Protein 6R4M (pdb70)

GO terms:
  GO:0000328 fungal-type vacuole lumen (C, IDA)
  GO:0001786 phosphatidylserine binding (F, IDA)
  GO:0031210 phosphatidylcholine binding (F, IDA)
  GO:0032934 sterol binding (F, IDA)
  GO:0035091 phosphatidylinositol binding (F, IDA)
  GO:0015918 sterol transport (P, IDA)
  GO:0120016 sphingolipid transfer activity (F, IDA)
  GO:0032366 intracellular sterol transport (P, IGI)
  GO:0000324 fungal-type vacuole (C, HDA)
  GO:0005773 vacuole (C, IMP)
  GO:0140504 microlipophagy (P, IMP)
  GO:0120012 intermembrane sphingolipid transfer (P, IMP)

Solvent-accessible surface area: 24548 Å² total; per-residue (Å²): 142,78,121,65,24,51,84,15,108,40,102,20,43,43,71,14,8,36,24,55,82,54,0,4,17,14,41,50,65,7,47,23,115,31,78,86,11,66,70,50,86,83,17,27,52,38,30,9,10,1,11,15,43,61,5,100,97,31,1,68,30,65,32,53,28,89,54,49,228,127,190,109,69,86,87,76,76,52,16,4,94,35,30,139,105,77,97,24,131,53,29,82,23,76,11,63,17,0,6,18,12,35,118,52,99,57,138,21,64,39,148,37,78,65,24,112,20,30,58,26,24,81,6,48,13,110,164,92,43,24,6,19,0,43,34,10,80,35,102,18,94,146,226,71,72,118,72,23,52,74,10,107,32,103,21,38,45,70,8,12,36,27,67,77,51,2,2,15,11,31,50,57,4,44,24,95,34,73,92,14,69,62,48,89,89,15,27,54,34,26,9,10,3,7,16,47,54,4,104,118,35,0,60,32,53,30,47,28,92,50,44,232,123,151,105,74,76,80,79,76,54,12,2,94,34,24,140,106,81,103,31,78,37,34,83,13,79,9,68,16,0,6,12,13,26,96,43,98,54,147,23,63,37,148,31,79,66,23,97,17,20,53,31,21,72,7,48,11,99,160,96,49,21,6,14,0,37,33,9,84,30,103,22,94,152,214,52,159,200,147,99,166,109,112,110,57,53,54,95,16,103,39,101,21,40,51,95,15,8,44,25,34,77,46,0,0,14,14,41,53,61,6,46,21,112,33,55,96,14,62,47,56,88,90,15,22,53,40,24,8,9,2,8,17,46,52,5,104,109,35,1,54,32,55,30,59,18,112,41,32,202,128,153,96,67,68,83,85,81,54,14,4,97,39,27,138,106,70,116,25,39,56,36,73,12,90,5,72,17,0,7,21,14,22,111,48,92,51,142,21,63,38,147,35,73,62,24,73,22,37,55,25,21,81,6,49,15,108,161,91,63,29,6,17,0,38,30,8,85,36,106,20,81,116,254

Nearest PDB structures (foldseek):
  6r4n-assembly8_H  TM=9.672E-01  e=2.893E-27  Saccharomyces cerevisiae S288C
  1nep-assembly1_A  TM=6.735E-01  e=1.127E-07  Bos taurus
  6w5v-assembly1_D  TM=6.907E-01  e=3.940E-07  Homo sapiens
  3wea-assembly1_A  TM=6.680E-01  e=1.536E-06  Camponotus japonicus
  3m7o-assembly1_A  TM=5.711E-01  e=9.937E-07  Mus musculus

Radius of gyration: 24.57 Å; Cα contacts (8 Å, |Δi|>4): 1133; chains: 3; bounding box: 80×70×49 Å

Sequence (435 aa):
PPPNTKPINGESPLYQCDILDKQLVEIKEVNLDPNPPVRGENLTISANGEVFETIEEGAYIDVEVRLGYIRLLSQTFDLCETLEDNDIEGLSCPIEPGEYNIKKIVEIPGEVPPGKYVVVARAYTEKDDLITCLTGEVIFPPLPPPNTKPINGESPLYQCDILDKQLVEIKEVNLDPNPPVRGENLTISANGEVFETIEEGAYIDVEVRLGYIRLLSQTFDLCETLEDNDIEGLSCPIEPGEYNIKKIVEIPGEVPPGKYVVVARAYTEKDDLITCLTGEVIFPPIGIFNALPPPNTKPINGESPLYQCDILDKQLVEIKEVNLDPNPPVRGENLTISANGEVFETIEEGAYIDVEVRLGYIRLLSQTFDLCETLEDNDIEGLSCPIEPGEYNIKKIVEIPGEVPPGKYVVVARAYTEKDDLITCLTGEVIFPPR

Structure (mmCIF, N/CA/C/O backbone):
data_6R4M
#
_entry.id   6R4M
#
_cell.length_a   205.320
_cell.length_b   205.320
_cell.length_c   39.080
_cell.angle_alpha   90.000
_cell.angle_beta   90.000
_cell.angle_gamma   120.000
#
_symmetry.space_group_name_H-M   'P 61'
#
loop_
_entity.id
_entity.type
_entity.pdbx_description
1 polymer 'Phosphatidylglycerol/phosphatidylinositol transfer protein'
2 non-polymer 2-acetamido-2-deoxy-beta-D-glucopyranose
#
loop_
_atom_site.group_PDB
_atom_site.id
_atom_site.type_symbol
_atom_site.label_atom_id
_atom_site.label_alt_id
_atom_site.label_comp_id
_atom_site.label_asym_id
_atom_site.label_entity_id
_atom_site.label_seq_id
_atom_site.pdbx_PDB_ins_code
_atom_site.Cartn_x
_atom_site.Cartn_y
_atom_site.Cartn_z
_atom_site.occupancy
_atom_site.B_iso_or_equiv
_atom_site.auth_seq_id
_atom_site.auth_comp_id
_atom_site.auth_asym_id
_atom_site.auth_atom_id
_atom_site.pdbx_PDB_model_num
ATOM 1 N N . PRO A 1 31 ? -13.066 -77.955 -10.196 1.00 147.99 31 PRO A N 1
ATOM 2 C CA . PRO A 1 31 ? -12.539 -77.181 -9.067 1.00 148.00 31 PRO A CA 1
ATOM 3 C C . PRO A 1 31 ? -12.041 -78.095 -7.927 1.00 163.54 31 PRO A C 1
ATOM 4 O O . PRO A 1 31 ? -11.934 -79.306 -8.150 1.00 174.94 31 PRO A O 1
ATOM 8 N N . PRO A 1 32 ? -11.640 -77.531 -6.783 1.00 149.17 32 PRO A N 1
ATOM 9 C CA . PRO A 1 32 ? -11.168 -78.368 -5.660 1.00 147.81 32 PRO A CA 1
ATOM 10 C C . PRO A 1 32 ? -12.282 -79.210 -5.061 1.00 148.32 32 PRO A C 1
ATOM 11 O O . PRO A 1 32 ? -13.471 -78.938 -5.283 1.00 145.34 32 PRO A O 1
ATOM 15 N N . PRO A 1 33 ? -11.933 -80.276 -4.329 1.00 165.00 33 PRO A N 1
ATOM 16 C CA . PRO A 1 33 ? -12.965 -81.145 -3.745 1.00 160.29 33 PRO A CA 1
ATOM 17 C C . PRO A 1 33 ? -13.701 -80.464 -2.601 1.00 148.55 33 PRO A C 1
ATOM 18 O O . PRO A 1 33 ? -13.105 -79.743 -1.797 1.00 153.20 33 PRO A O 1
ATOM 22 N N . ASN A 1 34 ? -15.003 -80.738 -2.523 1.00 127.90 34 ASN A N 1
ATOM 23 C CA . ASN A 1 34 ? -15.902 -80.151 -1.529 1.00 109.76 34 ASN A CA 1
ATOM 24 C C . ASN A 1 34 ? -15.796 -78.630 -1.513 1.00 105.90 34 ASN A C 1
ATOM 25 O O . ASN A 1 34 ? -15.638 -78.006 -0.462 1.00 108.71 34 ASN A O 1
ATOM 30 N N . THR A 1 35 ? -15.897 -78.019 -2.690 1.00 99.86 35 THR A N 1
ATOM 31 C CA . THR A 1 35 ? -15.842 -76.566 -2.778 1.00 98.44 35 THR A CA 1
ATOM 32 C C . THR A 1 35 ? -16.903 -76.083 -3.752 1.00 99.74 35 THR A C 1
ATOM 33 O O . THR A 1 35 ? -17.015 -76.599 -4.868 1.00 109.56 35 THR A O 1
ATOM 37 N N . LYS A 1 36 ? -17.652 -75.073 -3.335 1.00 107.94 36 LYS A N 1
ATOM 38 C CA . LYS A 1 36 ? -18.631 -74.383 -4.162 1.00 95.62 36 LYS A CA 1
ATOM 39 C C . LYS A 1 36 ? -18.166 -72.955 -4.390 1.00 95.02 36 LYS A C 1
ATOM 40 O O . LYS A 1 36 ? -17.743 -72.298 -3.439 1.00 94.18 36 LYS A O 1
ATOM 46 N N . PRO A 1 37 ? -18.225 -72.434 -5.612 1.00 95.70 37 PRO A N 1
ATOM 47 C CA . PRO A 1 37 ? -18.058 -70.990 -5.772 1.00 95.14 37 PRO A CA 1
ATOM 48 C C . PRO A 1 37 ? -19.208 -70.258 -5.098 1.00 93.63 37 PRO A C 1
ATOM 49 O O . PRO A 1 37 ? -20.344 -70.734 -5.069 1.00 110.02 37 PRO A O 1
ATOM 53 N N . ILE A 1 38 ? -18.893 -69.129 -4.520 1.00 92.93 38 ILE A N 1
ATOM 54 C CA . ILE A 1 38 ? -19.887 -68.217 -3.978 1.00 91.86 38 ILE A CA 1
ATOM 55 C C . ILE A 1 38 ? -20.271 -67.235 -5.072 1.00 94.47 38 ILE A C 1
ATOM 56 O O . ILE A 1 38 ? -19.409 -66.791 -5.839 1.00 108.97 38 ILE A O 1
ATOM 61 N N . ASN A 1 39 ? -21.564 -66.927 -5.186 1.00 94.01 39 ASN A N 1
ATOM 62 C CA . ASN A 1 39 ? -21.986 -65.948 -6.180 1.00 92.79 39 ASN A CA 1
ATOM 63 C C . ASN A 1 39 ? -21.344 -64.599 -5.884 1.00 92.76 39 ASN A C 1
ATOM 64 O O . ASN A 1 39 ? -21.099 -64.248 -4.728 1.00 91.95 39 ASN A O 1
ATOM 69 N N . GLY A 1 40 ? -21.054 -63.846 -6.940 1.00 93.94 40 GLY A N 1
ATOM 70 C CA . GLY A 1 40 ? -20.599 -62.472 -6.814 1.00 96.74 40 GLY A CA 1
ATOM 71 C C . GLY A 1 40 ? -19.140 -62.289 -7.204 1.00 95.32 40 GLY A C 1
ATOM 72 O O . GLY A 1 40 ? -18.395 -63.240 -7.454 1.00 110.68 40 GLY A O 1
ATOM 73 N N . GLU A 1 41 ? -18.730 -61.020 -7.197 1.00 108.08 41 GLU A N 1
ATOM 74 C CA . GLU A 1 41 ? -17.371 -60.629 -7.577 1.00 128.49 41 GLU A CA 1
ATOM 75 C C . GLU A 1 41 ? -16.437 -60.939 -6.408 1.00 125.81 41 GLU A C 1
ATOM 76 O O . GLU A 1 41 ? -16.058 -60.070 -5.617 1.00 119.17 41 GLU A O 1
ATOM 82 N N . SER A 1 42 ? -16.061 -62.213 -6.302 1.00 123.25 42 SER A N 1
ATOM 83 C CA . SER A 1 42 ? -15.215 -62.674 -5.209 1.00 97.37 42 SER A CA 1
ATOM 84 C C . SER A 1 42 ? -14.531 -63.963 -5.636 1.00 101.28 42 SER A C 1
ATOM 85 O O . SER A 1 42 ? -15.098 -64.730 -6.420 1.00 127.81 42 SER A O 1
ATOM 88 N N . PRO A 1 43 ? -13.319 -64.221 -5.153 1.00 121.35 43 PRO A N 1
ATOM 89 C CA . PRO A 1 43 ? -12.666 -65.514 -5.396 1.00 108.79 43 PRO A CA 1
ATOM 90 C C . PRO A 1 43 ? -12.978 -66.553 -4.324 1.00 115.48 43 PRO A C 1
ATOM 91 O O . PRO A 1 43 ? -12.273 -67.563 -4.207 1.00 116.25 43 PRO A O 1
ATOM 95 N N . LEU A 1 44 ? -14.008 -66.304 -3.522 1.00 106.63 44 LEU A N 1
ATOM 96 C CA . LEU A 1 44 ? -14.318 -67.173 -2.397 1.00 106.84 44 LEU A CA 1
ATOM 97 C C . LEU A 1 44 ? -15.018 -68.459 -2.817 1.00 104.74 44 LEU A C 1
ATOM 98 O O . LEU A 1 44 ? -15.810 -68.493 -3.763 1.00 96.73 44 LEU A O 1
ATOM 103 N N . TYR A 1 45 ? -14.698 -69.529 -2.091 1.00 94.72 45 TYR A N 1
ATOM 104 C CA . TYR A 1 45 ? -15.365 -70.814 -2.186 1.00 94.58 45 TYR A CA 1
ATOM 105 C C . TYR A 1 45 ? -15.818 -71.241 -0.798 1.00 93.86 45 TYR A C 1
ATOM 106 O O . TYR A 1 45 ? -15.191 -70.914 0.217 1.00 94.28 45 TYR A O 1
ATOM 115 N N . GLN A 1 46 ? -16.912 -71.986 -0.769 1.00 98.26 46 GLN A N 1
ATOM 116 C CA . GLN A 1 46 ? -17.354 -72.687 0.425 1.00 96.77 46 GLN A CA 1
ATOM 117 C C . GLN A 1 46 ? -16.685 -74.053 0.441 1.00 94.36 46 GLN A C 1
ATOM 118 O O . GLN A 1 46 ? -16.668 -74.750 -0.580 1.00 95.15 46 GLN A O 1
ATOM 124 N N . CYS A 1 47 ? -16.138 -74.431 1.595 1.00 94.91 47 CYS A N 1
ATOM 125 C CA . CYS A 1 47 ? -15.489 -75.722 1.774 1.00 114.33 47 CYS A CA 1
ATOM 126 C C . CYS A 1 47 ? -16.220 -76.596 2.790 1.00 105.83 47 CYS A C 1
ATOM 127 O O . CYS A 1 47 ? -17.064 -76.129 3.557 1.00 101.32 47 CYS A O 1
ATOM 130 N N . ASP A 1 48 ? -15.872 -77.889 2.771 1.00 104.87 48 ASP A N 1
ATOM 131 C CA . ASP A 1 48 ? -16.443 -78.906 3.658 1.00 109.00 48 ASP A CA 1
ATOM 132 C C . ASP A 1 48 ? -17.973 -78.929 3.566 1.00 100.62 48 ASP A C 1
ATOM 133 O O . ASP A 1 48 ? -18.687 -78.952 4.570 1.00 97.03 48 ASP A O 1
ATOM 138 N N . ILE A 1 49 ? -18.473 -78.918 2.326 1.00 97.11 49 ILE A N 1
ATOM 139 C CA . ILE A 1 49 ? -19.908 -78.811 2.094 1.00 108.71 49 ILE A CA 1
ATOM 140 C C . ILE A 1 49 ? -20.649 -80.075 2.527 1.00 112.89 49 ILE A C 1
ATOM 141 O O . ILE A 1 49 ? -21.830 -80.010 2.901 1.00 132.12 49 ILE A O 1
ATOM 146 N N . LEU A 1 50 ? -20.006 -81.243 2.445 1.00 99.06 50 LEU A N 1
ATOM 147 C CA . LEU A 1 50 ? -20.673 -82.470 2.867 1.00 100.39 50 LEU A CA 1
ATOM 148 C C . LEU A 1 50 ? -20.953 -82.488 4.364 1.00 100.17 50 LEU A C 1
ATOM 149 O O . LEU A 1 50 ? -21.616 -83.410 4.855 1.00 101.26 50 LEU A O 1
ATOM 154 N N . ASP A 1 51 ? -20.431 -81.515 5.097 1.00 99.13 51 ASP A N 1
ATOM 155 C CA . ASP A 1 51 ? -20.703 -81.354 6.515 1.00 100.10 51 ASP A CA 1
ATOM 156 C C . ASP A 1 51 ? -21.719 -80.228 6.691 1.00 101.05 51 ASP A C 1
ATOM 157 O O . ASP A 1 51 ? -21.548 -79.146 6.122 1.00 95.89 51 ASP A O 1
ATOM 162 N N . LYS A 1 52 ? -22.775 -80.488 7.468 1.00 124.62 52 LYS A N 1
ATOM 163 C CA . LYS A 1 52 ? -23.836 -79.505 7.665 1.00 108.00 52 LYS A CA 1
ATOM 164 C C . LYS A 1 52 ? -23.294 -78.224 8.287 1.00 95.05 52 LYS A C 1
ATOM 165 O O . LYS A 1 52 ? -22.634 -78.255 9.332 1.00 95.94 52 LYS A O 1
ATOM 171 N N . GLN A 1 53 ? -23.648 -77.088 7.694 1.00 93.62 53 GLN A N 1
ATOM 172 C CA . GLN A 1 53 ? -23.159 -75.799 8.160 1.00 97.11 53 GLN A CA 1
ATOM 173 C C . GLN A 1 53 ? -24.329 -74.928 8.592 1.00 92.26 53 GLN A C 1
ATOM 174 O O . GLN A 1 53 ? -25.362 -74.881 7.919 1.00 91.65 53 GLN A O 1
ATOM 180 N N . LEU A 1 54 ? -24.151 -74.230 9.715 1.00 92.64 54 LEU A N 1
ATOM 181 C CA . LEU A 1 54 ? -25.225 -73.455 10.320 1.00 92.40 54 LEU A CA 1
ATOM 182 C C . LEU A 1 54 ? -25.550 -72.177 9.551 1.00 91.25 54 LEU A C 1
ATOM 183 O O . LEU A 1 54 ? -26.637 -71.620 9.742 1.00 103.09 54 LEU A O 1
ATOM 188 N N . VAL A 1 55 ? -24.633 -71.678 8.727 1.00 90.74 55 VAL A N 1
ATOM 189 C CA . VAL A 1 55 ? -24.807 -70.419 8.011 1.00 94.38 55 VAL A CA 1
ATOM 190 C C . VAL A 1 55 ? -24.618 -70.651 6.516 1.00 89.31 55 VAL A C 1
ATOM 191 O O . VAL A 1 55 ? -23.680 -71.341 6.097 1.00 94.83 55 VAL A O 1
ATOM 195 N N . GLU A 1 56 ? -25.521 -70.081 5.722 1.00 88.75 56 GLU A N 1
ATOM 196 C CA . GLU A 1 56 ? -25.437 -70.075 4.266 1.00 88.44 56 GLU A CA 1
ATOM 197 C C . GLU A 1 56 ? -24.888 -68.735 3.794 1.00 88.23 56 GLU A C 1
ATOM 198 O O . GLU A 1 56 ? -25.416 -67.685 4.169 1.00 107.59 56 GLU A O 1
ATOM 204 N N . ILE A 1 57 ? -23.809 -68.767 3.015 1.00 88.37 57 ILE A N 1
ATOM 205 C CA . ILE A 1 57 ? -23.229 -67.560 2.430 1.00 88.42 57 ILE A CA 1
ATOM 206 C C . ILE A 1 57 ? -23.769 -67.443 1.009 1.00 88.41 57 ILE A C 1
ATOM 207 O O . ILE A 1 57 ? -23.212 -68.012 0.065 1.00 88.78 57 ILE A O 1
ATOM 212 N N . LYS A 1 58 ? -24.835 -66.654 0.861 1.00 91.88 58 LYS A N 1
ATOM 213 C CA . LYS A 1 58 ? -25.521 -66.527 -0.416 1.00 91.07 58 LYS A CA 1
ATOM 214 C C . LYS A 1 58 ? -24.704 -65.704 -1.408 1.00 89.11 58 LYS A C 1
ATOM 215 O O . LYS A 1 58 ? -24.540 -66.103 -2.567 1.00 90.90 58 LYS A O 1
ATOM 221 N N . GLU A 1 59 ? -24.208 -64.536 -0.993 1.00 89.17 59 GLU A N 1
ATOM 222 C CA . GLU A 1 59 ? -23.520 -63.686 -1.966 1.00 90.87 59 GLU A CA 1
ATOM 223 C C . GLU A 1 59 ? -22.401 -62.893 -1.292 1.00 90.13 59 GLU A C 1
ATOM 224 O O . GLU A 1 59 ? -22.557 -62.429 -0.158 1.00 89.98 59 GLU A O 1
ATOM 230 N N . VAL A 1 60 ? -21.274 -62.741 -1.995 1.00 90.80 60 VAL A N 1
ATOM 231 C CA . VAL A 1 60 ? -20.142 -61.944 -1.521 1.00 98.06 60 VAL A CA 1
ATOM 232 C C . VAL A 1 60 ? -19.611 -61.097 -2.668 1.00 101.12 60 VAL A C 1
ATOM 233 O O . VAL A 1 60 ? -19.404 -61.602 -3.778 1.00 92.93 60 VAL A O 1
ATOM 237 N N . ASN A 1 61 ? -19.403 -59.803 -2.402 1.00 93.37 61 ASN A N 1
ATOM 238 C CA . ASN A 1 61 ? -18.886 -58.858 -3.383 1.00 94.71 61 ASN A CA 1
ATOM 239 C C . ASN A 1 61 ? -17.762 -58.015 -2.790 1.00 95.87 61 ASN A C 1
ATOM 240 O O . ASN A 1 61 ? -17.799 -57.650 -1.606 1.00 95.87 61 ASN A O 1
ATOM 245 N N . LEU A 1 62 ? -16.744 -57.740 -3.614 1.00 97.13 62 LEU A N 1
ATOM 246 C CA . LEU A 1 62 ? -15.608 -56.908 -3.242 1.00 98.69 62 LEU A CA 1
ATOM 247 C C . LEU A 1 62 ? -15.489 -55.741 -4.224 1.00 105.62 62 LEU A C 1
ATOM 248 O O . LEU A 1 62 ? -15.539 -55.947 -5.442 1.00 104.11 62 LEU A O 1
ATOM 253 N N . ASP A 1 63 ? -15.293 -54.522 -3.707 1.00 141.74 63 ASP A N 1
ATOM 254 C CA . ASP A 1 63 ? -15.313 -53.346 -4.580 1.00 156.90 63 ASP A CA 1
ATOM 255 C C . ASP A 1 63 ? -14.216 -53.374 -5.649 1.00 147.16 63 ASP A C 1
ATOM 256 O O . ASP A 1 63 ? -14.526 -53.072 -6.816 1.00 147.92 63 ASP A O 1
ATOM 261 N N . PRO A 1 64 ? -12.946 -53.700 -5.349 1.00 117.32 64 PRO A N 1
ATOM 262 C CA . PRO A 1 64 ? -12.065 -54.149 -6.438 1.00 111.71 64 PRO A CA 1
ATOM 263 C C . PRO A 1 64 ? -12.173 -55.656 -6.595 1.00 109.44 64 PRO A C 1
ATOM 264 O O . PRO A 1 64 ? -11.983 -56.357 -5.599 1.00 103.94 64 PRO A O 1
ATOM 268 N N . ASN A 1 65 ? -12.464 -56.174 -7.797 1.00 137.61 65 ASN A N 1
ATOM 269 C CA . ASN A 1 65 ? -12.635 -57.621 -7.937 1.00 141.81 65 ASN A CA 1
ATOM 270 C C . ASN A 1 65 ? -11.408 -58.390 -7.478 1.00 157.76 65 ASN A C 1
ATOM 271 O O . ASN A 1 65 ? -11.560 -59.298 -6.641 1.00 179.57 65 ASN A O 1
ATOM 276 N N . PRO A 1 66 ? -10.193 -58.099 -7.941 1.00 129.83 66 PRO A N 1
ATOM 277 C CA . PRO A 1 66 ? -9.038 -58.502 -7.170 1.00 116.50 66 PRO A CA 1
ATOM 278 C C . PRO A 1 66 ? -8.677 -57.386 -6.213 1.00 124.94 66 PRO A C 1
ATOM 279 O O . PRO A 1 66 ? -8.574 -56.221 -6.624 1.00 143.27 66 PRO A O 1
ATOM 283 N N . PRO A 1 67 ? -8.542 -57.679 -4.927 1.00 106.86 67 PRO A N 1
ATOM 284 C CA . PRO A 1 67 ? -8.131 -56.633 -3.991 1.00 116.71 67 PRO A CA 1
ATOM 285 C C . PRO A 1 67 ? -6.769 -56.090 -4.395 1.00 121.49 67 PRO A C 1
ATOM 286 O O . PRO A 1 67 ? -5.923 -56.809 -4.929 1.00 133.89 67 PRO A O 1
ATOM 290 N N . VAL A 1 68 ? -6.570 -54.794 -4.160 1.00 120.87 68 VAL A N 1
ATOM 291 C CA . VAL A 1 68 ? -5.348 -54.098 -4.552 1.00 138.23 68 VAL A CA 1
ATOM 292 C C . VAL A 1 68 ? -4.588 -53.679 -3.300 1.00 137.86 68 VAL A C 1
ATOM 293 O O . VAL A 1 68 ? -5.186 -53.203 -2.327 1.00 131.58 68 VAL A O 1
ATOM 297 N N . ARG A 1 69 ? -3.265 -53.844 -3.333 1.00 138.55 69 ARG A N 1
ATOM 298 C CA . ARG A 1 69 ? -2.435 -53.486 -2.192 1.00 137.59 69 ARG A CA 1
ATOM 299 C C . ARG A 1 69 ? -2.525 -51.992 -1.906 1.00 141.27 69 ARG A C 1
ATOM 300 O O . ARG A 1 69 ? -2.560 -51.164 -2.823 1.00 139.48 69 ARG A O 1
ATOM 308 N N . GLY A 1 70 ? -2.560 -51.649 -0.619 1.00 133.67 70 GLY A N 1
ATOM 309 C CA . GLY A 1 70 ? -2.575 -50.263 -0.204 1.00 129.08 70 GLY A CA 1
ATOM 310 C C . GLY A 1 70 ? -3.875 -49.510 -0.397 1.00 131.15 70 GLY A C 1
ATOM 311 O O . GLY A 1 70 ? -3.864 -48.278 -0.322 1.00 138.64 70 GLY A O 1
ATOM 312 N N . GLU A 1 71 ? -4.990 -50.190 -0.652 1.00 134.37 71 GLU A N 1
ATOM 313 C CA . GLU A 1 71 ? -6.256 -49.513 -0.887 1.00 126.47 71 GLU A CA 1
ATOM 314 C C . GLU A 1 71 ? -7.335 -50.069 0.027 1.00 120.46 71 GLU A C 1
ATOM 315 O O . GLU A 1 71 ? -7.194 -51.150 0.600 1.00 128.01 71 GLU A O 1
ATOM 321 N N . ASN A 1 72 ? -8.423 -49.312 0.165 1.00 126.07 72 ASN A N 1
ATOM 322 C CA . ASN A 1 72 ? -9.558 -49.857 0.893 1.00 118.25 72 ASN A CA 1
ATOM 323 C C . ASN A 1 72 ? -10.168 -51.006 0.104 1.00 126.23 72 ASN A C 1
ATOM 324 O O . ASN A 1 72 ? -10.157 -51.027 -1.127 1.00 134.95 72 ASN A O 1
ATOM 329 N N . LEU A 1 73 ? -10.640 -52.001 0.842 1.00 122.97 73 LEU A N 1
ATOM 330 C CA . LEU A 1 73 ? -11.418 -53.104 0.311 1.00 117.86 73 LEU A CA 1
ATOM 331 C C . LEU A 1 73 ? -12.769 -53.048 1.004 1.00 114.61 73 LEU A C 1
ATOM 332 O O . LEU A 1 73 ? -12.844 -52.947 2.240 1.00 107.38 73 LEU A O 1
ATOM 337 N N . THR A 1 74 ? -13.824 -53.088 0.204 1.00 124.40 74 THR A N 1
ATOM 338 C CA . THR A 1 74 ? -15.192 -53.078 0.687 1.00 112.30 74 THR A CA 1
ATOM 339 C C . THR A 1 74 ? -15.746 -54.484 0.549 1.00 101.03 74 THR A C 1
ATOM 340 O O . THR A 1 74 ? -15.596 -55.111 -0.506 1.00 100.28 74 THR A O 1
ATOM 344 N N . ILE A 1 75 ? -16.343 -54.996 1.622 1.00 102.00 75 ILE A N 1
ATOM 345 C CA . ILE A 1 75 ? -16.860 -56.354 1.667 1.00 104.09 75 ILE A CA 1
ATOM 346 C C . ILE A 1 75 ? -18.367 -56.263 1.841 1.00 100.25 75 ILE A C 1
ATOM 347 O O . ILE A 1 75 ? -18.842 -55.753 2.864 1.00 109.09 75 ILE A O 1
ATOM 352 N N . SER A 1 76 ? -19.114 -56.758 0.854 1.00 114.24 76 SER A N 1
ATOM 353 C CA . SER A 1 76 ? -20.567 -56.874 0.925 1.00 100.47 76 SER A CA 1
ATOM 354 C C . SER A 1 76 ? -20.917 -58.352 1.015 1.00 112.23 76 SER A C 1
ATOM 355 O O . SER A 1 76 ? -20.491 -59.145 0.167 1.00 96.19 76 SER A O 1
ATOM 358 N N . ALA A 1 77 ? -21.687 -58.724 2.034 1.00 112.42 77 ALA A N 1
ATOM 359 C CA . ALA A 1 77 ? -22.061 -60.115 2.234 1.00 101.37 77 ALA A CA 1
ATOM 360 C C . ALA A 1 77 ? -23.553 -60.239 2.505 1.00 102.78 77 ALA A C 1
ATOM 361 O O . ALA A 1 77 ? -24.141 -59.419 3.216 1.00 104.38 77 ALA A O 1
ATOM 363 N N . ASN A 1 78 ? -24.149 -61.282 1.925 1.00 95.63 78 ASN A N 1
ATOM 364 C CA . ASN A 1 78 ? -25.546 -61.649 2.126 1.00 89.66 78 ASN A CA 1
ATOM 365 C C . ASN A 1 78 ? -25.589 -63.105 2.565 1.00 101.44 78 ASN A C 1
ATOM 366 O O . ASN A 1 78 ? -25.093 -63.982 1.841 1.00 94.88 78 ASN A O 1
ATOM 371 N N . GLY A 1 79 ? -26.207 -63.366 3.721 1.00 95.09 79 GLY A N 1
ATOM 372 C CA . GLY A 1 79 ? -26.235 -64.729 4.228 1.00 88.54 79 GLY A CA 1
ATOM 373 C C . GLY A 1 79 ? -27.394 -64.999 5.162 1.00 88.70 79 GLY A C 1
ATOM 374 O O . GLY A 1 79 ? -28.144 -64.099 5.546 1.00 89.17 79 GLY A O 1
ATOM 375 N N . GLU A 1 80 ? -27.533 -66.278 5.525 1.00 88.53 80 GLU A N 1
ATOM 376 C CA . GLU A 1 80 ? -28.570 -66.735 6.445 1.00 88.87 80 GLU A CA 1
ATOM 377 C C . GLU A 1 80 ? -27.986 -67.469 7.635 1.00 89.28 80 GLU A C 1
ATOM 378 O O . GLU A 1 80 ? -27.000 -68.202 7.512 1.00 91.71 80 GLU A O 1
ATOM 384 N N . VAL A 1 81 ? -28.617 -67.269 8.787 1.00 90.01 81 VAL A N 1
ATOM 385 C CA . VAL A 1 81 ? -28.245 -67.943 10.026 1.00 90.81 81 VAL A CA 1
ATOM 386 C C . VAL A 1 81 ? -29.424 -68.814 10.442 1.00 92.36 81 VAL A C 1
ATOM 387 O O . VAL A 1 81 ? -30.559 -68.326 10.523 1.00 102.91 81 VAL A O 1
ATOM 391 N N . PHE A 1 82 ? -29.160 -70.105 10.686 1.00 91.45 82 PHE A N 1
ATOM 392 C CA . PHE A 1 82 ? -30.216 -71.051 11.024 1.00 92.05 82 PHE A CA 1
ATOM 393 C C . PHE A 1 82 ? -30.298 -71.417 12.499 1.00 93.45 82 PHE A C 1
ATOM 394 O O . PHE A 1 82 ? -31.347 -71.899 12.929 1.00 94.22 82 PHE A O 1
ATOM 402 N N . GLU A 1 83 ? -29.224 -71.275 13.260 1.00 109.19 83 GLU A N 1
ATOM 403 C CA . GLU A 1 83 ? -29.269 -71.560 14.683 1.00 109.02 83 GLU A CA 1
ATOM 404 C C . GLU A 1 83 ? -28.704 -70.383 15.461 1.00 111.72 83 GLU A C 1
ATOM 405 O O . GLU A 1 83 ? -27.801 -69.689 14.989 1.00 133.08 83 GLU A O 1
ATOM 411 N N . THR A 1 84 ? -29.249 -70.153 16.656 1.00 113.59 84 THR A N 1
ATOM 412 C CA . THR A 1 84 ? -28.768 -69.053 17.484 1.00 106.69 84 THR A CA 1
ATOM 413 C C . THR A 1 84 ? -27.300 -69.273 17.814 1.00 105.39 84 THR A C 1
ATOM 414 O O . THR A 1 84 ? -26.956 -70.242 18.496 1.00 105.95 84 THR A O 1
ATOM 418 N N . ILE A 1 85 ? -26.426 -68.408 17.311 1.00 111.00 85 ILE A N 1
ATOM 419 C CA . ILE A 1 85 ? -25.010 -68.455 17.658 1.00 117.20 85 ILE A CA 1
ATOM 420 C C . ILE A 1 85 ? -24.794 -67.704 18.963 1.00 108.59 85 ILE A C 1
ATOM 421 O O . ILE A 1 85 ? -25.087 -66.507 19.058 1.00 104.14 85 ILE A O 1
ATOM 426 N N . GLU A 1 86 ? -24.232 -68.388 19.953 1.00 113.51 86 GLU A N 1
ATOM 427 C CA . GLU A 1 86 ? -24.058 -67.812 21.274 1.00 122.42 86 GLU A CA 1
ATOM 428 C C . GLU A 1 86 ? -22.572 -67.673 21.560 1.00 139.07 86 GLU A C 1
ATOM 429 O O . GLU A 1 86 ? -21.720 -68.144 20.800 1.00 141.12 86 GLU A O 1
ATOM 435 N N . GLU A 1 87 ? -22.282 -67.012 22.679 1.00 139.45 87 GLU A N 1
ATOM 436 C CA . GLU A 1 87 ? -20.908 -66.754 23.078 1.00 143.52 87 GLU A CA 1
ATOM 437 C C . GLU A 1 87 ? -20.133 -68.059 23.208 1.00 138.92 87 GLU A C 1
ATOM 438 O O . GLU A 1 87 ? -20.646 -69.059 23.719 1.00 144.60 87 GLU A O 1
ATOM 444 N N . GLY A 1 88 ? -18.885 -68.042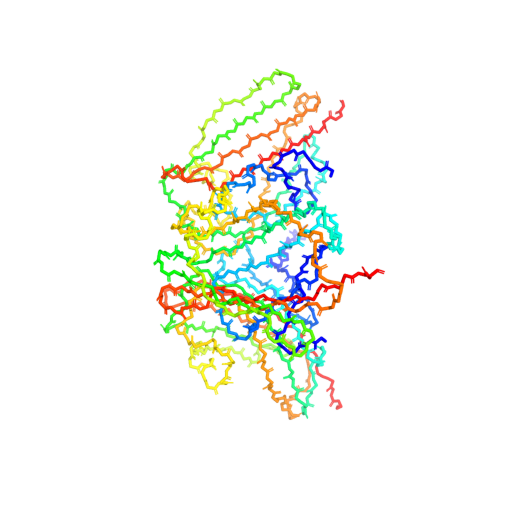 22.740 1.00 124.75 88 GLY A N 1
ATOM 445 C CA . GLY A 1 88 ? -18.049 -69.226 22.737 1.00 117.16 88 GLY A CA 1
ATOM 446 C C . GLY A 1 88 ? -17.690 -69.745 21.363 1.00 114.20 88 GLY A C 1
ATOM 447 O O . GLY A 1 88 ? -16.892 -70.682 21.266 1.00 114.85 88 GLY A O 1
ATOM 448 N N . ALA A 1 89 ? -18.251 -69.179 20.300 1.00 127.59 89 ALA A N 1
ATOM 449 C CA . ALA A 1 89 ? -17.864 -69.577 18.958 1.00 116.75 89 ALA A CA 1
ATOM 450 C C . ALA A 1 89 ? -16.459 -69.062 18.674 1.00 119.58 89 ALA A C 1
ATOM 451 O O . ALA A 1 89 ? -16.012 -68.065 19.248 1.00 115.64 89 ALA A O 1
ATOM 453 N N . TYR A 1 90 ? -15.756 -69.751 17.779 1.00 111.63 90 TYR A N 1
ATOM 454 C CA . TYR A 1 90 ? -14.348 -69.468 17.575 1.00 117.65 90 TYR A CA 1
ATOM 455 C C . TYR A 1 90 ? -14.068 -69.689 16.094 1.00 124.83 90 TYR A C 1
ATOM 456 O O . TYR A 1 90 ? -14.858 -70.325 15.393 1.00 117.31 90 TYR A O 1
ATOM 465 N N . ILE A 1 91 ? -12.983 -69.120 15.584 1.00 124.27 91 ILE A N 1
ATOM 466 C CA . ILE A 1 91 ? -12.643 -69.313 14.178 1.00 115.67 91 ILE A CA 1
ATOM 467 C C . ILE A 1 91 ? -11.198 -69.751 14.085 1.00 116.11 91 ILE A C 1
ATOM 468 O O . ILE A 1 91 ? -10.313 -69.085 14.627 1.00 115.56 91 ILE A O 1
ATOM 473 N N . ASP A 1 92 ? -10.956 -70.837 13.364 1.00 122.02 92 ASP A N 1
ATOM 474 C CA . ASP A 1 92 ? -9.606 -71.278 13.065 1.00 114.37 92 ASP A CA 1
ATOM 475 C C . ASP A 1 92 ? -9.282 -70.650 11.716 1.00 115.15 92 ASP A C 1
ATOM 476 O O . ASP A 1 92 ? -9.927 -70.965 10.707 1.00 106.44 92 ASP A O 1
ATOM 481 N N . VAL A 1 93 ? -8.321 -69.731 11.704 1.00 132.91 93 VAL A N 1
ATOM 482 C CA . VAL A 1 93 ? -7.934 -68.996 10.510 1.00 128.47 93 VAL A CA 1
ATOM 483 C C . VAL A 1 93 ? -6.503 -69.367 10.154 1.00 122.80 93 VAL A C 1
ATOM 484 O O . VAL A 1 93 ? -5.611 -69.345 11.015 1.00 146.21 93 VAL A O 1
ATOM 488 N N . GLU A 1 94 ? -6.291 -69.699 8.882 1.00 113.61 94 GLU A N 1
ATOM 489 C CA . GLU A 1 94 ? -4.979 -70.035 8.343 1.00 112.83 94 GLU A CA 1
ATOM 490 C C . GLU A 1 94 ? -4.722 -69.228 7.080 1.00 112.06 94 GLU A C 1
ATOM 491 O O . GLU A 1 94 ? -5.498 -69.298 6.124 1.00 113.14 94 GLU A O 1
ATOM 497 N N . VAL A 1 95 ? -3.628 -68.485 7.076 1.00 116.95 95 VAL A N 1
ATOM 498 C CA . VAL A 1 95 ? -3.141 -67.765 5.911 1.00 114.41 95 VAL A CA 1
ATOM 499 C C . VAL A 1 95 ? -1.877 -68.478 5.460 1.00 116.82 95 VAL A C 1
ATOM 500 O O . VAL A 1 95 ? -1.029 -68.830 6.284 1.00 119.49 95 VAL A O 1
ATOM 504 N N . ARG A 1 96 ? -1.750 -68.697 4.161 1.00 116.18 96 ARG A N 1
ATOM 505 C CA . ARG A 1 96 ? -0.650 -69.471 3.615 1.00 118.43 96 ARG A CA 1
ATOM 506 C C . ARG A 1 96 ? -0.131 -68.793 2.365 1.00 118.93 96 ARG A C 1
ATOM 507 O O . ARG A 1 96 ? -0.914 -68.344 1.530 1.00 116.74 96 ARG A O 1
ATOM 515 N N . LEU A 1 97 ? 1.184 -68.687 2.259 1.00 130.48 97 LEU A N 1
ATOM 516 C CA . LEU A 1 97 ? 1.832 -68.165 1.065 1.00 126.92 97 LEU A CA 1
ATOM 517 C C . LEU A 1 97 ? 2.660 -69.271 0.439 1.00 128.91 97 LEU A C 1
ATOM 518 O O . LEU A 1 97 ? 3.589 -69.788 1.071 1.00 131.33 97 LEU A O 1
ATOM 523 N N . GLY A 1 98 ? 2.320 -69.626 -0.799 1.00 138.09 98 GLY A N 1
ATOM 524 C CA . GLY A 1 98 ? 2.955 -70.775 -1.424 1.00 153.50 98 GLY A CA 1
ATOM 525 C C . GLY A 1 98 ? 2.806 -71.988 -0.532 1.00 152.10 98 GLY A C 1
ATOM 526 O O . GLY A 1 98 ? 1.695 -72.345 -0.112 1.00 140.52 98 GLY A O 1
ATOM 527 N N . TYR A 1 99 ? 3.930 -72.618 -0.211 1.00 162.58 99 TYR A N 1
ATOM 528 C CA . TYR A 1 99 ? 3.973 -73.798 0.624 1.00 167.81 99 TYR A CA 1
ATOM 529 C C . TYR A 1 99 ? 4.431 -73.485 2.041 1.00 164.18 99 TYR A C 1
ATOM 530 O O . TYR A 1 99 ? 4.842 -74.394 2.771 1.00 166.62 99 TYR A O 1
ATOM 539 N N . ILE A 1 100 ? 4.371 -72.216 2.435 1.00 140.81 100 ILE A N 1
ATOM 540 C CA . ILE A 1 100 ? 4.809 -71.768 3.749 1.00 133.19 100 ILE A CA 1
ATOM 541 C C . ILE A 1 100 ? 3.572 -71.349 4.525 1.00 130.16 100 ILE A C 1
ATOM 542 O O . ILE A 1 100 ? 2.793 -70.511 4.048 1.00 127.51 100 ILE A O 1
ATOM 547 N N . ARG A 1 101 ? 3.435 -71.854 5.751 1.00 135.19 101 ARG A N 1
ATOM 548 C CA . ARG A 1 101 ? 2.264 -71.556 6.575 1.00 138.13 101 ARG A CA 1
ATOM 549 C C . ARG A 1 101 ? 2.519 -70.251 7.314 1.00 129.62 101 ARG A C 1
ATOM 550 O O . ARG A 1 101 ? 3.240 -70.210 8.313 1.00 132.75 101 ARG A O 1
ATOM 558 N N . LEU A 1 102 ? 1.906 -69.179 6.811 1.00 130.58 102 LEU A N 1
ATOM 559 C CA . LEU A 1 102 ? 2.127 -67.836 7.343 1.00 128.60 102 LEU A CA 1
ATOM 560 C C . LEU A 1 102 ? 1.392 -67.577 8.652 1.00 128.23 102 LEU A C 1
ATOM 561 O O . LEU A 1 102 ? 1.915 -66.884 9.530 1.00 133.43 102 LEU A O 1
ATOM 566 N N . LEU A 1 103 ? 0.161 -68.061 8.789 1.00 131.51 103 LEU A N 1
ATOM 567 C CA . LEU A 1 103 ? -0.654 -67.704 9.945 1.00 130.66 103 LEU A CA 1
ATOM 568 C C . LEU A 1 103 ? -1.611 -68.830 10.282 1.00 122.85 103 LEU A C 1
ATOM 569 O O . LEU A 1 103 ? -2.301 -69.343 9.399 1.00 125.08 103 LEU A O 1
ATOM 574 N N . SER A 1 104 ? -1.633 -69.224 11.549 1.00 124.39 104 SER A N 1
ATOM 575 C CA . SER A 1 104 ? -2.575 -70.233 12.011 1.00 122.83 104 SER A CA 1
ATOM 576 C C . SER A 1 104 ? -2.958 -69.911 13.444 1.00 124.23 104 SER A C 1
ATOM 577 O O . SER A 1 104 ? -2.122 -70.021 14.344 1.00 127.80 104 SER A O 1
ATOM 580 N N . GLN A 1 105 ? -4.204 -69.523 13.666 1.00 121.76 105 GLN A N 1
ATOM 581 C CA . GLN A 1 105 ? -4.660 -69.362 15.044 1.00 132.89 105 GLN A CA 1
ATOM 582 C C . GLN A 1 105 ? -6.175 -69.400 15.104 1.00 124.50 105 GLN A C 1
ATOM 583 O O . GLN A 1 105 ? -6.855 -69.752 14.138 1.00 116.93 105 GLN A O 1
ATOM 589 N N . THR A 1 106 ? -6.686 -69.127 16.295 1.00 128.64 106 THR A N 1
ATOM 590 C CA . THR A 1 106 ? -8.097 -69.181 16.611 1.00 123.97 106 THR A CA 1
ATOM 591 C C . THR A 1 106 ? -8.473 -67.832 17.200 1.00 127.42 106 THR A C 1
ATOM 592 O O . THR A 1 106 ? -7.817 -67.364 18.136 1.00 123.19 106 THR A O 1
ATOM 596 N N . PHE A 1 107 ? -9.519 -67.209 16.670 1.00 122.99 107 PHE A N 1
ATOM 597 C CA . PHE A 1 107 ? -9.986 -65.966 17.258 1.00 123.44 107 PHE A CA 1
ATOM 598 C C . PHE A 1 107 ? -11.337 -66.234 17.897 1.00 129.58 107 PHE A C 1
ATOM 599 O O . PHE A 1 107 ? -12.081 -67.115 17.460 1.00 129.95 107 PHE A O 1
ATOM 607 N N . ASP A 1 108 ? -11.650 -65.473 18.940 1.00 132.21 108 ASP A N 1
ATOM 608 C CA . ASP A 1 108 ? -12.994 -65.507 19.502 1.00 128.53 108 ASP A CA 1
ATOM 609 C C . ASP A 1 108 ? -13.933 -64.748 18.569 1.00 126.52 108 ASP A C 1
ATOM 610 O O . ASP A 1 108 ? -13.737 -63.553 18.317 1.00 115.23 108 ASP A O 1
ATOM 615 N N . LEU A 1 109 ? -14.947 -65.449 18.058 1.00 112.72 109 LEU A N 1
ATOM 616 C CA . LEU A 1 109 ? -15.831 -64.883 17.044 1.00 108.94 109 LEU A CA 1
ATOM 617 C C . LEU A 1 109 ? -16.555 -63.629 17.532 1.00 121.26 109 LEU A C 1
ATOM 618 O O . LEU A 1 109 ? -16.441 -62.558 16.925 1.00 125.66 109 LEU A O 1
ATOM 623 N N . CYS A 1 110 ? -17.327 -63.745 18.612 1.00 135.64 110 CYS A N 1
ATOM 624 C CA . CYS A 1 110 ? -18.034 -62.578 19.136 1.00 142.54 110 CYS A CA 1
ATOM 625 C C . CYS A 1 110 ? -17.062 -61.452 19.448 1.00 146.81 110 CYS A C 1
ATOM 626 O O . CYS A 1 110 ? -17.319 -60.281 19.134 1.00 154.10 110 CYS A O 1
ATOM 629 N N . GLU A 1 111 ? -15.953 -61.789 20.107 1.00 151.06 111 GLU A N 1
ATOM 630 C CA . GLU A 1 111 ? -14.958 -60.778 20.425 1.00 143.46 111 GLU A CA 1
ATOM 631 C C . GLU A 1 111 ? -14.480 -60.071 19.173 1.00 134.55 111 GLU A C 1
ATOM 632 O O . GLU A 1 111 ? -14.336 -58.848 19.166 1.00 149.57 111 GLU A O 1
ATOM 638 N N . THR A 1 112 ? -14.213 -60.829 18.108 1.00 124.73 112 THR A N 1
ATOM 639 C CA . THR A 1 112 ? -13.664 -60.230 16.897 1.00 132.71 112 THR A CA 1
ATOM 640 C C . THR A 1 112 ? -14.689 -59.344 16.208 1.00 131.67 112 THR A C 1
ATOM 641 O O . THR A 1 112 ? -14.361 -58.250 15.738 1.00 143.90 112 THR A O 1
ATOM 645 N N . LEU A 1 113 ? -15.935 -59.804 16.136 1.00 131.41 113 LEU A N 1
ATOM 646 C CA . LEU A 1 113 ? -16.975 -58.978 15.542 1.00 137.95 113 LEU A CA 1
ATOM 647 C C . LEU A 1 113 ? -17.170 -57.695 16.328 1.00 140.82 113 LEU A C 1
ATOM 648 O O . LEU A 1 113 ? -17.464 -56.646 15.745 1.00 149.11 113 LEU A O 1
ATOM 653 N N . GLU A 1 114 ? -17.003 -57.755 17.650 1.00 133.37 114 GLU A N 1
ATOM 654 C CA . GLU A 1 114 ? -17.184 -56.559 18.460 1.00 144.87 114 GLU A CA 1
ATOM 655 C C . GLU A 1 114 ? -15.954 -55.650 18.425 1.00 153.90 114 GLU A C 1
ATOM 656 O O . GLU A 1 114 ? -16.095 -54.427 18.531 1.00 153.61 114 GLU A O 1
ATOM 662 N N . ASP A 1 115 ? -14.751 -56.221 18.290 1.00 154.73 115 ASP A N 1
ATOM 663 C CA . ASP A 1 115 ? -13.535 -55.414 18.218 1.00 157.60 115 ASP A CA 1
ATOM 664 C C . ASP A 1 115 ? -13.483 -54.646 16.906 1.00 154.88 115 ASP A C 1
ATOM 665 O O . ASP A 1 115 ? -13.030 -53.496 16.859 1.00 167.94 115 ASP A O 1
ATOM 670 N N . ASN A 1 116 ? -13.912 -55.293 15.830 1.00 132.23 116 ASN A N 1
ATOM 671 C CA . ASN A 1 116 ? -13.985 -54.722 14.497 1.00 142.39 116 ASN A CA 1
ATOM 672 C C . ASN A 1 116 ? -15.302 -53.987 14.239 1.00 141.86 116 ASN A C 1
ATOM 673 O O . ASN A 1 116 ? -15.568 -53.604 13.098 1.00 120.87 116 ASN A O 1
ATOM 678 N N . ASP A 1 117 ? -16.145 -53.850 15.266 1.00 157.65 117 ASP A N 1
ATOM 679 C CA . ASP A 1 117 ? -17.329 -52.981 15.250 1.00 171.01 117 ASP A CA 1
ATOM 680 C C . ASP A 1 117 ? -18.225 -53.243 14.040 1.00 160.20 117 ASP A C 1
ATOM 681 O O . ASP A 1 117 ? -18.617 -52.324 13.313 1.00 159.20 117 ASP A O 1
ATOM 686 N N . ILE A 1 118 ? -18.531 -54.517 13.803 1.00 158.81 118 ILE A N 1
ATOM 687 C CA . ILE A 1 118 ? -19.505 -54.843 12.768 1.00 152.84 118 ILE A CA 1
ATOM 688 C C . ILE A 1 118 ? -20.871 -54.356 13.243 1.00 162.55 118 ILE A C 1
ATOM 689 O O . ILE A 1 118 ? -21.356 -54.780 14.300 1.00 159.34 118 ILE A O 1
ATOM 694 N N . GLU A 1 119 ? -21.512 -53.491 12.458 1.00 168.33 119 GLU A N 1
ATOM 695 C CA . GLU A 1 119 ? -22.815 -52.982 12.853 1.00 173.71 119 GLU A CA 1
ATOM 696 C C . GLU A 1 119 ? -23.833 -54.112 12.807 1.00 173.53 119 GLU A C 1
ATOM 697 O O . GLU A 1 119 ? -23.851 -54.904 11.858 1.00 178.97 119 GLU A O 1
ATOM 703 N N . GLY A 1 120 ? -24.675 -54.191 13.835 1.00 170.13 120 GLY A N 1
ATOM 704 C CA . GLY A 1 120 ? -25.727 -55.181 13.873 1.00 178.54 120 GLY A CA 1
ATOM 705 C C . GLY A 1 120 ? -25.316 -56.614 14.147 1.00 173.34 120 GLY A C 1
ATOM 706 O O . GLY A 1 120 ? -26.199 -57.474 14.248 1.00 162.17 120 GLY A O 1
ATOM 707 N N . LEU A 1 121 ? -24.028 -56.915 14.320 1.00 172.66 121 LEU A N 1
ATOM 708 C CA . LEU A 1 121 ? -23.632 -58.286 14.660 1.00 158.57 121 LEU A CA 1
ATOM 709 C C . LEU A 1 121 ? -23.337 -58.409 16.154 1.00 160.68 121 LEU A C 1
ATOM 710 O O . LEU A 1 121 ? -22.261 -58.821 16.581 1.00 158.69 121 LEU A O 1
ATOM 715 N N . SER A 1 122 ? -24.327 -58.000 16.946 1.00 175.90 122 SER A N 1
ATOM 716 C CA . SER A 1 122 ? -24.291 -58.263 18.374 1.00 176.51 122 SER A CA 1
ATOM 717 C C . SER A 1 122 ? -24.269 -59.764 18.594 1.00 171.12 122 SER A C 1
ATOM 718 O O . SER A 1 122 ? -25.071 -60.490 18.005 1.00 165.95 122 SER A O 1
ATOM 721 N N . CYS A 1 123 ? -23.337 -60.234 19.449 1.00 170.51 123 CYS A N 1
ATOM 722 C CA . CYS A 1 123 ? -22.942 -61.643 19.553 1.00 172.28 123 CYS A CA 1
ATOM 723 C C . CYS A 1 123 ? -24.029 -62.708 19.622 1.00 166.05 123 CYS A C 1
ATOM 724 O O . CYS A 1 123 ? -23.899 -63.727 18.930 1.00 182.05 123 CYS A O 1
ATOM 727 N N . PRO A 1 124 ? -25.110 -62.550 20.384 1.00 150.38 124 PRO A N 1
ATOM 728 C CA . PRO A 1 124 ? -26.151 -63.575 20.273 1.00 124.50 124 PRO A CA 1
ATOM 729 C C . PRO A 1 124 ? -26.794 -63.400 18.919 1.00 107.91 124 PRO A C 1
ATOM 730 O O . PRO A 1 124 ? -27.686 -62.568 18.752 1.00 117.62 124 PRO A O 1
ATOM 734 N N . ILE A 1 125 ? -26.342 -64.180 17.942 1.00 102.70 125 ILE A N 1
ATOM 735 C CA . ILE A 1 125 ? -26.759 -64.002 16.559 1.00 112.89 125 ILE A CA 1
ATOM 736 C C . ILE A 1 125 ? -28.002 -64.854 16.355 1.00 112.57 125 ILE A C 1
ATOM 737 O O . ILE A 1 125 ? -27.939 -66.087 16.359 1.00 101.04 125 ILE A O 1
ATOM 742 N N . GLU A 1 126 ? -29.136 -64.189 16.190 1.00 99.23 126 GLU A N 1
ATOM 743 C CA . GLU A 1 126 ? -30.380 -64.902 16.043 1.00 98.67 126 GLU A CA 1
ATOM 744 C C . GLU A 1 126 ? -30.5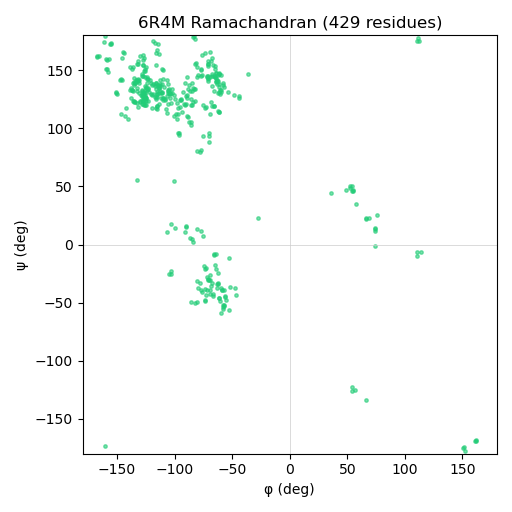36 -65.378 14.602 1.00 96.44 126 GLU A C 1
ATOM 745 O O . GLU A 1 126 ? -29.939 -64.814 13.680 1.00 95.43 126 GLU A O 1
ATOM 751 N N . PRO A 1 127 ? -31.323 -66.427 14.383 1.00 95.92 127 PRO A N 1
ATOM 752 C CA . PRO A 1 127 ? -31.559 -66.892 13.012 1.00 94.25 127 PRO A CA 1
ATOM 753 C C . PRO A 1 127 ? -32.264 -65.831 12.178 1.00 94.90 127 PRO A C 1
ATOM 754 O O . PRO A 1 127 ? -33.136 -65.108 12.670 1.00 94.97 127 PRO A O 1
ATOM 758 N N . GLY A 1 128 ? -31.864 -65.719 10.917 1.00 92.62 128 GLY A N 1
ATOM 759 C CA . GLY A 1 128 ? -32.507 -64.769 10.033 1.00 92.47 128 GLY A CA 1
ATOM 760 C C . GLY A 1 128 ? -31.667 -64.448 8.809 1.00 98.80 128 GLY A C 1
ATOM 761 O O . GLY A 1 128 ? -30.668 -65.116 8.513 1.00 101.33 128 GLY A O 1
ATOM 762 N N . GLU A 1 129 ? -32.124 -63.408 8.098 1.00 91.62 129 GLU A N 1
ATOM 763 C CA . GLU A 1 129 ? -31.496 -62.880 6.891 1.00 91.73 129 GLU A CA 1
ATOM 764 C C . GLU A 1 129 ? -30.582 -61.711 7.261 1.00 94.79 129 GLU A C 1
ATOM 765 O O . GLU A 1 129 ? -31.036 -60.733 7.868 1.00 100.99 129 GLU A O 1
ATOM 771 N N . TYR A 1 130 ? -29.299 -61.793 6.877 1.00 99.97 130 TYR A N 1
ATOM 772 C CA . TYR A 1 130 ? -28.316 -60.783 7.252 1.00 97.62 130 TYR A CA 1
ATOM 773 C C . TYR A 1 130 ? -27.645 -60.190 6.020 1.00 97.40 130 TYR A C 1
ATOM 774 O O . TYR A 1 130 ? -27.291 -60.911 5.073 1.00 101.12 130 TYR A O 1
ATOM 783 N N . ASN A 1 131 ? -27.444 -58.875 6.060 1.00 92.68 131 ASN A N 1
ATOM 784 C CA . ASN A 1 131 ? -26.658 -58.152 5.067 1.00 104.48 131 ASN A CA 1
ATOM 785 C C . ASN A 1 131 ? -25.616 -57.328 5.798 1.00 106.29 131 ASN A C 1
ATOM 786 O O . ASN A 1 131 ? -25.957 -56.502 6.652 1.00 109.74 131 ASN A O 1
ATOM 791 N N . ILE A 1 132 ? -24.354 -57.551 5.448 1.00 95.81 132 ILE A N 1
ATOM 792 C CA . ILE A 1 132 ? -23.216 -56.987 6.160 1.00 116.18 132 ILE A CA 1
ATOM 793 C C . ILE A 1 132 ? -22.337 -56.223 5.179 1.00 99.53 132 ILE A C 1
ATOM 794 O O . ILE A 1 132 ? -22.062 -56.696 4.070 1.00 99.55 132 ILE A O 1
ATOM 799 N N . LYS A 1 133 ? -21.904 -55.038 5.590 1.00 97.94 133 LYS A N 1
ATOM 800 C CA . LYS A 1 133 ? -20.949 -54.239 4.837 1.00 99.05 133 LYS A CA 1
ATOM 801 C C . LYS A 1 133 ? -19.815 -53.902 5.783 1.00 105.91 133 LYS A C 1
ATOM 802 O O . LYS A 1 133 ? -20.045 -53.288 6.828 1.00 125.60 133 LYS A O 1
ATOM 808 N N . LYS A 1 134 ? -18.601 -54.316 5.438 1.00 110.86 134 LYS A N 1
ATOM 809 C CA . LYS A 1 134 ? -17.459 -54.024 6.289 1.00 125.36 134 LYS A CA 1
ATOM 810 C C . LYS A 1 134 ? -16.304 -53.532 5.426 1.00 127.96 134 LYS A C 1
ATOM 811 O O . LYS A 1 134 ? -16.040 -54.073 4.348 1.00 123.25 134 LYS A O 1
ATOM 817 N N . ILE A 1 135 ? -15.600 -52.519 5.918 1.00 115.10 135 ILE A N 1
ATOM 818 C CA . ILE A 1 135 ? -14.491 -51.907 5.201 1.00 125.55 135 ILE A CA 1
ATOM 819 C C . ILE A 1 135 ? -13.191 -52.231 5.921 1.00 126.86 135 ILE A C 1
ATOM 820 O O . ILE A 1 135 ? -13.098 -52.078 7.144 1.00 121.71 135 ILE A O 1
ATOM 825 N N . VAL A 1 136 ? -12.189 -52.694 5.164 1.00 110.02 136 VAL A N 1
ATOM 826 C CA . VAL A 1 136 ? -10.873 -52.984 5.717 1.00 128.99 136 VAL A CA 1
ATOM 827 C C . VAL A 1 136 ? -9.845 -52.361 4.786 1.00 128.39 136 VAL A C 1
ATOM 828 O O . VAL A 1 136 ? -10.116 -52.095 3.617 1.00 119.66 136 VAL A O 1
ATOM 832 N N . GLU A 1 137 ? -8.672 -52.061 5.328 1.00 119.18 137 GLU A N 1
ATOM 833 C CA . GLU A 1 137 ? -7.598 -51.514 4.518 1.00 136.11 137 GLU A CA 1
ATOM 834 C C . GLU A 1 137 ? -6.570 -52.603 4.281 1.00 141.04 137 GLU A C 1
ATOM 835 O O . GLU A 1 137 ? -6.182 -53.301 5.219 1.00 131.29 137 GLU A O 1
ATOM 841 N N . ILE A 1 138 ? -6.132 -52.740 3.035 1.00 142.74 138 ILE A N 1
ATOM 842 C CA . ILE A 1 138 ? -5.112 -53.723 2.673 1.00 144.44 138 ILE A CA 1
ATOM 843 C C . ILE A 1 138 ? -3.738 -53.117 2.903 1.00 149.31 138 ILE A C 1
ATOM 844 O O . ILE A 1 138 ? -3.457 -52.024 2.381 1.00 149.36 138 ILE A O 1
ATOM 849 N N . PRO A 1 139 ? -2.871 -53.750 3.684 1.00 140.00 139 PRO A N 1
ATOM 850 C CA . PRO A 1 139 ? -1.526 -53.197 3.857 1.00 132.75 139 PRO A CA 1
ATOM 851 C C . PRO A 1 139 ? -0.843 -53.154 2.500 1.00 131.54 139 PRO A C 1
ATOM 852 O O . PRO A 1 139 ? -0.915 -54.112 1.723 1.00 126.28 139 PRO A O 1
ATOM 856 N N . GLY A 1 140 ? -0.229 -52.014 2.190 1.00 131.33 140 GLY A N 1
ATOM 857 C CA . GLY A 1 140 ? 0.560 -51.928 0.978 1.00 138.52 140 GLY A CA 1
ATOM 858 C C . GLY A 1 140 ? 1.841 -52.718 1.103 1.00 148.74 140 GLY A C 1
ATOM 859 O O . GLY A 1 140 ? 2.381 -53.214 0.108 1.00 134.70 140 GLY A O 1
ATOM 860 N N . GLU A 1 141 ? 2.331 -52.850 2.336 1.00 175.88 141 GLU A N 1
ATOM 861 C CA . GLU A 1 141 ? 3.585 -53.535 2.628 1.00 188.15 141 GLU A CA 1
ATOM 862 C C . GLU A 1 141 ? 3.577 -55.011 2.238 1.00 177.30 141 GLU A C 1
ATOM 863 O O . GLU A 1 141 ? 4.643 -55.587 1.996 1.00 188.02 141 GLU A O 1
ATOM 869 N N . VAL A 1 142 ? 2.406 -55.642 2.171 1.00 146.06 142 VAL A N 1
ATOM 870 C CA . VAL A 1 142 ? 2.264 -57.056 1.815 1.00 134.74 142 VAL A CA 1
ATOM 871 C C . VAL A 1 142 ? 3.049 -57.442 0.558 1.00 131.48 142 VAL A C 1
ATOM 872 O O . VAL A 1 142 ? 2.965 -56.761 -0.479 1.00 131.48 142 VAL A O 1
ATOM 876 N N . PRO A 1 143 ? 3.858 -58.498 0.634 1.00 132.66 143 PRO A N 1
ATOM 877 C CA . PRO A 1 143 ? 4.635 -58.923 -0.528 1.00 133.87 143 PRO A CA 1
ATOM 878 C C . PRO A 1 143 ? 3.727 -59.399 -1.647 1.00 130.64 143 PRO A C 1
ATOM 879 O O . PRO A 1 143 ? 2.596 -59.853 -1.400 1.00 133.94 143 PRO A O 1
ATOM 883 N N . PRO A 1 144 ? 4.183 -59.311 -2.893 1.00 131.71 144 PRO A N 1
ATOM 884 C CA . PRO A 1 144 ? 3.372 -59.826 -4.001 1.00 143.09 144 PRO A CA 1
ATOM 885 C C . PRO A 1 144 ? 3.439 -61.344 -4.038 1.00 132.15 144 PRO A C 1
ATOM 886 O O . PRO A 1 144 ? 4.475 -61.945 -3.745 1.00 130.75 144 PRO A O 1
ATOM 890 N N . GLY A 1 145 ? 2.337 -61.962 -4.432 1.00 146.64 145 GLY A N 1
ATOM 891 C CA . GLY A 1 145 ? 2.291 -63.408 -4.539 1.00 150.77 145 GLY A CA 1
ATOM 892 C C . GLY A 1 145 ? 0.883 -63.931 -4.342 1.00 135.47 145 GLY A C 1
ATOM 893 O O . GLY A 1 145 ? -0.066 -63.178 -4.143 1.00 131.67 145 GLY A O 1
ATOM 894 N N . LYS A 1 146 ? 0.779 -65.263 -4.372 1.00 125.68 146 LYS A N 1
ATOM 895 C CA . LYS A 1 146 ? -0.496 -65.978 -4.332 1.00 117.50 146 LYS A CA 1
ATOM 896 C C . LYS A 1 146 ? -0.755 -66.507 -2.924 1.00 116.61 146 LYS A C 1
ATOM 897 O O . LYS A 1 146 ? -0.092 -67.446 -2.474 1.00 118.03 146 LYS A O 1
ATOM 903 N N . TYR A 1 147 ? -1.748 -65.936 -2.243 1.00 114.44 147 TYR A N 1
ATOM 904 C CA . TYR A 1 147 ? -2.055 -66.314 -0.870 1.00 116.79 147 TYR A CA 1
ATOM 905 C C . TYR A 1 147 ? -3.334 -67.147 -0.829 1.00 117.08 147 TYR A C 1
ATOM 906 O O . TYR A 1 147 ? -4.288 -66.874 -1.565 1.00 118.22 147 TYR A O 1
ATOM 915 N N . VAL A 1 148 ? -3.349 -68.165 0.028 1.00 111.12 148 VAL A N 1
ATOM 916 C CA . VAL A 1 148 ? -4.533 -68.981 0.274 1.00 109.12 148 VAL A CA 1
ATOM 917 C C . VAL A 1 148 ? -4.977 -68.776 1.716 1.00 111.44 148 VAL A C 1
ATOM 918 O O . VAL A 1 148 ? -4.166 -68.892 2.641 1.00 110.23 148 VAL A O 1
ATOM 922 N N . VAL A 1 149 ? -6.262 -68.478 1.907 1.00 105.95 149 VAL A N 1
ATOM 923 C CA . VAL A 1 149 ? -6.840 -68.287 3.232 1.00 105.38 149 VAL A CA 1
ATOM 924 C C . VAL A 1 149 ? -7.889 -69.368 3.455 1.00 110.18 149 VAL A C 1
ATOM 925 O O . VAL A 1 149 ? -8.668 -69.687 2.551 1.00 102.24 149 VAL A O 1
ATOM 929 N N . VAL A 1 150 ? -7.895 -69.950 4.653 1.00 104.40 150 VAL A N 1
ATOM 930 C CA . VAL A 1 150 ? -8.866 -70.974 5.024 1.00 104.25 150 VAL A CA 1
ATOM 931 C C . VAL A 1 150 ? -9.366 -70.655 6.425 1.00 116.93 150 VAL A C 1
ATOM 932 O O . VAL A 1 150 ? -8.570 -70.584 7.367 1.00 124.60 150 VAL A O 1
ATOM 936 N N . ALA A 1 151 ? -10.679 -70.487 6.574 1.00 115.66 151 ALA A N 1
ATOM 937 C CA . ALA A 1 151 ? -11.276 -70.194 7.871 1.00 111.30 151 ALA A CA 1
ATOM 938 C C . ALA A 1 151 ? -12.404 -71.172 8.152 1.00 100.14 151 ALA A C 1
ATOM 939 O O . ALA A 1 151 ? -13.212 -71.461 7.268 1.00 98.46 151 ALA A O 1
ATOM 941 N N . ARG A 1 152 ? -12.418 -71.730 9.357 1.00 101.35 152 ARG A N 1
ATOM 942 C CA . ARG A 1 152 ? -13.496 -72.606 9.804 1.00 100.61 152 ARG A CA 1
ATOM 943 C C . ARG A 1 152 ? -14.006 -72.081 11.138 1.00 109.91 152 ARG A C 1
ATOM 944 O O . ARG A 1 152 ? -13.243 -72.002 12.105 1.00 115.25 152 ARG A O 1
ATOM 952 N N . ALA A 1 153 ? -15.290 -71.736 11.200 1.00 99.62 153 ALA A N 1
ATOM 953 C CA . ALA A 1 153 ? -15.889 -71.167 12.402 1.00 113.10 153 ALA A CA 1
ATOM 954 C C . ALA A 1 153 ? -16.760 -72.215 13.077 1.00 106.70 153 ALA A C 1
ATOM 955 O O . ALA A 1 153 ? -17.539 -72.894 12.405 1.00 98.95 153 ALA A O 1
ATOM 957 N N . TYR A 1 154 ? -16.605 -72.385 14.394 1.00 102.43 154 TYR A N 1
ATOM 958 C CA . TYR A 1 154 ? -17.412 -73.384 15.076 1.00 102.87 154 TYR A CA 1
ATOM 959 C C . TYR A 1 154 ? -18.094 -72.715 16.254 1.00 103.82 154 TYR A C 1
ATOM 960 O O . TYR A 1 154 ? -17.609 -71.717 16.789 1.00 105.04 154 TYR A O 1
ATOM 969 N N . THR A 1 155 ? -19.222 -73.277 16.660 1.00 107.81 155 THR A N 1
ATOM 970 C CA . THR A 1 155 ? -19.938 -72.722 17.798 1.00 115.46 155 THR A CA 1
ATOM 971 C C . THR A 1 155 ? -19.347 -73.238 19.103 1.00 117.26 155 THR A C 1
ATOM 972 O O . THR A 1 155 ? -18.365 -73.981 19.121 1.00 122.58 155 THR A O 1
ATOM 976 N N . GLU A 1 156 ? -19.910 -72.784 20.219 1.00 109.78 156 GLU A N 1
ATOM 977 C CA . GLU A 1 156 ? -19.428 -73.237 21.512 1.00 113.25 156 GLU A CA 1
ATOM 978 C C . GLU A 1 156 ? -19.564 -74.739 21.618 1.00 113.32 156 GLU A C 1
ATOM 979 O O . GLU A 1 156 ? -18.749 -75.414 22.279 1.00 115.92 156 GLU A O 1
ATOM 985 N N . LYS A 1 157 ? -20.661 -75.265 21.053 1.00 139.91 157 LYS A N 1
ATOM 986 C CA . LYS A 1 157 ? -20.830 -76.710 21.066 1.00 137.03 157 LYS A CA 1
ATOM 987 C C . LYS A 1 157 ? -19.931 -77.430 19.996 1.00 132.66 157 LYS A C 1
ATOM 988 O O . LYS A 1 157 ? -20.139 -78.623 19.691 1.00 133.72 157 LYS A O 1
ATOM 994 N N . ASP A 1 158 ? -18.973 -76.723 19.377 1.00 110.23 158 ASP A N 1
ATOM 995 C CA . ASP A 1 158 ? -18.066 -77.254 18.345 1.00 109.56 158 ASP A CA 1
ATOM 996 C C . ASP A 1 158 ? -18.811 -77.633 17.068 1.00 110.54 158 ASP A C 1
ATOM 997 O O . ASP A 1 158 ? -18.332 -78.449 16.273 1.00 120.87 158 ASP A O 1
ATOM 1002 N N . ASP A 1 159 ? -19.988 -77.045 16.871 1.00 105.08 159 ASP A N 1
ATOM 1003 C CA . ASP A 1 159 ? -20.765 -77.257 15.658 1.00 102.77 159 ASP A CA 1
ATOM 1004 C C . ASP A 1 159 ? -20.252 -76.345 14.552 1.00 101.00 159 ASP A C 1
ATOM 1005 O O . ASP A 1 159 ? -20.032 -75.148 14.764 1.00 100.76 159 ASP A O 1
ATOM 1010 N N . LEU A 1 160 ? -20.079 -76.912 13.365 1.00 100.03 160 LEU A N 1
ATOM 1011 C CA . LEU A 1 160 ? -19.568 -76.157 12.231 1.00 98.61 160 LEU A CA 1
ATOM 1012 C C . LEU A 1 160 ? -20.568 -75.106 11.769 1.00 103.65 160 LEU A C 1
ATOM 1013 O O . LEU A 1 160 ? -21.690 -75.438 11.376 1.00 118.97 160 LEU A O 1
ATOM 1018 N N . ILE A 1 161 ? -20.155 -73.843 11.818 1.00 106.65 161 ILE A N 1
ATOM 1019 C CA . ILE A 1 161 ? -20.936 -72.723 11.298 1.00 95.20 161 ILE A CA 1
ATOM 1020 C C . ILE A 1 161 ? -20.695 -72.521 9.803 1.00 106.86 161 ILE A C 1
ATOM 1021 O O . ILE A 1 161 ? -21.648 -72.402 9.026 1.00 92.38 161 ILE A O 1
ATOM 1026 N N . THR A 1 162 ? -19.428 -72.476 9.378 1.00 97.00 162 THR A N 1
ATOM 1027 C CA . THR A 1 162 ? -19.112 -72.251 7.971 1.00 99.61 162 THR A CA 1
ATOM 1028 C C . THR A 1 162 ? -17.643 -72.557 7.702 1.00 95.33 162 THR A C 1
ATOM 1029 O O . THR A 1 162 ? -16.814 -72.582 8.617 1.00 98.70 162 THR A O 1
ATOM 1033 N N . CYS A 1 163 ? -17.333 -72.768 6.419 1.00 93.98 163 CYS A N 1
ATOM 1034 C CA . CYS A 1 163 ? -15.971 -72.992 5.940 1.00 106.61 163 CYS A CA 1
ATOM 1035 C C . CYS A 1 163 ? -15.773 -72.214 4.646 1.00 94.76 163 CYS A C 1
ATOM 1036 O O . CYS A 1 163 ? -16.502 -72.434 3.675 1.00 93.59 163 CYS A O 1
ATOM 1039 N N . LEU A 1 164 ? -14.734 -71.377 4.604 1.00 95.19 164 LEU A N 1
ATOM 1040 C CA . LEU A 1 164 ? -14.476 -70.497 3.468 1.00 94.86 164 LEU A CA 1
ATOM 1041 C C . LEU A 1 164 ? -13.003 -70.551 3.083 1.00 96.46 164 LEU A C 1
ATOM 1042 O O . LEU A 1 164 ? -12.135 -70.541 3.960 1.00 101.92 164 LEU A O 1
ATOM 1047 N N . THR A 1 165 ? -12.722 -70.580 1.776 1.00 97.90 165 THR A N 1
ATOM 1048 C CA . THR A 1 165 ? -11.351 -70.593 1.272 1.00 103.92 165 THR A CA 1
ATOM 1049 C C . THR A 1 165 ? -11.244 -69.627 0.102 1.00 112.11 165 THR A C 1
ATOM 1050 O O . THR A 1 165 ? -12.225 -69.362 -0.593 1.00 102.56 165 THR A O 1
ATOM 1054 N N . GLY A 1 166 ? -10.044 -69.093 -0.109 1.00 122.16 166 GLY A N 1
ATOM 1055 C CA . GLY A 1 166 ? -9.848 -68.158 -1.198 1.00 102.79 166 GLY A CA 1
ATOM 1056 C C . GLY A 1 166 ? -8.407 -68.073 -1.642 1.00 113.82 166 GLY A C 1
ATOM 1057 O O . GLY A 1 166 ? -7.475 -68.438 -0.917 1.00 118.52 166 GLY A O 1
ATOM 1058 N N . GLU A 1 167 ? -8.246 -67.579 -2.862 1.00 109.78 167 GLU A N 1
ATOM 1059 C CA . GLU A 1 167 ? -6.961 -67.333 -3.495 1.00 104.85 167 GLU A CA 1
ATOM 1060 C C . GLU A 1 167 ? -6.925 -65.875 -3.919 1.00 122.58 167 GLU A C 1
ATOM 1061 O O . GLU A 1 167 ? -7.834 -65.406 -4.614 1.00 109.24 167 GLU A O 1
ATOM 1067 N N . VAL A 1 168 ? -5.888 -65.160 -3.493 1.00 142.89 168 VAL A N 1
ATOM 1068 C CA . VAL A 1 168 ? -5.663 -63.780 -3.907 1.00 139.45 168 VAL A CA 1
ATOM 1069 C C . VAL A 1 168 ? -4.263 -63.683 -4.488 1.00 133.93 168 VAL A C 1
ATOM 1070 O O . VAL A 1 168 ? -3.289 -64.098 -3.850 1.00 143.20 168 VAL A O 1
ATOM 1074 N N . ILE A 1 169 ? -4.168 -63.148 -5.699 1.00 120.25 169 ILE A N 1
ATOM 1075 C CA . ILE A 1 169 ? -2.897 -62.966 -6.385 1.00 113.98 169 ILE A CA 1
ATOM 1076 C C . ILE A 1 169 ? -2.601 -61.474 -6.432 1.00 116.61 169 ILE A C 1
ATOM 1077 O O . ILE A 1 169 ? -3.409 -60.687 -6.940 1.00 115.18 169 ILE A O 1
ATOM 1082 N N . PHE A 1 170 ? -1.439 -61.088 -5.911 1.00 135.16 170 PHE A N 1
ATOM 1083 C CA . PHE A 1 170 ? -1.019 -59.693 -5.890 1.00 132.73 170 PHE A CA 1
ATOM 1084 C C . PHE A 1 170 ? 0.086 -59.488 -6.909 1.00 136.11 170 PHE A C 1
ATOM 1085 O O . PHE A 1 170 ? 1.164 -60.088 -6.771 1.00 131.82 170 PHE A O 1
ATOM 1093 N N . PRO A 1 171 ? -0.128 -58.680 -7.940 1.00 137.81 171 PRO A N 1
ATOM 1094 C CA . PRO A 1 171 ? 0.914 -58.477 -8.944 1.00 148.71 171 PRO A CA 1
ATOM 1095 C C . PRO A 1 171 ? 2.060 -57.658 -8.381 1.00 162.69 171 PRO A C 1
ATOM 1096 O O . PRO A 1 171 ? 1.841 -56.732 -7.588 1.00 174.31 171 PRO A O 1
ATOM 1100 N N . PRO A 1 172 ? 3.310 -57.980 -8.748 1.00 153.25 172 PRO A N 1
ATOM 1101 C CA . PRO A 1 172 ? 4.460 -57.174 -8.320 1.00 147.17 172 PRO A CA 1
ATOM 1102 C C . PRO A 1 172 ? 4.680 -55.956 -9.217 1.00 155.76 172 PRO A C 1
ATOM 1103 O O . PRO A 1 172 ? 4.870 -56.139 -10.423 1.00 161.61 172 PRO A O 1
ATOM 1107 N N . LEU B 1 30 ? -25.570 -49.122 -8.141 1.00 169.76 30 LEU B N 1
ATOM 1108 C CA . LEU B 1 30 ? -26.714 -48.384 -8.676 1.00 171.50 30 LEU B CA 1
ATOM 1109 C C . LEU B 1 30 ? -27.953 -48.219 -7.757 1.00 160.48 30 LEU B C 1
ATOM 1110 O O . LEU B 1 30 ? -28.651 -47.214 -7.889 1.00 162.98 30 LEU B O 1
ATOM 1115 N N . PRO B 1 31 ? -28.261 -49.155 -6.849 1.00 159.08 31 PRO B N 1
ATOM 1116 C CA . PRO B 1 31 ? -29.501 -49.003 -6.057 1.00 149.84 31 PRO B CA 1
ATOM 1117 C C . PRO B 1 31 ? -29.348 -47.961 -4.960 1.00 148.30 31 PRO B C 1
ATOM 1118 O O . PRO B 1 31 ? -28.225 -47.615 -4.563 1.00 147.17 31 PRO B O 1
ATOM 1122 N N . PRO B 1 32 ? -30.465 -47.480 -4.407 1.00 140.56 32 PRO B N 1
ATOM 1123 C CA . PRO B 1 32 ? -30.426 -46.459 -3.337 1.00 119.01 32 PRO B CA 1
ATOM 1124 C C . PRO B 1 32 ? -29.874 -47.029 -2.042 1.00 121.97 32 PRO B C 1
ATOM 1125 O O . PRO B 1 32 ? -29.779 -48.257 -1.897 1.00 115.89 32 PRO B O 1
ATOM 1129 N N . PRO B 1 33 ? -29.496 -46.181 -1.076 1.00 143.61 33 PRO B N 1
ATOM 1130 C CA . PRO B 1 33 ? -28.779 -46.695 0.097 1.00 147.05 33 PRO B CA 1
ATOM 1131 C C . PRO B 1 33 ? -29.618 -47.649 0.932 1.00 135.50 33 PRO B C 1
ATOM 1132 O O . PRO B 1 33 ? -30.809 -47.430 1.165 1.00 138.09 33 PRO B O 1
ATOM 1136 N N . ASN B 1 34 ? -28.953 -48.712 1.397 1.00 124.88 34 ASN B N 1
ATOM 1137 C CA . ASN B 1 34 ? -29.557 -49.775 2.198 1.00 116.36 34 ASN B CA 1
ATOM 1138 C C . ASN B 1 34 ? -30.723 -50.448 1.482 1.00 105.77 34 ASN B C 1
ATOM 1139 O O . ASN B 1 34 ? -31.681 -50.895 2.122 1.00 99.12 34 ASN B O 1
ATOM 1144 N N . THR B 1 35 ? -30.649 -50.586 0.160 1.00 90.80 35 THR B N 1
ATOM 1145 C CA . THR B 1 35 ? -31.740 -51.190 -0.589 1.00 94.62 35 THR B CA 1
ATOM 1146 C C . THR B 1 35 ? -31.194 -52.235 -1.551 1.00 101.83 35 THR B C 1
ATOM 1147 O O . THR B 1 35 ? -30.221 -51.985 -2.271 1.00 111.98 35 THR B O 1
ATOM 1151 N N . LYS B 1 36 ? -31.853 -53.393 -1.575 1.00 95.54 36 LYS B N 1
ATOM 1152 C CA . LYS B 1 36 ? -31.593 -54.479 -2.507 1.00 97.37 36 LYS B CA 1
ATOM 1153 C C . LYS B 1 36 ? -32.802 -54.639 -3.410 1.00 95.65 36 LYS B C 1
ATOM 1154 O O . LYS B 1 36 ? -33.925 -54.616 -2.915 1.00 96.18 36 LYS B O 1
ATOM 1160 N N . PRO B 1 37 ? -32.637 -54.815 -4.717 1.00 83.28 37 PRO B N 1
ATOM 1161 C CA . PRO B 1 37 ? -33.789 -55.231 -5.522 1.00 82.08 37 PRO B CA 1
ATOM 1162 C C . PRO B 1 37 ? -34.247 -56.617 -5.093 1.00 97.36 37 PRO B C 1
ATOM 1163 O O . PRO B 1 37 ? -33.425 -57.479 -4.778 1.00 103.21 37 PRO B O 1
ATOM 1167 N N . ILE B 1 38 ? -35.552 -56.831 -5.096 1.00 77.98 38 ILE B N 1
ATOM 1168 C CA . ILE B 1 38 ? -36.089 -58.171 -4.909 1.00 75.84 38 ILE B CA 1
ATOM 1169 C C . ILE B 1 38 ? -36.075 -58.820 -6.278 1.00 76.42 38 ILE B C 1
ATOM 1170 O O . ILE B 1 38 ? -36.502 -58.210 -7.264 1.00 82.61 38 ILE B O 1
ATOM 1175 N N . ASN B 1 39 ? -35.569 -60.044 -6.353 1.00 75.71 39 ASN B N 1
ATOM 1176 C CA . ASN B 1 39 ? -35.542 -60.710 -7.642 1.00 76.67 39 ASN B CA 1
ATOM 1177 C C . ASN B 1 39 ? -36.962 -60.942 -8.125 1.00 84.34 39 ASN B C 1
ATOM 1178 O O . ASN B 1 39 ? -37.886 -61.160 -7.338 1.00 92.45 39 ASN B O 1
ATOM 1183 N N . GLY B 1 40 ? -37.128 -60.893 -9.431 1.00 79.40 40 GLY B N 1
ATOM 1184 C CA . GLY B 1 40 ? -38.402 -61.181 -10.052 1.00 79.62 40 GLY B CA 1
ATOM 1185 C C . GLY B 1 40 ? -38.999 -59.935 -10.676 1.00 81.05 40 GLY B C 1
ATOM 1186 O O . GLY B 1 40 ? -38.492 -58.819 -10.543 1.00 98.87 40 GLY B O 1
ATOM 1187 N N . GLU B 1 41 ? -40.124 -60.160 -11.349 1.00 86.60 41 GLU B N 1
ATOM 1188 C CA . GLU B 1 41 ? -40.783 -59.113 -12.116 1.00 88.85 41 GLU B CA 1
ATOM 1189 C C . GLU B 1 41 ? -41.587 -58.255 -11.142 1.00 90.88 41 GLU B C 1
ATOM 1190 O O . GLU B 1 41 ? -42.800 -58.410 -10.972 1.00 86.66 41 GLU B O 1
ATOM 1196 N N . SER B 1 42 ? -40.884 -57.344 -10.469 1.00 86.89 42 SER B N 1
ATOM 1197 C CA . SER B 1 42 ? -41.494 -56.515 -9.437 1.00 83.05 42 SER B CA 1
ATOM 1198 C C . SER B 1 42 ? -40.644 -55.269 -9.218 1.00 86.50 42 SER B C 1
ATOM 1199 O O . SER B 1 42 ? -39.431 -55.299 -9.455 1.00 102.51 42 SER B O 1
ATOM 1202 N N . PRO B 1 43 ? -41.246 -54.165 -8.802 1.00 94.17 43 PRO B N 1
ATOM 1203 C CA . PRO B 1 43 ? -40.455 -52.989 -8.425 1.00 85.41 43 PRO B CA 1
ATOM 1204 C C . PRO B 1 43 ? -40.065 -52.976 -6.955 1.00 94.90 43 PRO B C 1
ATOM 1205 O O . PRO B 1 43 ? -39.674 -51.929 -6.432 1.00 88.72 43 PRO B O 1
ATOM 1209 N N . LEU B 1 44 ? -40.194 -54.104 -6.268 1.00 81.05 44 LEU B N 1
ATOM 1210 C CA . LEU B 1 44 ? -39.967 -54.116 -4.829 1.00 83.68 44 LEU B CA 1
ATOM 1211 C C . LEU B 1 44 ? -38.481 -54.156 -4.486 1.00 86.09 44 LEU B C 1
ATOM 1212 O O . LEU B 1 44 ? -37.667 -54.738 -5.207 1.00 79.70 44 LEU B O 1
ATOM 1217 N N . TYR B 1 45 ? -38.127 -53.486 -3.381 1.00 80.34 45 TYR B N 1
ATOM 1218 C CA . TYR B 1 45 ? -36.787 -53.555 -2.815 1.00 80.48 45 TYR B CA 1
ATOM 1219 C C . TYR B 1 45 ? -36.872 -53.914 -1.338 1.00 81.29 45 TYR B C 1
ATOM 1220 O O . TYR B 1 45 ? -37.894 -53.676 -0.687 1.00 79.29 45 TYR B O 1
ATOM 1229 N N . GLN B 1 46 ? -35.803 -54.509 -0.814 1.00 78.91 46 GLN B N 1
ATOM 1230 C CA . GLN B 1 46 ? -35.623 -54.525 0.624 1.00 79.93 46 GLN B CA 1
ATOM 1231 C C . GLN B 1 46 ? -34.963 -53.246 1.040 1.00 87.33 46 GLN B C 1
ATOM 1232 O O . GLN B 1 46 ? -34.013 -52.794 0.394 1.00 91.27 46 GLN B O 1
ATOM 1238 N N . CYS B 1 47 ? -35.448 -52.715 2.144 1.00 90.91 47 CYS B N 1
ATOM 1239 C CA . CYS B 1 47 ? -34.882 -51.603 2.872 1.00 104.24 47 CYS B CA 1
ATOM 1240 C C . CYS B 1 47 ? -34.399 -52.119 4.217 1.00 94.32 47 CYS B C 1
ATOM 1241 O O . CYS B 1 47 ? -34.751 -53.221 4.653 1.00 87.75 47 CYS B O 1
ATOM 1244 N N . ASP B 1 48 ? -33.565 -51.307 4.857 1.00 89.99 48 ASP B N 1
ATOM 1245 C CA . ASP B 1 48 ? -32.954 -51.642 6.138 1.00 98.36 48 ASP B CA 1
ATOM 1246 C C . ASP B 1 48 ? -32.214 -52.973 6.056 1.00 88.48 48 ASP B C 1
ATOM 1247 O O . ASP B 1 48 ? -32.356 -53.834 6.926 1.00 95.39 48 ASP B O 1
ATOM 1252 N N . ILE B 1 49 ? -31.426 -53.149 4.993 1.00 86.56 49 ILE B N 1
ATOM 1253 C CA . ILE B 1 49 ? -30.765 -54.431 4.791 1.00 85.19 49 ILE B CA 1
ATOM 1254 C C . ILE B 1 49 ? -29.724 -54.676 5.871 1.00 100.93 49 ILE B C 1
ATOM 1255 O O . ILE B 1 49 ? -29.499 -55.824 6.273 1.00 120.02 49 ILE B O 1
ATOM 1260 N N . LEU B 1 50 ? -29.079 -53.617 6.363 1.00 93.86 50 LEU B N 1
ATOM 1261 C CA . LEU B 1 50 ? -28.088 -53.780 7.417 1.00 92.34 50 LEU B CA 1
ATOM 1262 C C . LEU B 1 50 ? -28.701 -54.277 8.722 1.00 98.41 50 LEU B C 1
ATOM 1263 O O . LEU B 1 50 ? -27.956 -54.590 9.659 1.00 101.39 50 LEU B O 1
ATOM 1268 N N . ASP B 1 51 ? -30.026 -54.324 8.813 1.00 89.94 51 ASP B N 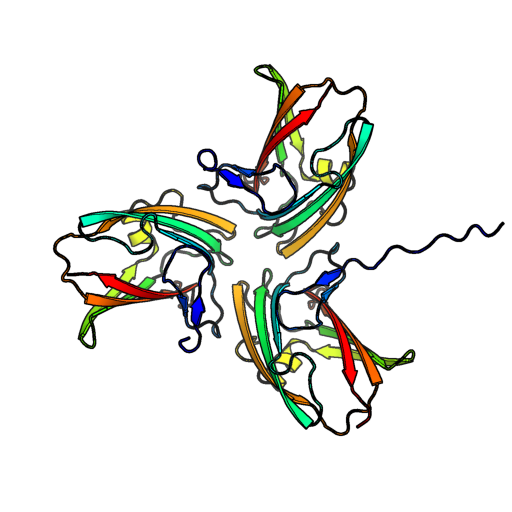1
ATOM 1269 C CA . ASP B 1 51 ? -30.721 -54.831 9.987 1.00 97.50 51 ASP B CA 1
ATOM 1270 C C . ASP B 1 51 ? -31.234 -56.248 9.749 1.00 100.43 51 ASP B C 1
ATOM 1271 O O . ASP B 1 51 ? -31.801 -56.548 8.696 1.00 97.54 51 ASP B O 1
ATOM 1276 N N . LYS B 1 52 ? -30.996 -57.123 10.727 1.00 111.43 52 LYS B N 1
ATOM 1277 C CA . LYS B 1 52 ? -31.416 -58.511 10.618 1.00 100.79 52 LYS B CA 1
ATOM 1278 C C . LYS B 1 52 ? -32.927 -58.592 10.466 1.00 95.34 52 LYS B C 1
ATOM 1279 O O . LYS B 1 52 ? -33.673 -58.005 11.257 1.00 106.35 52 LYS B O 1
ATOM 1285 N N . GLN B 1 53 ? -33.382 -59.339 9.463 1.00 97.54 53 GLN B N 1
ATOM 1286 C CA . GLN B 1 53 ? -34.807 -59.487 9.195 1.00 98.35 53 GLN B CA 1
ATOM 1287 C C . GLN B 1 53 ? -35.178 -60.958 9.310 1.00 82.53 53 GLN B C 1
ATOM 1288 O O . GLN B 1 53 ? -34.448 -61.824 8.822 1.00 80.29 53 GLN B O 1
ATOM 1294 N N . LEU B 1 54 ? -36.316 -61.236 9.952 1.00 84.04 54 LEU B N 1
ATOM 1295 C CA . LEU B 1 54 ? -36.697 -62.617 10.219 1.00 77.40 54 LEU B CA 1
ATOM 1296 C C . LEU B 1 54 ? -37.156 -63.354 8.970 1.00 84.19 54 LEU B C 1
ATOM 1297 O O . LEU B 1 54 ? -37.187 -64.589 8.974 1.00 84.00 54 LEU B O 1
ATOM 1302 N N . VAL B 1 55 ? -37.549 -62.644 7.921 1.00 86.56 55 VAL B N 1
ATOM 1303 C CA . VAL B 1 55 ? -38.046 -63.271 6.707 1.00 81.75 55 VAL B CA 1
ATOM 1304 C C . VAL B 1 55 ? -37.211 -62.789 5.534 1.00 88.28 55 VAL B C 1
ATOM 1305 O O . VAL B 1 55 ? -36.958 -61.588 5.388 1.00 110.66 55 VAL B O 1
ATOM 1309 N N . GLU B 1 56 ? -36.792 -63.737 4.707 1.00 71.46 56 GLU B N 1
ATOM 1310 C CA . GLU B 1 56 ? -36.088 -63.484 3.461 1.00 75.16 56 GLU B CA 1
ATOM 1311 C C . GLU B 1 56 ? -37.082 -63.530 2.318 1.00 80.70 56 GLU B C 1
ATOM 1312 O O . GLU B 1 56 ? -37.746 -64.547 2.117 1.00 87.91 56 GLU B O 1
ATOM 1318 N N . ILE B 1 57 ? -37.185 -62.439 1.577 1.00 105.03 57 ILE B N 1
ATOM 1319 C CA . ILE B 1 57 ? -38.089 -62.347 0.438 1.00 78.82 57 ILE B CA 1
ATOM 1320 C C . ILE B 1 57 ? -37.251 -62.659 -0.800 1.00 69.67 57 ILE B C 1
ATOM 1321 O O . ILE B 1 57 ? -36.588 -61.787 -1.354 1.00 113.53 57 ILE B O 1
ATOM 1326 N N . LYS B 1 58 ? -37.283 -63.913 -1.239 1.00 74.88 58 LYS B N 1
ATOM 1327 C CA . LYS B 1 58 ? -36.448 -64.339 -2.353 1.00 68.87 58 LYS B CA 1
ATOM 1328 C C . LYS B 1 58 ? -36.956 -63.811 -3.687 1.00 69.62 58 LYS B C 1
ATOM 1329 O O . LYS B 1 58 ? -36.167 -63.362 -4.526 1.00 91.93 58 LYS B O 1
ATOM 1335 N N . GLU B 1 59 ? -38.251 -63.938 -3.953 1.00 78.79 59 GLU B N 1
ATOM 1336 C CA . GLU B 1 59 ? -38.737 -63.559 -5.274 1.00 70.15 59 GLU B CA 1
ATOM 1337 C C . GLU B 1 59 ? -40.150 -62.996 -5.174 1.00 70.89 59 GLU B C 1
ATOM 1338 O O . GLU B 1 59 ? -40.948 -63.445 -4.349 1.00 72.00 59 GLU B O 1
ATOM 1344 N N . VAL B 1 60 ? -40.436 -61.976 -5.985 1.00 82.88 60 VAL B N 1
ATOM 1345 C CA . VAL B 1 60 ? -41.775 -61.401 -6.092 1.00 72.13 60 VAL B CA 1
ATOM 1346 C C . VAL B 1 60 ? -42.062 -61.148 -7.567 1.00 73.93 60 VAL B C 1
ATOM 1347 O O . VAL B 1 60 ? -41.211 -60.619 -8.290 1.00 88.59 60 VAL B O 1
ATOM 1351 N N . ASN B 1 61 ? -43.243 -61.563 -8.018 1.00 79.91 61 ASN B N 1
ATOM 1352 C CA . ASN B 1 61 ? -43.684 -61.441 -9.400 1.00 76.49 61 ASN B CA 1
ATOM 1353 C C . ASN B 1 61 ? -45.090 -60.850 -9.424 1.00 77.77 61 ASN B C 1
ATOM 1354 O O . ASN B 1 61 ? -45.917 -61.166 -8.556 1.00 80.88 61 ASN B O 1
ATOM 1359 N N . LEU B 1 62 ? -45.355 -59.988 -10.413 1.00 92.74 62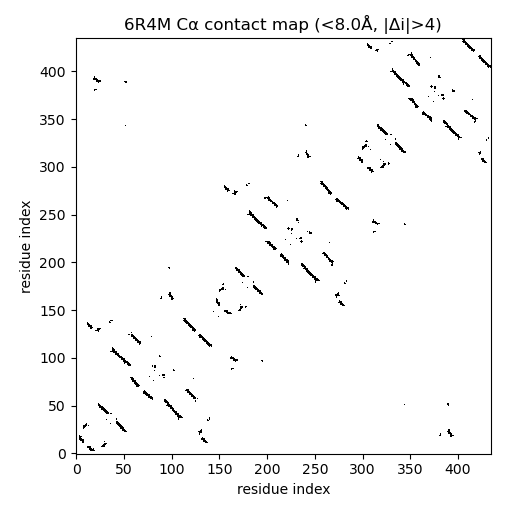 LEU B N 1
ATOM 1360 C CA . LEU B 1 62 ? -46.646 -59.328 -10.572 1.00 82.10 62 LEU B CA 1
ATOM 1361 C C . LEU B 1 62 ? -47.260 -59.678 -11.926 1.00 87.07 62 LEU B C 1
ATOM 1362 O O . LEU B 1 62 ? -46.552 -59.713 -12.940 1.00 85.60 62 LEU B O 1
ATOM 1367 N N . ASP B 1 63 ? -48.581 -59.933 -11.947 1.00 119.77 63 ASP B N 1
ATOM 1368 C CA . ASP B 1 63 ? -49.226 -60.441 -13.161 1.00 127.60 63 ASP B CA 1
ATOM 1369 C C . ASP B 1 63 ? -49.046 -59.528 -14.368 1.00 134.75 63 ASP B C 1
ATOM 1370 O O . ASP B 1 63 ? -48.606 -60.021 -15.421 1.00 144.44 63 ASP B O 1
ATOM 1375 N N . PRO B 1 64 ? -49.380 -58.226 -14.320 1.00 107.13 64 PRO B N 1
ATOM 1376 C CA . PRO B 1 64 ? -48.743 -57.305 -15.261 1.00 102.89 64 PRO B CA 1
ATOM 1377 C C . PRO B 1 64 ? -47.529 -56.734 -14.557 1.00 111.16 64 PRO B C 1
ATOM 1378 O O . PRO B 1 64 ? -47.666 -56.317 -13.402 1.00 96.49 64 PRO B O 1
ATOM 1382 N N . ASN B 1 65 ? -46.352 -56.727 -15.186 1.00 129.71 65 ASN B N 1
ATOM 1383 C CA . ASN B 1 65 ? -45.161 -56.277 -14.465 1.00 140.36 65 ASN B CA 1
ATOM 1384 C C . ASN B 1 65 ? -45.342 -54.877 -13.894 1.00 133.77 65 ASN B C 1
ATOM 1385 O O . ASN B 1 65 ? -45.038 -54.683 -12.702 1.00 130.60 65 ASN B O 1
ATOM 1390 N N . PRO B 1 66 ? -45.819 -53.880 -14.638 1.00 110.43 66 PRO B N 1
ATOM 1391 C CA . PRO B 1 66 ? -46.410 -52.714 -13.978 1.00 104.76 66 PRO B CA 1
ATOM 1392 C C . PRO B 1 66 ? -47.894 -52.936 -13.758 1.00 109.43 66 PRO B C 1
ATOM 1393 O O . PRO B 1 66 ? -48.602 -53.357 -14.682 1.00 110.08 66 PRO B O 1
ATOM 1397 N N . PRO B 1 67 ? -48.386 -52.734 -12.538 1.00 103.79 67 PRO B N 1
ATOM 1398 C CA . PRO B 1 67 ? -49.822 -52.891 -12.288 1.00 97.64 67 PRO B CA 1
ATOM 1399 C C . PRO B 1 67 ? -50.621 -51.899 -13.114 1.00 107.65 67 PRO B C 1
ATOM 1400 O O . PRO B 1 67 ? -50.164 -50.793 -13.401 1.00 133.69 67 PRO B O 1
ATOM 1404 N N . VAL B 1 68 ? -51.816 -52.313 -13.532 1.00 127.13 68 VAL B N 1
ATOM 1405 C CA . VAL B 1 68 ? -52.703 -51.458 -14.313 1.00 134.09 68 VAL B CA 1
ATOM 1406 C C . VAL B 1 68 ? -53.972 -51.192 -13.510 1.00 131.06 68 VAL B C 1
ATOM 1407 O O . VAL B 1 68 ? -54.502 -52.095 -12.852 1.00 123.80 68 VAL B O 1
ATOM 1411 N N . ARG B 1 69 ? -54.448 -49.946 -13.553 1.00 146.74 69 ARG B N 1
ATOM 1412 C CA . ARG B 1 69 ? -55.638 -49.576 -12.800 1.00 151.64 69 ARG B CA 1
ATOM 1413 C C . ARG B 1 69 ? -56.864 -50.309 -13.339 1.00 155.84 69 ARG B C 1
ATOM 1414 O O . ARG B 1 69 ? -56.985 -50.554 -14.543 1.00 154.00 69 ARG B O 1
ATOM 1422 N N . GLY B 1 70 ? -57.776 -50.668 -12.435 1.00 144.99 70 GLY B N 1
ATOM 1423 C CA . GLY B 1 70 ? -59.001 -51.311 -12.852 1.00 143.92 70 GLY B CA 1
ATOM 1424 C C . GLY B 1 70 ? -58.848 -52.748 -13.278 1.00 135.93 70 GLY B C 1
ATOM 1425 O O . GLY B 1 70 ? -59.787 -53.318 -13.842 1.00 137.34 70 GLY B O 1
ATOM 1426 N N . GLU B 1 71 ? -57.699 -53.358 -13.018 1.00 135.75 71 GLU B N 1
ATOM 1427 C CA . GLU B 1 71 ? -57.462 -54.734 -13.404 1.00 130.98 71 GLU B CA 1
ATOM 1428 C C . GLU B 1 71 ? -57.013 -55.538 -12.193 1.00 133.33 71 GLU B C 1
ATOM 1429 O O . GLU B 1 71 ? -56.556 -5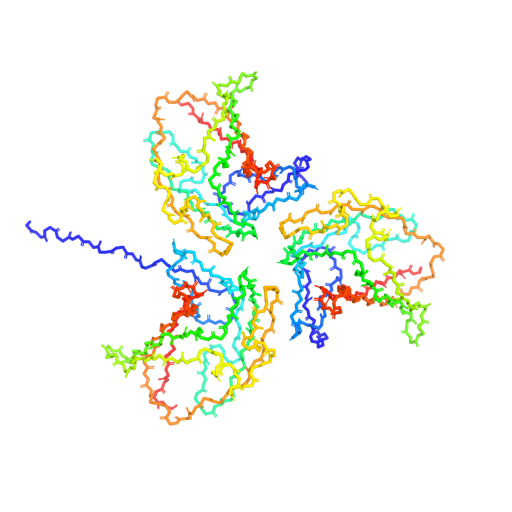4.997 -11.181 1.00 115.50 71 GLU B O 1
ATOM 1435 N N . ASN B 1 72 ? -57.161 -56.850 -12.324 1.00 134.10 72 ASN B N 1
ATOM 1436 C CA . ASN B 1 72 ? -56.720 -57.767 -11.289 1.00 106.80 72 ASN B CA 1
ATOM 1437 C C . ASN B 1 72 ? -55.197 -57.815 -11.292 1.00 112.05 72 ASN B C 1
ATOM 1438 O O . ASN B 1 72 ? -54.559 -57.704 -12.343 1.00 105.28 72 ASN B O 1
ATOM 1443 N N . LEU B 1 73 ? -54.608 -57.944 -10.107 1.00 120.90 73 LEU B N 1
ATOM 1444 C CA . LEU B 1 73 ? -53.168 -58.091 -9.939 1.00 118.45 73 LEU B CA 1
ATOM 1445 C C . LEU B 1 73 ? -52.877 -59.405 -9.237 1.00 109.10 73 LEU B C 1
ATOM 1446 O O . LEU B 1 73 ? -53.468 -59.700 -8.190 1.00 100.59 73 LEU B O 1
ATOM 1451 N N . THR B 1 74 ? -51.968 -60.186 -9.810 1.00 96.38 74 THR B N 1
ATOM 1452 C CA . THR B 1 74 ? -51.512 -61.429 -9.207 1.00 84.37 74 THR B CA 1
ATOM 1453 C C . THR B 1 74 ? -50.133 -61.196 -8.622 1.00 81.72 74 THR B C 1
ATOM 1454 O O . THR B 1 74 ? -49.223 -60.740 -9.322 1.00 81.76 74 THR B O 1
ATOM 1458 N N . ILE B 1 75 ? -49.984 -61.521 -7.346 1.00 86.60 75 ILE B N 1
ATOM 1459 C CA . ILE B 1 75 ? -48.745 -61.344 -6.616 1.00 84.24 75 ILE B CA 1
ATOM 1460 C C . ILE B 1 75 ? -48.277 -62.735 -6.252 1.00 85.87 75 ILE B C 1
ATOM 1461 O O . ILE B 1 75 ? -48.967 -63.457 -5.519 1.00 87.31 75 ILE B O 1
ATOM 1466 N N . SER B 1 76 ? -47.122 -63.114 -6.779 1.00 86.59 76 SER B N 1
ATOM 1467 C CA . SER B 1 76 ? -46.468 -64.367 -6.446 1.00 72.74 76 SER B CA 1
ATOM 1468 C C . SER B 1 76 ? -45.234 -64.027 -5.633 1.00 71.26 76 SER B C 1
ATOM 1469 O O . SER B 1 76 ? -44.422 -63.205 -6.053 1.00 86.44 76 SER B O 1
ATOM 1472 N N . ALA B 1 77 ? -45.106 -64.621 -4.465 1.00 69.94 77 ALA B N 1
ATOM 1473 C CA . ALA B 1 77 ? -43.937 -64.382 -3.638 1.00 78.63 77 ALA B CA 1
ATOM 1474 C C . ALA B 1 77 ? -43.370 -65.718 -3.185 1.00 77.95 77 ALA B C 1
ATOM 1475 O O . ALA B 1 77 ? -44.103 -66.667 -2.901 1.00 67.50 77 ALA B O 1
ATOM 1477 N N . ASN B 1 78 ? -42.046 -65.775 -3.155 1.00 67.25 78 ASN B N 1
ATOM 1478 C CA . ASN B 1 78 ? -41.273 -66.911 -2.686 1.00 66.50 78 ASN B CA 1
ATOM 1479 C C . ASN B 1 78 ? -40.376 -66.393 -1.578 1.00 75.87 78 ASN B C 1
ATOM 1480 O O . ASN B 1 78 ? -39.599 -65.456 -1.796 1.00 76.31 78 ASN B O 1
ATOM 1485 N N . GLY B 1 79 ? -40.482 -66.993 -0.393 1.00 65.70 79 GLY B N 1
ATOM 1486 C CA . GLY B 1 79 ? -39.724 -66.491 0.734 1.00 65.82 79 GLY B CA 1
ATOM 1487 C C . GLY B 1 79 ? -39.473 -67.561 1.771 1.00 65.59 79 GLY B C 1
ATOM 1488 O O . GLY B 1 79 ? -39.942 -68.692 1.652 1.00 70.24 79 GLY B O 1
ATOM 1489 N N . GLU B 1 80 ? -38.663 -67.210 2.766 1.00 66.07 80 GLU B N 1
ATOM 1490 C CA . GLU B 1 80 ? -38.349 -68.123 3.853 1.00 82.09 80 GLU B CA 1
ATOM 1491 C C . GLU B 1 80 ? -38.610 -67.445 5.188 1.00 68.57 80 GLU B C 1
ATOM 1492 O O . GLU B 1 80 ? -38.406 -66.240 5.340 1.00 88.03 80 GLU B O 1
ATOM 1498 N N . VAL B 1 81 ? -39.061 -68.237 6.155 1.00 79.72 81 VAL B N 1
ATOM 1499 C CA . VAL B 1 81 ? -39.342 -67.758 7.501 1.00 80.31 81 VAL B CA 1
ATOM 1500 C C . VAL B 1 81 ? -38.375 -68.444 8.450 1.00 78.43 81 VAL B C 1
ATOM 1501 O O . VAL B 1 81 ? -38.263 -69.678 8.432 1.00 79.17 81 VAL B O 1
ATOM 1505 N N . PHE B 1 82 ? -37.663 -67.648 9.264 1.00 76.23 82 PHE B N 1
ATOM 1506 C CA . PHE B 1 82 ? -36.688 -68.219 10.191 1.00 72.51 82 PHE B CA 1
ATOM 1507 C C . PHE B 1 82 ? -37.149 -68.244 11.645 1.00 74.43 82 PHE B C 1
ATOM 1508 O O . PHE B 1 82 ? -36.632 -69.053 12.424 1.00 94.38 82 PHE B O 1
ATOM 1516 N N . GLU B 1 83 ? -38.060 -67.369 12.057 1.00 76.49 83 GLU B N 1
ATOM 1517 C CA . GLU B 1 83 ? -38.606 -67.436 13.406 1.00 80.88 83 GLU B CA 1
ATOM 1518 C C . GLU B 1 83 ? -40.125 -67.457 13.334 1.00 96.49 83 GLU B C 1
ATOM 1519 O O . GLU B 1 83 ? -40.727 -66.799 12.479 1.00 90.80 83 GLU B O 1
ATOM 1525 N N . THR B 1 84 ? -40.736 -68.194 14.259 1.00 88.98 84 THR B N 1
ATOM 1526 C CA . THR B 1 84 ? -42.185 -68.304 14.304 1.00 83.09 84 THR B CA 1
ATOM 1527 C C . THR B 1 84 ? -42.837 -66.954 14.560 1.00 90.23 84 THR B C 1
ATOM 1528 O O . THR B 1 84 ? -42.675 -66.360 15.632 1.00 91.93 84 THR B O 1
ATOM 1532 N N . ILE B 1 85 ? -43.580 -66.470 13.576 1.00 94.15 85 ILE B N 1
ATOM 1533 C CA . ILE B 1 85 ? -44.355 -65.251 13.730 1.00 96.70 85 ILE B CA 1
ATOM 1534 C C . ILE B 1 85 ? -45.655 -65.620 14.427 1.00 101.49 85 ILE B C 1
ATOM 1535 O O . ILE B 1 85 ? -46.405 -66.480 13.954 1.00 115.85 85 ILE B O 1
ATOM 1540 N N . GLU B 1 86 ? -45.922 -64.984 15.555 1.00 102.04 86 GLU B N 1
ATOM 1541 C CA . GLU B 1 86 ? -47.053 -65.332 16.402 1.00 107.53 86 GLU B CA 1
ATOM 1542 C C . GLU B 1 86 ? -48.026 -64.164 16.489 1.00 114.44 86 GLU B C 1
ATOM 1543 O O . GLU B 1 86 ? -47.770 -63.074 15.969 1.00 126.04 86 GLU B O 1
ATOM 1549 N N . GLU B 1 87 ? -49.161 -64.423 17.137 1.00 109.44 87 GLU B N 1
ATOM 1550 C CA . GLU B 1 87 ? -50.223 -63.431 17.229 1.00 102.37 87 GLU B CA 1
ATOM 1551 C C . GLU B 1 87 ? -49.711 -62.140 17.859 1.00 116.18 87 GLU B C 1
ATOM 1552 O O . GLU B 1 87 ? -48.982 -62.160 18.856 1.00 112.90 87 GLU B O 1
ATOM 1558 N N . GLY B 1 88 ? -50.097 -61.011 17.264 1.00 116.04 88 GLY B N 1
ATOM 1559 C CA . GLY B 1 88 ? -49.648 -59.715 17.728 1.00 112.66 88 GLY B CA 1
ATOM 1560 C C . GLY B 1 88 ? -48.700 -58.998 16.796 1.00 101.17 88 GLY B C 1
ATOM 1561 O O . GLY B 1 88 ? -48.355 -57.843 17.063 1.00 113.39 88 GLY B O 1
ATOM 1562 N N . ALA B 1 89 ? -48.258 -59.637 15.720 1.00 96.75 89 ALA B N 1
ATOM 1563 C CA . ALA B 1 89 ? -47.384 -58.964 14.773 1.00 102.67 89 ALA B CA 1
ATOM 1564 C C . ALA B 1 89 ? -48.168 -57.912 14.000 1.00 112.25 89 ALA B C 1
ATOM 1565 O O . ALA B 1 89 ? -49.397 -57.982 13.880 1.00 96.75 89 ALA B O 1
ATOM 1567 N N . TYR B 1 90 ? -47.450 -56.910 13.492 1.00 112.13 90 TYR B N 1
ATOM 1568 C CA . TYR B 1 90 ? -48.115 -55.797 12.828 1.00 97.50 90 TYR B CA 1
ATOM 1569 C C . TYR B 1 90 ? -47.278 -55.290 11.660 1.00 93.17 90 TYR B C 1
ATOM 1570 O O . TYR B 1 90 ? -46.100 -55.625 11.513 1.00 103.01 90 TYR B O 1
ATOM 1579 N N . ILE B 1 91 ? -47.921 -54.488 10.808 1.00 106.23 91 ILE B N 1
ATOM 1580 C CA . ILE B 1 91 ? -47.282 -53.871 9.649 1.00 105.29 91 ILE B CA 1
ATOM 1581 C C . ILE B 1 91 ? -47.519 -52.368 9.684 1.00 108.20 91 ILE B C 1
ATOM 1582 O O . ILE B 1 91 ? -48.658 -51.919 9.845 1.00 118.84 91 ILE B O 1
ATOM 1587 N N . ASP B 1 92 ? -46.448 -51.599 9.528 1.00 98.90 92 ASP B N 1
ATOM 1588 C CA . ASP B 1 92 ? -46.508 -50.154 9.342 1.00 105.67 92 ASP B CA 1
ATOM 1589 C C . ASP B 1 92 ? -46.468 -49.896 7.843 1.00 112.73 92 ASP B C 1
ATOM 1590 O O . ASP B 1 92 ? -45.503 -50.287 7.174 1.00 127.96 92 ASP B O 1
ATOM 1595 N N . VAL B 1 93 ? -47.522 -49.290 7.311 1.00 104.24 93 VAL B N 1
ATOM 1596 C CA . VAL B 1 93 ? -47.631 -49.020 5.883 1.00 103.53 93 VAL B CA 1
ATOM 1597 C C . VAL B 1 93 ? -47.660 -47.517 5.657 1.00 101.37 93 VAL B C 1
ATOM 1598 O O . VAL B 1 93 ? -48.364 -46.788 6.363 1.00 106.24 93 VAL B O 1
ATOM 1602 N N . GLU B 1 94 ? -46.874 -47.056 4.690 1.00 118.27 94 GLU B N 1
ATOM 1603 C CA . GLU B 1 94 ? -46.846 -45.660 4.283 1.00 125.24 94 GLU B CA 1
ATOM 1604 C C . GLU B 1 94 ? -47.022 -45.620 2.775 1.00 119.83 94 GLU B C 1
ATOM 1605 O O . GLU B 1 94 ? -46.218 -46.205 2.040 1.00 130.59 94 GLU B O 1
ATOM 1611 N N . VAL B 1 95 ? -48.064 -44.935 2.317 1.00 107.37 95 VAL B N 1
ATOM 1612 C CA . VAL B 1 95 ? -48.294 -44.702 0.902 1.00 106.11 95 VAL B CA 1
ATOM 1613 C C . VAL B 1 95 ? -48.077 -43.215 0.647 1.00 114.11 95 VAL B C 1
ATOM 1614 O O . VAL B 1 95 ? -48.529 -42.373 1.430 1.00 113.49 95 VAL B O 1
ATOM 1618 N N . ARG B 1 96 ? -47.398 -42.902 -0.464 1.00 123.20 96 ARG B N 1
ATOM 1619 C CA . ARG B 1 96 ? -46.994 -41.561 -0.890 1.00 128.81 96 ARG B CA 1
ATOM 1620 C C . ARG B 1 96 ? -47.304 -41.271 -2.334 1.00 125.75 96 ARG B C 1
ATOM 1621 O O . ARG B 1 96 ? -46.938 -42.039 -3.226 1.00 130.99 96 ARG B O 1
ATOM 1629 N N . LEU B 1 97 ? -47.904 -40.120 -2.558 1.00 123.52 97 LEU B N 1
ATOM 1630 C CA . LEU B 1 97 ? -48.033 -39.584 -3.895 1.00 128.80 97 LEU B CA 1
ATOM 1631 C C . LEU B 1 97 ? -47.300 -38.249 -3.874 1.00 132.10 97 LEU B C 1
ATOM 1632 O O . LEU B 1 97 ? -47.677 -37.339 -3.122 1.00 127.51 97 LEU B O 1
ATOM 1637 N N . GLY B 1 98 ? -46.234 -38.142 -4.676 1.00 126.74 98 GLY B N 1
ATOM 1638 C CA . GLY B 1 98 ? -45.357 -36.979 -4.640 1.00 126.14 98 GLY B CA 1
ATOM 1639 C C . GLY B 1 98 ? -44.857 -36.740 -3.229 1.00 141.09 98 GLY B C 1
ATOM 1640 O O . GLY B 1 98 ? -44.284 -37.658 -2.611 1.00 156.83 98 GLY B O 1
ATOM 1641 N N . TYR B 1 99 ? -45.118 -35.528 -2.702 1.00 159.98 99 TYR B N 1
ATOM 1642 C CA . TYR B 1 99 ? -44.692 -35.153 -1.356 1.00 163.44 99 TYR B CA 1
ATOM 1643 C C . TYR B 1 99 ? -45.818 -35.262 -0.343 1.00 165.09 99 TYR B C 1
ATOM 1644 O O . TYR B 1 99 ? -45.673 -34.747 0.760 1.00 168.70 99 TYR B O 1
ATOM 1653 N N . ILE B 1 100 ? -46.930 -35.925 -0.674 1.00 151.81 100 ILE B N 1
ATOM 1654 C CA . ILE B 1 100 ? -48.082 -36.031 0.225 1.00 146.58 100 ILE B CA 1
ATOM 1655 C C . ILE B 1 100 ? -48.247 -37.473 0.677 1.00 140.26 100 ILE B C 1
ATOM 1656 O O . ILE B 1 100 ? -48.221 -38.396 -0.151 1.00 146.82 100 ILE B O 1
ATOM 1661 N N . ARG B 1 101 ? -48.427 -37.661 1.990 1.00 139.79 101 ARG B N 1
ATOM 1662 C CA . ARG B 1 101 ? -48.589 -38.982 2.587 1.00 137.85 101 ARG B CA 1
ATOM 1663 C C . ARG B 1 101 ? -50.068 -39.343 2.546 1.00 132.80 101 ARG B C 1
ATOM 1664 O O . ARG B 1 101 ? -50.872 -38.813 3.319 1.00 140.96 101 ARG B O 1
ATOM 1672 N N . LEU B 1 102 ? -50.417 -40.245 1.635 1.00 135.59 102 LEU B N 1
ATOM 1673 C CA . LEU B 1 102 ? -51.811 -40.570 1.380 1.00 125.39 102 LEU B CA 1
ATOM 1674 C C . LEU B 1 102 ? -52.388 -41.421 2.520 1.00 124.75 102 LEU B C 1
ATOM 1675 O O . LEU B 1 102 ? -53.549 -41.246 2.908 1.00 128.41 102 LEU B O 1
ATOM 1680 N N . LEU B 1 103 ? -51.590 -42.346 3.071 1.00 132.21 103 LEU B N 1
ATOM 1681 C CA . LEU B 1 103 ? -52.038 -43.262 4.123 1.00 139.46 103 LEU B CA 1
ATOM 1682 C C . LEU B 1 103 ? -50.857 -43.649 5.006 1.00 124.10 103 LEU B C 1
ATOM 1683 O O . LEU B 1 103 ? -49.801 -44.035 4.496 1.00 121.20 103 LEU B O 1
ATOM 1688 N N . SER B 1 104 ? -51.040 -43.536 6.322 1.00 125.33 104 SER B N 1
ATOM 1689 C CA . SER B 1 104 ? -50.050 -43.962 7.309 1.00 117.34 104 SER B CA 1
ATOM 1690 C C . SER B 1 104 ? -50.800 -44.548 8.500 1.00 127.89 104 SER B C 1
ATOM 1691 O O . SER B 1 104 ? -51.432 -43.805 9.264 1.00 123.83 104 SER B O 1
ATOM 1694 N N . GLN B 1 105 ? -50.697 -45.862 8.683 1.00 128.80 105 GLN B N 1
ATOM 1695 C CA . GLN B 1 105 ? -51.326 -46.526 9.818 1.00 137.67 105 GLN B CA 1
ATOM 1696 C C . GLN B 1 105 ? -50.654 -47.870 10.031 1.00 123.21 105 GLN B C 1
ATOM 1697 O O . GLN B 1 105 ? -49.718 -48.241 9.319 1.00 142.40 105 GLN B O 1
ATOM 1703 N N . THR B 1 106 ? -51.129 -48.586 11.042 1.00 113.27 106 THR B N 1
ATOM 1704 C CA . THR B 1 106 ? -50.571 -49.868 11.431 1.00 116.30 106 THR B CA 1
ATOM 1705 C C . THR B 1 106 ? -51.701 -50.878 11.448 1.00 112.82 106 THR B C 1
ATOM 1706 O O . THR B 1 106 ? -52.743 -50.639 12.067 1.00 127.16 106 THR B O 1
ATOM 1710 N N . PHE B 1 107 ? -51.482 -52.007 10.797 1.00 110.32 107 PHE B N 1
ATOM 1711 C CA . PHE B 1 107 ? -52.458 -53.075 10.743 1.00 105.84 107 PHE B CA 1
ATOM 1712 C C . PHE B 1 107 ? -51.959 -54.252 11.560 1.00 113.96 107 PHE B C 1
ATOM 1713 O O . PHE B 1 107 ? -50.753 -54.477 11.684 1.00 108.31 107 PHE B O 1
ATOM 1721 N N . ASP B 1 108 ? -52.900 -55.004 12.112 1.00 119.42 108 ASP B N 1
ATOM 1722 C CA . ASP B 1 108 ? -52.544 -56.264 12.742 1.00 120.01 108 ASP B CA 1
ATOM 1723 C C . ASP B 1 108 ? -52.209 -57.249 11.633 1.00 119.61 108 ASP B C 1
ATOM 1724 O O . ASP B 1 108 ? -53.059 -57.553 10.790 1.00 115.51 108 ASP B O 1
ATOM 1729 N N . LEU B 1 109 ? -50.964 -57.727 11.626 1.00 95.40 109 LEU B N 1
ATOM 1730 C CA . LEU B 1 109 ? -50.511 -58.611 10.561 1.00 103.05 109 LEU B CA 1
ATOM 1731 C C . LEU B 1 109 ? -51.374 -59.861 10.477 1.00 111.35 109 LEU B C 1
ATOM 1732 O O . LEU B 1 109 ? -51.865 -60.218 9.398 1.00 101.12 109 LEU B O 1
ATOM 1737 N N . CYS B 1 110 ? -51.553 -60.546 11.606 1.00 121.41 110 CYS B N 1
ATOM 1738 C CA . CYS B 1 110 ? -52.337 -61.773 11.629 1.00 126.57 110 CYS B CA 1
ATOM 1739 C C . CYS B 1 110 ? -53.704 -61.554 11.017 1.00 133.39 110 CYS B C 1
ATOM 1740 O O . CYS B 1 110 ? -54.108 -62.229 10.059 1.00 133.17 110 CYS B O 1
ATOM 1743 N N . GLU B 1 111 ? -54.422 -60.586 11.575 1.00 143.31 111 GLU B N 1
ATOM 1744 C CA . GLU B 1 111 ? -55.775 -60.305 11.139 1.00 132.65 111 GLU B CA 1
ATOM 1745 C C . GLU B 1 111 ? -55.813 -59.842 9.688 1.00 121.27 111 GLU B C 1
ATOM 1746 O O . GLU B 1 111 ? -56.750 -60.175 8.962 1.00 127.10 111 GLU B O 1
ATOM 1752 N N . THR B 1 112 ? -54.828 -59.049 9.250 1.00 106.36 112 THR B N 1
ATOM 1753 C CA . THR B 1 112 ? -54.860 -58.577 7.865 1.00 96.65 112 THR B CA 1
ATOM 1754 C C . THR B 1 112 ? -54.676 -59.735 6.893 1.00 111.61 112 THR B C 1
ATOM 1755 O O . THR B 1 112 ? -55.411 -59.848 5.904 1.00 108.13 112 THR B O 1
ATOM 1759 N N . LEU B 1 113 ? -53.720 -60.622 7.178 1.00 107.26 113 LEU B N 1
ATOM 1760 C CA . LEU B 1 113 ? -53.535 -61.802 6.343 1.00 99.00 113 LEU B CA 1
ATOM 1761 C C . LEU B 1 113 ? -54.771 -62.679 6.361 1.00 112.31 113 LEU B C 1
ATOM 1762 O O . LEU B 1 113 ? -55.108 -63.307 5.355 1.00 125.55 113 LEU B O 1
ATOM 1767 N N . GLU B 1 114 ? -55.473 -62.705 7.491 1.00 116.00 114 GLU B N 1
ATOM 1768 C CA . GLU B 1 114 ? -56.641 -63.557 7.628 1.00 121.63 114 GLU B CA 1
ATOM 1769 C C . GLU B 1 114 ? -57.868 -62.964 6.937 1.00 145.28 114 GLU B C 1
ATOM 1770 O O . GLU B 1 114 ? -58.715 -63.715 6.440 1.00 151.86 114 GLU B O 1
ATOM 1776 N N . ASP B 1 115 ? -57.987 -61.634 6.918 1.00 146.31 115 ASP B N 1
ATOM 1777 C CA . ASP B 1 115 ? -59.108 -60.946 6.290 1.00 137.48 115 ASP B CA 1
ATOM 1778 C C . ASP B 1 115 ? -58.997 -60.919 4.770 1.00 126.42 115 ASP B C 1
ATOM 1779 O O . ASP B 1 115 ? -60.003 -61.087 4.069 1.00 145.40 115 ASP B O 1
ATOM 1784 N N . ASN B 1 116 ? -57.794 -60.698 4.239 1.00 112.62 116 ASN B N 1
ATOM 1785 C CA . ASN B 1 116 ? -57.597 -60.701 2.795 1.00 119.78 116 ASN B CA 1
ATOM 1786 C C . ASN B 1 116 ? -57.367 -62.104 2.252 1.00 132.21 116 ASN B C 1
ATOM 1787 O O . ASN B 1 116 ? -57.126 -62.257 1.050 1.00 137.89 116 ASN B O 1
ATOM 1792 N N . ASP B 1 117 ? -57.472 -63.118 3.110 1.00 132.99 117 ASP B N 1
ATOM 1793 C CA . ASP B 1 117 ? -57.407 -64.527 2.723 1.00 134.53 117 ASP B CA 1
ATOM 1794 C C . ASP B 1 117 ? -56.140 -64.845 1.932 1.00 146.41 117 ASP B C 1
ATOM 1795 O O . ASP B 1 117 ? -56.188 -65.398 0.832 1.00 157.54 117 ASP B O 1
ATOM 1800 N N . ILE B 1 118 ? -54.995 -64.435 2.472 1.00 138.39 118 ILE B N 1
ATOM 1801 C CA . ILE B 1 118 ? -53.721 -64.873 1.911 1.00 122.61 118 ILE B CA 1
ATOM 1802 C C . ILE B 1 118 ? -53.589 -66.365 2.217 1.00 131.30 118 ILE B C 1
ATOM 1803 O O . ILE B 1 118 ? -53.425 -66.746 3.379 1.00 133.97 118 ILE B O 1
ATOM 1808 N N . GLU B 1 119 ? -53.641 -67.217 1.193 1.00 144.14 119 GLU B N 1
ATOM 1809 C CA . GLU B 1 119 ? -53.576 -68.652 1.450 1.00 157.50 119 GLU B CA 1
ATOM 1810 C C . GLU B 1 119 ? -52.181 -69.067 1.907 1.00 163.97 119 GLU B C 1
ATOM 1811 O O . GLU B 1 119 ? -51.169 -68.582 1.390 1.00 168.34 119 GLU B O 1
ATOM 1817 N N . GLY B 1 120 ? -52.144 -69.984 2.878 1.00 161.70 120 GLY B N 1
ATOM 1818 C CA . GLY B 1 120 ? -50.905 -70.535 3.397 1.00 159.13 120 GLY B CA 1
ATOM 1819 C C . GLY B 1 120 ? -50.101 -69.650 4.325 1.00 131.55 120 GLY B C 1
ATOM 1820 O O . GLY B 1 120 ? -48.878 -69.814 4.404 1.00 128.50 120 GLY B O 1
ATOM 1821 N N . LEU B 1 121 ? -50.738 -68.700 5.005 1.00 113.82 121 LEU B N 1
ATOM 1822 C CA . LEU B 1 121 ? -50.076 -67.838 5.988 1.00 122.17 121 LEU B CA 1
ATOM 1823 C C . LEU B 1 121 ? -50.889 -67.743 7.279 1.00 128.84 121 LEU B C 1
ATOM 1824 O O . LEU B 1 121 ? -51.256 -66.651 7.720 1.00 129.70 121 LEU B O 1
ATOM 1829 N N . SER B 1 122 ? -51.209 -68.889 7.889 1.00 135.69 122 SER B N 1
ATOM 1830 C CA . SER B 1 122 ? -51.845 -68.866 9.201 1.00 130.29 122 SER B CA 1
ATOM 1831 C C . SER B 1 122 ? -50.970 -68.022 10.106 1.00 127.12 122 SER B C 1
ATOM 1832 O O . SER B 1 122 ? -49.751 -68.201 10.112 1.00 142.24 122 SER B O 1
ATOM 1835 N N . CYS B 1 123 ? -51.564 -67.068 10.824 1.00 119.31 123 CYS B N 1
ATOM 1836 C CA . CYS B 1 123 ? -50.711 -66.102 11.513 1.00 120.11 123 CYS B CA 1
ATOM 1837 C C . CYS B 1 123 ? -49.640 -66.775 12.363 1.00 139.83 123 CYS B C 1
ATOM 1838 O O . CYS B 1 123 ? -48.505 -66.264 12.380 1.00 157.66 123 CYS B O 1
ATOM 1841 N N . PRO B 1 124 ? -49.880 -67.924 13.041 1.00 125.28 124 PRO B N 1
ATOM 1842 C CA . PRO B 1 124 ? -48.726 -68.610 13.630 1.00 89.42 124 PRO B CA 1
ATOM 1843 C C . PRO B 1 124 ? -47.927 -69.179 12.474 1.00 81.03 124 PRO B C 1
ATOM 1844 O O . PRO B 1 124 ? -48.143 -70.316 12.051 1.00 92.89 124 PRO B O 1
ATOM 1848 N N . ILE B 1 125 ? -47.015 -68.368 11.944 1.00 79.16 125 ILE B N 1
ATOM 1849 C CA . ILE B 1 125 ? -46.288 -68.682 10.724 1.00 83.04 125 ILE B CA 1
ATOM 1850 C C . ILE B 1 125 ? -45.057 -69.468 11.137 1.00 96.08 125 ILE B C 1
ATOM 1851 O O . ILE B 1 125 ? -44.121 -68.908 11.716 1.00 80.21 125 ILE B O 1
ATOM 1856 N N . GLU B 1 126 ? -45.041 -70.761 10.814 1.00 94.10 126 GLU B N 1
ATOM 1857 C CA . GLU B 1 126 ? -43.903 -71.543 11.257 1.00 85.59 126 GLU B CA 1
ATOM 1858 C C . GLU B 1 126 ? -42.733 -71.316 10.301 1.00 72.26 126 GLU B C 1
ATOM 1859 O O . GLU B 1 126 ? -42.940 -71.020 9.118 1.00 70.77 126 GLU B O 1
ATOM 1865 N N . PRO B 1 127 ? -41.498 -71.469 10.784 1.00 83.34 127 PRO B N 1
ATOM 1866 C CA . PRO B 1 127 ? -40.335 -71.312 9.901 1.00 71.05 127 PRO B CA 1
ATOM 1867 C C . PRO B 1 127 ? -40.319 -72.366 8.805 1.00 73.76 127 PRO B C 1
ATOM 1868 O O . PRO B 1 127 ? -40.656 -73.530 9.035 1.00 84.28 127 PRO B O 1
ATOM 1872 N N . GLY B 1 128 ? -39.938 -71.943 7.606 1.00 68.46 128 GLY B N 1
ATOM 1873 C CA . GLY B 1 128 ? -39.904 -72.851 6.477 1.00 67.64 128 GLY B CA 1
ATOM 1874 C C . GLY B 1 128 ? -39.885 -72.117 5.148 1.00 66.57 128 GLY B C 1
ATOM 1875 O O . GLY B 1 128 ? -39.687 -70.907 5.084 1.00 85.65 128 GLY B O 1
ATOM 1876 N N . GLU B 1 129 ? -40.096 -72.898 4.092 1.00 66.23 129 GLU B N 1
ATOM 1877 C CA . GLU B 1 129 ? -40.111 -72.427 2.714 1.00 66.05 129 GLU B CA 1
ATOM 1878 C C . GLU B 1 129 ? -41.545 -72.113 2.293 1.00 65.47 129 GLU B C 1
ATOM 1879 O O . GLU B 1 129 ? -42.414 -72.989 2.360 1.00 77.52 129 GLU B O 1
ATOM 1885 N N . TYR B 1 130 ? -41.791 -70.883 1.822 1.00 65.28 130 TYR B N 1
ATOM 1886 C CA . TYR B 1 130 ? -43.139 -70.457 1.482 1.00 65.60 130 TYR B CA 1
ATOM 1887 C C . TYR B 1 130 ? -43.241 -69.980 0.043 1.00 65.63 130 TYR B C 1
ATOM 1888 O O . TYR B 1 130 ? -42.336 -69.321 -0.483 1.00 82.68 130 TYR B O 1
ATOM 1897 N N . ASN B 1 131 ? -44.372 -70.316 -0.566 1.00 66.23 131 ASN B N 1
ATOM 1898 C CA . ASN B 1 131 ? -44.808 -69.793 -1.853 1.00 68.07 131 ASN B CA 1
ATOM 1899 C C . ASN B 1 131 ? -46.233 -69.277 -1.702 1.00 72.25 131 ASN B C 1
ATOM 1900 O O . ASN B 1 131 ? -47.133 -70.024 -1.302 1.00 74.38 131 ASN B O 1
ATOM 1905 N N . ILE B 1 132 ? -46.440 -68.012 -2.051 1.00 68.39 132 ILE B N 1
ATOM 1906 C CA . ILE B 1 132 ? -47.687 -67.303 -1.818 1.00 77.24 132 ILE B CA 1
ATOM 1907 C C . ILE B 1 132 ? -48.193 -66.801 -3.155 1.00 71.02 132 ILE B C 1
ATOM 1908 O O . ILE B 1 132 ? -47.415 -66.265 -3.952 1.00 70.79 132 ILE B O 1
ATOM 1913 N N . LYS B 1 133 ? -49.486 -66.990 -3.408 1.00 77.90 133 LYS B N 1
ATOM 1914 C CA . LYS B 1 133 ? -50.137 -66.415 -4.578 1.00 74.50 133 LYS B CA 1
ATOM 1915 C C . LYS B 1 133 ? -51.401 -65.720 -4.099 1.00 76.57 133 LYS B C 1
ATOM 1916 O O . LYS B 1 133 ? -52.241 -66.336 -3.435 1.00 84.61 133 LYS B O 1
ATOM 1922 N N . LYS B 1 134 ? -51.505 -64.427 -4.379 1.00 84.14 134 LYS B N 1
ATOM 1923 C CA . LYS B 1 134 ? -52.656 -63.641 -3.970 1.00 80.14 134 LYS B CA 1
ATOM 1924 C C . LYS B 1 134 ? -53.115 -62.767 -5.122 1.00 84.07 134 LYS B C 1
ATOM 1925 O O . LYS B 1 134 ? -52.294 -62.159 -5.812 1.00 97.44 134 LYS B O 1
ATOM 1931 N N . ILE B 1 135 ? -54.427 -62.689 -5.319 1.00 85.30 135 ILE B N 1
ATOM 1932 C CA . ILE B 1 135 ? -55.016 -61.844 -6.350 1.00 88.09 135 ILE B CA 1
ATOM 1933 C C . ILE B 1 135 ? -55.768 -60.717 -5.660 1.00 105.98 135 ILE B C 1
ATOM 1934 O O . ILE B 1 135 ? -56.564 -60.957 -4.744 1.00 108.56 135 ILE B O 1
ATOM 1939 N N . VAL B 1 136 ? -55.513 -59.492 -6.101 1.00 103.62 136 VAL B N 1
ATOM 1940 C CA . VAL B 1 136 ? -56.131 -58.310 -5.520 1.00 109.04 136 VAL B CA 1
ATOM 1941 C C . VAL B 1 136 ? -56.661 -57.456 -6.656 1.00 119.67 136 VAL B C 1
ATOM 1942 O O . VAL B 1 136 ? -56.163 -57.508 -7.783 1.00 114.84 136 VAL B O 1
ATOM 1946 N N . GLU B 1 137 ? -57.661 -56.644 -6.352 1.00 124.05 137 GLU B N 1
ATOM 1947 C CA . GLU B 1 137 ? -58.263 -55.794 -7.363 1.00 134.04 137 GLU B CA 1
ATOM 1948 C C . GLU B 1 137 ? -57.715 -54.389 -7.216 1.00 127.42 137 GLU B C 1
ATOM 1949 O O . GLU B 1 137 ? -57.691 -53.835 -6.113 1.00 119.33 137 GLU B O 1
ATOM 1955 N N . ILE B 1 138 ? -57.241 -53.835 -8.323 1.00 115.98 138 ILE B N 1
ATOM 1956 C CA . ILE B 1 138 ? -56.753 -52.462 -8.363 1.00 127.54 138 ILE B CA 1
ATOM 1957 C C . ILE B 1 138 ? -57.925 -51.572 -8.759 1.00 138.96 138 ILE B C 1
ATOM 1958 O O . ILE B 1 138 ? -58.493 -51.770 -9.844 1.00 130.00 138 ILE B O 1
ATOM 1963 N N . PRO B 1 139 ? -58.307 -50.600 -7.941 1.00 132.31 139 PRO B N 1
ATOM 1964 C CA . PRO B 1 139 ? -59.409 -49.717 -8.332 1.00 140.92 139 PRO B CA 1
ATOM 1965 C C . PRO B 1 139 ? -59.050 -48.968 -9.608 1.00 144.03 139 PRO B C 1
ATOM 1966 O O . PRO B 1 139 ? -57.923 -48.493 -9.775 1.00 144.17 139 PRO B O 1
ATOM 1970 N N . GLY B 1 140 ? -60.009 -48.904 -10.534 1.00 140.52 140 GLY B N 1
ATOM 1971 C CA . GLY B 1 140 ? -59.804 -48.106 -11.730 1.00 135.31 140 GLY B CA 1
ATOM 1972 C C . GLY B 1 140 ? -59.828 -46.621 -11.440 1.00 152.44 140 GLY B C 1
ATOM 1973 O O . GLY B 1 140 ? -59.190 -45.830 -12.144 1.00 143.99 140 GLY B O 1
ATOM 1974 N N . GLU B 1 141 ? -60.580 -46.226 -10.414 1.00 171.13 141 GLU B N 1
ATOM 1975 C CA . GLU B 1 141 ? -60.729 -44.831 -10.022 1.00 172.46 141 GLU B CA 1
ATOM 1976 C C . GLU B 1 141 ? -59.436 -44.186 -9.546 1.00 159.78 141 GLU B C 1
ATOM 1977 O O . GLU B 1 141 ? -59.341 -42.956 -9.539 1.00 168.92 141 GLU B O 1
ATOM 1983 N N . VAL B 1 142 ? -58.460 -44.978 -9.122 1.00 147.83 142 VAL B N 1
ATOM 1984 C CA . VAL B 1 142 ? -57.176 -44.501 -8.606 1.00 139.16 142 VAL B CA 1
ATOM 1985 C C . VAL B 1 142 ? -56.587 -43.380 -9.460 1.00 130.32 142 VAL B C 1
ATOM 1986 O O . VAL B 1 142 ? -56.516 -43.498 -10.693 1.00 131.08 142 VAL B O 1
ATOM 1990 N N . PRO B 1 143 ? -56.219 -42.255 -8.850 1.00 132.09 143 PRO B N 1
ATOM 1991 C CA . PRO B 1 143 ? -55.634 -41.160 -9.620 1.00 142.60 143 PRO B CA 1
ATOM 1992 C C . PRO B 1 143 ? -54.308 -41.563 -10.218 1.00 147.29 143 PRO B C 1
ATOM 1993 O O . PRO B 1 143 ? -53.585 -42.419 -9.668 1.00 138.69 143 PRO B O 1
ATOM 1997 N N . PRO B 1 144 ? -53.935 -40.979 -11.357 1.00 149.49 144 PRO B N 1
ATOM 1998 C CA . PRO B 1 144 ? -52.637 -41.273 -11.973 1.00 141.14 144 PRO B CA 1
ATOM 1999 C C . PRO B 1 144 ? -51.496 -40.562 -11.263 1.00 131.56 144 PRO B C 1
ATOM 2000 O O . PRO B 1 144 ? -51.680 -39.508 -10.651 1.00 131.92 144 PRO B O 1
ATOM 2004 N N . GLY B 1 145 ? -50.316 -41.166 -11.318 1.00 135.42 145 GLY B N 1
ATOM 2005 C CA . GLY B 1 145 ? -49.148 -40.558 -10.709 1.00 138.09 145 GLY B CA 1
ATOM 2006 C C . GLY B 1 145 ? -48.151 -41.600 -10.229 1.00 154.44 145 GLY B C 1
ATOM 2007 O O . GLY B 1 145 ? -48.311 -42.795 -10.455 1.00 155.82 145 GLY B O 1
ATOM 2008 N N . LYS B 1 146 ? -47.103 -41.106 -9.562 1.00 135.60 146 LYS B N 1
ATOM 2009 C CA . LYS B 1 146 ? -46.011 -41.935 -9.057 1.00 114.16 146 LYS B CA 1
ATOM 2010 C C . LYS B 1 146 ? -46.252 -42.200 -7.576 1.00 114.77 146 LYS B C 1
ATOM 2011 O O . LYS B 1 146 ? -46.156 -41.276 -6.762 1.00 114.22 146 LYS B O 1
ATOM 2017 N N . TYR B 1 147 ? -46.543 -43.450 -7.212 1.00 111.52 147 TYR B N 1
ATOM 2018 C CA . TYR B 1 147 ? -46.785 -43.792 -5.816 1.00 107.48 147 TYR B CA 1
ATOM 2019 C C . TYR B 1 147 ? -45.590 -44.553 -5.254 1.00 115.43 147 TYR B C 1
ATOM 2020 O O . TYR B 1 147 ? -45.036 -45.440 -5.912 1.00 126.36 147 TYR B O 1
ATOM 2029 N N . VAL B 1 148 ? -45.213 -44.207 -4.030 1.00 108.53 148 VAL B N 1
ATOM 2030 C CA . VAL B 1 148 ? -44.152 -44.876 -3.290 1.00 100.41 148 VAL B CA 1
ATOM 2031 C C . VAL B 1 148 ? -44.762 -45.541 -2.067 1.00 100.91 148 VAL B C 1
ATOM 2032 O O . VAL B 1 148 ? -45.522 -44.910 -1.324 1.00 101.38 148 VAL B O 1
ATOM 2036 N N . VAL B 1 149 ? -44.449 -46.821 -1.876 1.00 98.66 149 VAL B N 1
ATOM 2037 C CA . VAL B 1 149 ? -44.944 -47.592 -0.745 1.00 94.02 149 VAL B CA 1
ATOM 2038 C C . VAL B 1 149 ? -43.764 -48.034 0.104 1.00 93.58 149 VAL B C 1
ATOM 2039 O O . VAL B 1 149 ? -42.758 -48.523 -0.423 1.00 98.53 149 VAL B O 1
ATOM 2043 N N . VAL B 1 150 ? -43.916 -47.901 1.421 1.00 92.91 150 VAL B N 1
ATOM 2044 C CA . VAL B 1 150 ? -42.926 -48.342 2.398 1.00 91.83 150 VAL B CA 1
ATOM 2045 C C . VAL B 1 150 ? -43.676 -49.129 3.455 1.00 90.96 150 VAL B C 1
ATOM 2046 O O . VAL B 1 150 ? -44.534 -48.575 4.146 1.00 104.40 150 VAL B O 1
ATOM 2050 N N . ALA B 1 151 ? -43.334 -50.404 3.606 1.00 103.71 151 ALA B N 1
ATOM 2051 C CA . ALA B 1 151 ? -43.981 -51.270 4.578 1.00 91.68 151 ALA B CA 1
ATOM 2052 C C . ALA B 1 151 ? -42.918 -51.941 5.431 1.00 95.27 151 ALA B C 1
ATOM 2053 O O . ALA B 1 151 ? -41.924 -52.463 4.913 1.00 94.26 151 ALA B O 1
ATOM 2055 N N . ARG B 1 152 ? -43.122 -51.898 6.740 1.00 87.59 152 ARG B N 1
ATOM 2056 C CA . ARG B 1 152 ? -42.243 -52.544 7.704 1.00 86.89 152 ARG B CA 1
ATOM 2057 C C . ARG B 1 152 ? -43.070 -53.463 8.577 1.00 92.34 152 ARG B C 1
ATOM 2058 O O . ARG B 1 152 ? -43.986 -53.011 9.270 1.00 95.64 152 ARG B O 1
ATOM 2066 N N . ALA B 1 153 ? -42.736 -54.744 8.555 1.00 84.79 153 ALA B N 1
ATOM 2067 C CA . ALA B 1 153 ? -43.452 -55.741 9.328 1.00 89.08 153 ALA B CA 1
ATOM 2068 C C . ALA B 1 153 ? -42.593 -56.137 10.514 1.00 88.34 153 ALA B C 1
ATOM 2069 O O . ALA B 1 153 ? -41.411 -56.474 10.342 1.00 84.66 153 ALA B O 1
ATOM 2071 N N . TYR B 1 154 ? -43.208 -56.126 11.699 1.00 94.66 154 TYR B N 1
ATOM 2072 C CA . TYR B 1 154 ? -42.553 -56.460 12.951 1.00 98.28 154 TYR B CA 1
ATOM 2073 C C . TYR B 1 154 ? -43.334 -57.559 13.644 1.00 104.68 154 TYR B C 1
ATOM 2074 O O . TYR B 1 154 ? -44.568 -57.630 13.540 1.00 91.47 154 TYR B O 1
ATOM 2083 N N . THR B 1 155 ? -42.615 -58.363 14.423 1.00 108.45 155 THR B N 1
ATOM 2084 C CA . THR B 1 155 ? -43.279 -59.372 15.222 1.00 108.80 155 THR B CA 1
ATOM 2085 C C . THR B 1 155 ? -43.793 -58.708 16.496 1.00 117.88 155 THR B C 1
ATOM 2086 O O . THR B 1 155 ? -43.572 -57.517 16.736 1.00 119.46 155 THR B O 1
ATOM 2090 N N . GLU B 1 156 ? -44.491 -59.488 17.321 1.00 121.91 156 GLU B N 1
ATOM 2091 C CA . GLU B 1 156 ? -45.016 -58.958 18.570 1.00 116.53 156 GLU B CA 1
ATOM 2092 C C . GLU B 1 156 ? -43.902 -58.391 19.431 1.00 133.08 156 GLU B C 1
ATOM 2093 O O . GLU B 1 156 ? -44.061 -57.328 20.053 1.00 134.29 156 GLU B O 1
ATOM 2099 N N . LYS B 1 157 ? -42.749 -59.082 19.448 1.00 136.04 157 LYS B N 1
ATOM 2100 C CA . LYS B 1 157 ? -41.567 -58.713 20.223 1.00 122.29 157 LYS B CA 1
ATOM 2101 C C . LYS B 1 157 ? -40.789 -57.563 19.639 1.00 111.15 157 LYS B C 1
ATOM 2102 O O . LYS B 1 157 ? -39.732 -57.239 20.185 1.00 112.73 157 LYS B O 1
ATOM 2108 N N . ASP B 1 158 ? -41.319 -56.916 18.605 1.00 111.69 158 ASP B N 1
ATOM 2109 C CA . ASP B 1 158 ? -40.705 -55.796 17.900 1.00 120.79 158 ASP B CA 1
ATOM 2110 C C . ASP B 1 158 ? -39.446 -56.190 17.147 1.00 126.33 158 ASP B C 1
ATOM 2111 O O . ASP B 1 158 ? -38.594 -55.342 16.867 1.00 127.87 158 ASP B O 1
ATOM 2116 N N . ASP B 1 159 ? -39.316 -57.466 16.812 1.00 118.88 159 ASP B N 1
ATOM 2117 C CA . ASP B 1 159 ? -38.240 -57.899 15.941 1.00 109.45 159 ASP B CA 1
ATOM 2118 C C . ASP B 1 159 ? -38.679 -57.659 14.506 1.00 113.42 159 ASP B C 1
ATOM 2119 O O . ASP B 1 159 ? -39.814 -57.977 14.135 1.00 118.27 159 ASP B O 1
ATOM 2124 N N . LEU B 1 160 ? -37.789 -57.080 13.707 1.00 87.82 160 LEU B N 1
ATOM 2125 C CA . LEU B 1 160 ? -38.126 -56.733 12.333 1.00 85.67 160 LEU B CA 1
ATOM 2126 C C . LEU B 1 160 ? -38.374 -57.990 11.508 1.00 97.80 160 LEU B C 1
ATOM 2127 O O . LEU B 1 160 ? -37.476 -58.822 11.351 1.00 100.65 160 LEU B O 1
ATOM 2132 N N . ILE B 1 161 ? -39.585 -58.121 10.967 1.00 81.39 161 ILE B N 1
ATOM 2133 C CA . ILE B 1 161 ? -39.857 -59.238 10.073 1.00 79.58 161 ILE B CA 1
ATOM 2134 C C . ILE B 1 161 ? -39.329 -58.924 8.686 1.00 82.14 161 ILE B C 1
ATOM 2135 O O . ILE B 1 161 ? -38.591 -59.717 8.090 1.00 93.73 161 ILE B O 1
ATOM 2140 N N . THR B 1 162 ? -39.661 -57.742 8.171 1.00 85.97 162 THR B N 1
ATOM 2141 C CA . THR B 1 162 ? -39.211 -57.396 6.825 1.00 76.87 162 THR B CA 1
ATOM 2142 C C . THR B 1 162 ? -39.401 -55.906 6.586 1.00 90.50 162 THR B C 1
ATOM 2143 O O . THR B 1 162 ? -40.164 -55.236 7.289 1.00 95.27 162 THR B O 1
ATOM 2147 N N . CYS B 1 163 ? -38.706 -55.406 5.562 1.00 84.65 163 CYS B N 1
ATOM 2148 C CA . CYS B 1 163 ? -38.835 -54.022 5.121 1.00 88.75 163 CYS B CA 1
ATOM 2149 C C . CYS B 1 163 ? -38.894 -54.036 3.602 1.00 84.89 163 CYS B C 1
ATOM 2150 O O . CYS B 1 163 ? -37.976 -54.548 2.955 1.00 88.99 163 CYS B O 1
ATOM 2153 N N . LEU B 1 164 ? -39.955 -53.462 3.033 1.00 80.25 164 LEU B N 1
ATOM 2154 C CA . LEU B 1 164 ? -40.184 -53.493 1.594 1.00 79.66 164 LEU B CA 1
ATOM 2155 C C . LEU B 1 164 ? -40.598 -52.112 1.100 1.00 82.69 164 LEU B C 1
ATOM 2156 O O . LEU B 1 164 ? -41.373 -51.419 1.763 1.00 97.46 164 LEU B O 1
ATOM 2161 N N . THR B 1 165 ? -40.082 -51.708 -0.061 1.00 82.62 165 THR B N 1
ATOM 2162 C CA . THR B 1 165 ? -40.426 -50.419 -0.653 1.00 95.49 165 THR B CA 1
ATOM 2163 C C . THR B 1 165 ? -40.601 -50.597 -2.152 1.00 94.74 165 THR B C 1
ATOM 2164 O O . THR B 1 165 ? -40.002 -51.492 -2.754 1.00 83.41 165 THR B O 1
ATOM 2168 N N . GLY B 1 166 ? -41.432 -49.738 -2.746 1.00 87.18 166 GLY B N 1
ATOM 2169 C CA . GLY B 1 166 ? -41.688 -49.833 -4.173 1.00 87.64 166 GLY B CA 1
ATOM 2170 C C . GLY B 1 166 ? -42.225 -48.554 -4.771 1.00 90.91 166 GLY B C 1
ATOM 2171 O O . GLY B 1 166 ? -42.783 -47.698 -4.078 1.00 92.76 166 GLY B O 1
ATOM 2172 N N . GLU B 1 167 ? -42.066 -48.450 -6.090 1.00 91.97 167 GLU B N 1
ATOM 2173 C CA . GLU B 1 167 ? -42.528 -47.322 -6.890 1.00 95.37 167 GLU B CA 1
ATOM 2174 C C . GLU B 1 167 ? -43.413 -47.850 -8.010 1.00 102.90 167 GLU B C 1
ATOM 2175 O O . GLU B 1 167 ? -42.995 -48.725 -8.776 1.00 113.90 167 GLU B O 1
ATOM 2181 N N . VAL B 1 168 ? -44.629 -47.315 -8.102 1.00 110.44 168 VAL B N 1
ATOM 2182 C CA . VAL B 1 168 ? -45.586 -47.665 -9.148 1.00 118.62 168 VAL B CA 1
ATOM 2183 C C . VAL B 1 168 ? -46.036 -46.390 -9.845 1.00 116.60 168 VAL B C 1
ATOM 2184 O O . VAL B 1 168 ? -46.508 -45.459 -9.189 1.00 131.70 168 VAL B O 1
ATOM 2188 N N . ILE B 1 169 ? -45.925 -46.356 -11.170 1.00 104.95 169 ILE B N 1
ATOM 2189 C CA . ILE B 1 169 ? -46.320 -45.193 -11.957 1.00 122.09 169 ILE B CA 1
ATOM 2190 C C . ILE B 1 169 ? -47.589 -45.528 -12.725 1.00 124.20 169 ILE B C 1
ATOM 2191 O O . ILE B 1 169 ? -47.621 -46.489 -13.503 1.00 110.16 169 ILE B O 1
ATOM 2196 N N . PHE B 1 170 ? -48.625 -44.713 -12.530 1.00 143.05 170 PHE B N 1
ATOM 2197 C CA . PHE B 1 170 ? -49.893 -44.913 -13.216 1.00 141.27 170 PHE B CA 1
ATOM 2198 C C . PHE B 1 170 ? -50.040 -43.852 -14.288 1.00 150.91 170 PHE B C 1
ATOM 2199 O O . PHE B 1 170 ? -50.193 -42.658 -13.959 1.00 156.75 170 PHE B O 1
ATOM 2207 N N . PRO B 1 171 ? -50.017 -44.241 -15.555 1.00 156.82 171 PRO B N 1
ATOM 2208 C CA . PRO B 1 171 ? -50.234 -43.299 -16.653 1.00 161.54 171 PRO B CA 1
ATOM 2209 C C . PRO B 1 171 ? -51.671 -42.816 -16.660 1.00 173.12 171 PRO B C 1
ATOM 2210 O O . PRO B 1 171 ? -52.566 -43.502 -16.146 1.00 173.90 171 PRO B O 1
ATOM 2214 N N . PRO B 1 172 ? -51.946 -41.648 -17.268 1.00 178.26 172 PRO B N 1
ATOM 2215 C CA . PRO B 1 172 ? -53.262 -40.995 -17.248 1.00 165.02 172 PRO B CA 1
ATOM 2216 C C . PRO B 1 172 ? -54.380 -41.776 -17.936 1.00 164.68 172 PRO B C 1
ATOM 2217 O O . PRO B 1 172 ? -55.544 -41.509 -17.622 1.00 163.87 172 PRO B O 1
ATOM 2221 N N . ILE C 1 24 ? -74.335 -76.149 -23.842 1.00 150.49 24 ILE C N 1
ATOM 2222 C CA . ILE C 1 24 ? -74.742 -77.237 -22.963 1.00 152.83 24 ILE C CA 1
ATOM 2223 C C . ILE C 1 24 ? -73.502 -77.949 -22.437 1.00 141.33 24 ILE C C 1
ATOM 2224 O O . ILE C 1 24 ? -73.532 -78.559 -21.370 1.00 143.67 24 ILE C O 1
ATOM 2229 N N . GLY C 1 25 ? -72.401 -77.805 -23.170 1.00 144.25 25 GLY C N 1
ATOM 2230 C CA . GLY C 1 25 ? -71.140 -78.432 -22.831 1.00 125.87 25 GLY C CA 1
ATOM 2231 C C . GLY C 1 25 ? -70.613 -78.195 -21.432 1.00 121.29 25 GLY C C 1
ATOM 2232 O O . GLY C 1 25 ? -69.894 -79.042 -20.934 1.00 137.98 25 GLY C O 1
ATOM 2233 N N . ILE C 1 26 ? -71.166 -77.274 -20.669 1.00 132.56 26 ILE C N 1
ATOM 2234 C CA . ILE C 1 26 ? -70.485 -76.350 -19.763 1.00 144.35 26 ILE C CA 1
ATOM 2235 C C . ILE C 1 26 ? -69.142 -76.725 -19.115 1.00 138.56 26 ILE C C 1
ATOM 2236 O O . ILE C 1 26 ? -68.859 -76.242 -18.012 1.00 143.59 26 ILE C O 1
ATOM 2241 N N . PHE C 1 27 ? -68.353 -77.664 -19.698 1.00 130.83 27 PHE C N 1
ATOM 2242 C CA . PHE C 1 27 ? -67.075 -78.085 -19.100 1.00 132.73 27 PHE C CA 1
ATOM 2243 C C . PHE C 1 27 ? -66.305 -76.960 -18.410 1.00 139.53 27 PHE C C 1
ATOM 2244 O O . PHE C 1 27 ? -66.335 -75.799 -18.841 1.00 156.39 27 PHE C O 1
ATOM 2252 N N . ASN C 1 28 ? -65.598 -77.316 -17.336 1.00 112.18 28 ASN C N 1
ATOM 2253 C CA . ASN C 1 28 ? -64.814 -76.383 -16.529 1.00 113.72 28 ASN C CA 1
ATOM 2254 C C . ASN C 1 28 ? -63.547 -77.115 -16.100 1.00 108.50 28 ASN C C 1
ATOM 2255 O O . ASN C 1 28 ? -63.636 -78.110 -15.371 1.00 103.87 28 ASN C O 1
ATOM 2260 N N . ALA C 1 29 ? -62.376 -76.638 -16.523 1.00 89.26 29 ALA C N 1
ATOM 2261 C CA . ALA C 1 29 ? -61.149 -77.410 -16.342 1.00 84.02 29 ALA C CA 1
ATOM 2262 C C . ALA C 1 29 ? -60.475 -77.115 -15.006 1.00 81.68 29 ALA C C 1
ATOM 2263 O O . ALA C 1 29 ? -60.487 -75.980 -14.523 1.00 114.87 29 ALA C O 1
ATOM 2265 N N . LEU C 1 30 ? -59.887 -78.156 -14.417 1.00 79.41 30 LEU C N 1
ATOM 2266 C CA . LEU C 1 30 ? -59.087 -78.000 -13.212 1.00 78.11 30 LEU C CA 1
ATOM 2267 C C . LEU C 1 30 ? -57.811 -77.218 -13.520 1.00 85.58 30 LEU C C 1
ATOM 2268 O O . LEU C 1 30 ? -57.248 -77.345 -14.612 1.00 77.10 30 LEU C O 1
ATOM 2273 N N . PRO C 1 31 ? -57.319 -76.426 -12.569 1.00 98.45 31 PRO C N 1
ATOM 2274 C CA . PRO C 1 31 ? -56.086 -75.675 -12.809 1.00 81.75 31 PRO C CA 1
ATOM 2275 C C . PRO C 1 31 ? -54.882 -76.599 -12.769 1.00 90.45 31 PRO C C 1
ATOM 2276 O O . PRO C 1 31 ? -54.962 -77.718 -12.240 1.00 93.07 31 PRO C O 1
ATOM 2280 N N . PRO C 1 32 ? -53.734 -76.152 -13.267 1.00 84.00 32 PRO C N 1
ATOM 2281 C CA . PRO C 1 32 ? -52.537 -76.998 -13.245 1.00 69.88 32 PRO C CA 1
ATOM 2282 C C . PRO C 1 32 ? -52.009 -77.155 -11.833 1.00 70.28 32 PRO C C 1
ATOM 2283 O O . PRO C 1 32 ? -52.319 -76.338 -10.954 1.00 90.23 32 PRO C O 1
ATOM 2287 N N . PRO C 1 33 ? -51.233 -78.202 -11.566 1.00 75.23 33 PRO C N 1
ATOM 2288 C CA . PRO C 1 33 ? -50.684 -78.383 -10.217 1.00 71.87 33 PRO C CA 1
ATOM 2289 C C . PRO C 1 33 ? -49.605 -77.344 -9.915 1.00 71.95 33 PRO C C 1
ATOM 2290 O O . PRO C 1 33 ? -48.854 -76.915 -10.796 1.00 77.14 33 PRO C O 1
ATOM 2294 N N . ASN C 1 34 ? -49.553 -76.923 -8.652 1.00 64.85 34 ASN C N 1
ATOM 2295 C CA . ASN C 1 34 ? -48.623 -75.896 -8.179 1.00 65.09 34 ASN C CA 1
ATOM 2296 C C . ASN C 1 34 ? -47.215 -76.489 -8.065 1.00 63.92 34 ASN C C 1
ATOM 2297 O O . ASN C 1 34 ? -46.849 -77.054 -7.034 1.00 63.08 34 ASN C O 1
ATOM 2302 N N . THR C 1 35 ? -46.394 -76.353 -9.116 1.00 64.28 35 THR C N 1
ATOM 2303 C CA . THR C 1 35 ? -45.060 -76.953 -9.143 1.00 63.55 35 THR C CA 1
ATOM 2304 C C . THR C 1 35 ? -44.000 -75.989 -9.675 1.00 64.73 35 THR C C 1
ATOM 2305 O O . THR C 1 35 ? -44.265 -75.213 -10.591 1.00 98.04 35 THR C O 1
ATOM 2309 N N . LYS C 1 36 ? -42.794 -76.054 -9.084 1.00 76.45 36 LYS C N 1
ATOM 2310 C CA . LYS C 1 36 ? -41.570 -75.321 -9.488 1.00 65.77 36 LYS C CA 1
ATOM 2311 C C . LYS C 1 36 ? -40.523 -76.281 -10.019 1.00 68.60 36 LYS C C 1
ATOM 2312 O O . LYS C 1 36 ? -40.294 -77.320 -9.393 1.00 81.01 36 LYS C O 1
ATOM 2318 N N . PRO C 1 37 ? -39.832 -75.995 -11.116 1.00 71.87 37 PRO C N 1
ATOM 2319 C CA . PRO C 1 37 ? -38.618 -76.769 -11.415 1.00 67.14 37 PRO C CA 1
ATOM 2320 C C . PRO C 1 37 ? -37.548 -76.537 -10.351 1.00 67.93 37 PRO C C 1
ATOM 2321 O O . PRO C 1 37 ? -37.416 -75.437 -9.815 1.00 68.61 37 PRO C O 1
ATOM 2325 N N . ILE C 1 38 ? -36.779 -77.591 -10.040 1.00 66.69 38 ILE C N 1
ATOM 2326 C CA . ILE C 1 38 ? -35.610 -77.478 -9.172 1.00 67.27 38 ILE C CA 1
ATOM 2327 C C . ILE C 1 38 ? -34.427 -77.117 -10.050 1.00 69.44 38 ILE C C 1
ATOM 2328 O O . ILE C 1 38 ? -34.290 -77.657 -11.151 1.00 82.64 38 ILE C O 1
ATOM 2333 N N . ASN C 1 39 ? -33.584 -76.186 -9.600 1.00 79.85 39 ASN C N 1
ATOM 2334 C CA . ASN C 1 39 ? -32.409 -75.844 -10.396 1.00 85.34 39 ASN C CA 1
ATOM 2335 C C . ASN C 1 39 ? -31.507 -77.066 -10.558 1.00 76.11 39 ASN C C 1
ATOM 2336 O O . ASN C 1 39 ? -31.413 -77.917 -9.669 1.00 76.59 39 ASN C O 1
ATOM 2341 N N . GLY C 1 40 ? -30.845 -77.153 -11.710 1.00 75.57 40 GLY C N 1
ATOM 2342 C CA . GLY C 1 40 ? -29.835 -78.166 -11.952 1.00 76.44 40 GLY C CA 1
ATOM 2343 C C . GLY C 1 40 ? -30.263 -79.199 -12.988 1.00 75.95 40 GLY C C 1
ATOM 2344 O O . GLY C 1 40 ? -31.381 -79.195 -13.513 1.00 108.59 40 GLY C O 1
ATOM 2345 N N . GLU C 1 41 ? -29.322 -80.109 -13.260 1.00 77.11 41 GLU C N 1
ATOM 2346 C CA . GLU C 1 41 ? -29.489 -81.208 -14.218 1.00 88.38 41 GLU C CA 1
ATOM 2347 C C . GLU C 1 41 ? -30.335 -82.311 -13.585 1.00 75.49 41 GLU C C 1
ATOM 2348 O O . GLU C 1 41 ? -29.838 -83.313 -13.063 1.00 103.00 41 GLU C O 1
ATOM 2354 N N . SER C 1 42 ? -31.649 -82.108 -13.627 1.00 81.45 42 SER C N 1
ATOM 2355 C CA . SER C 1 42 ? -32.592 -83.010 -12.981 1.00 72.18 42 SER C CA 1
ATOM 2356 C C . SER C 1 42 ? -33.953 -82.831 -13.628 1.00 69.41 42 SER C C 1
ATOM 2357 O O . SER C 1 42 ? -34.237 -81.755 -14.171 1.00 98.12 42 SER C O 1
ATOM 2360 N N . PRO C 1 43 ? -34.786 -83.869 -13.648 1.00 77.94 43 PRO C N 1
ATOM 2361 C CA . PRO C 1 43 ? -36.197 -83.703 -14.026 1.00 80.74 43 PRO C CA 1
ATOM 2362 C C . PRO C 1 43 ? -37.113 -83.425 -12.844 1.00 75.08 43 PRO C C 1
ATOM 2363 O O . PRO C 1 43 ? -38.337 -83.435 -13.017 1.00 73.70 43 PRO C O 1
ATOM 2367 N N . LEU C 1 44 ? -36.555 -83.142 -11.671 1.00 70.91 44 LEU C N 1
ATOM 2368 C CA . LEU C 1 44 ? -37.354 -83.019 -10.466 1.00 69.23 44 LEU C CA 1
ATOM 2369 C C . LEU C 1 44 ? -38.027 -81.658 -10.365 1.00 73.12 44 LEU C C 1
ATOM 2370 O O . LEU C 1 44 ? -37.452 -80.633 -10.736 1.00 64.41 44 LEU C O 1
ATOM 2375 N N . TYR C 1 45 ? -39.242 -81.663 -9.819 1.00 65.27 45 TYR C N 1
ATOM 2376 C CA . TYR C 1 45 ? -39.997 -80.467 -9.493 1.00 62.12 45 TYR C CA 1
ATOM 2377 C C . TYR C 1 45 ? -40.387 -80.510 -8.025 1.00 62.65 45 TYR C C 1
ATOM 2378 O O . TYR C 1 45 ? -40.518 -81.581 -7.426 1.00 64.77 45 TYR C O 1
ATOM 2387 N N . GLN C 1 46 ? -40.550 -79.330 -7.450 1.00 62.95 46 GLN C N 1
ATOM 2388 C CA . GLN C 1 46 ? -41.187 -79.176 -6.154 1.00 68.81 46 GLN C CA 1
ATOM 2389 C C . GLN C 1 46 ? -42.682 -79.079 -6.414 1.00 81.93 46 GLN C C 1
ATOM 2390 O O . GLN C 1 46 ? -43.108 -78.347 -7.313 1.00 67.49 46 GLN C O 1
ATOM 2396 N N . CYS C 1 47 ? -43.469 -79.846 -5.664 1.00 60.18 47 CYS C N 1
ATOM 2397 C CA . CYS C 1 47 ? -44.918 -79.815 -5.772 1.00 60.30 47 CYS C CA 1
ATOM 2398 C C . CYS C 1 47 ? -45.549 -79.309 -4.481 1.00 61.15 47 CYS C C 1
ATOM 2399 O O . CYS C 1 47 ? -44.886 -79.177 -3.449 1.00 60.63 47 CYS C O 1
ATOM 2402 N N . ASP C 1 48 ? -46.845 -78.988 -4.575 1.00 61.19 48 ASP C N 1
ATOM 2403 C CA . ASP C 1 48 ? -47.625 -78.468 -3.460 1.00 61.93 48 ASP C CA 1
ATOM 2404 C C . ASP C 1 48 ? -46.953 -77.243 -2.837 1.00 80.75 48 ASP C C 1
ATOM 2405 O O . ASP C 1 48 ? -46.821 -77.128 -1.616 1.00 72.26 48 ASP C O 1
ATOM 2410 N N . ILE C 1 49 ? -46.515 -76.322 -3.707 1.00 63.22 49 ILE C N 1
ATOM 2411 C CA . ILE C 1 49 ? -45.723 -75.186 -3.242 1.00 65.78 49 ILE C CA 1
ATOM 2412 C C . ILE C 1 49 ? -46.563 -74.205 -2.432 1.00 65.61 49 ILE C C 1
ATOM 2413 O O . ILE C 1 49 ? -46.037 -73.513 -1.544 1.00 66.51 49 ILE C O 1
ATOM 2418 N N . LEU C 1 50 ? -47.859 -74.095 -2.730 1.00 66.16 50 LEU C N 1
ATOM 2419 C CA . LEU C 1 50 ? -48.700 -73.220 -1.923 1.00 67.80 50 LEU C CA 1
ATOM 2420 C C . LEU C 1 50 ? -48.792 -73.695 -0.482 1.00 67.83 50 LEU C C 1
ATOM 2421 O O . LEU C 1 50 ? -49.371 -72.984 0.350 1.00 69.45 50 LEU C O 1
ATOM 2426 N N . ASP C 1 51 ? -48.265 -74.878 -0.176 1.00 66.38 51 ASP C N 1
ATOM 2427 C CA . ASP C 1 51 ? -48.227 -75.390 1.184 1.00 66.60 51 ASP C CA 1
ATOM 2428 C C . ASP C 1 51 ? -46.812 -75.252 1.735 1.00 66.43 51 ASP C C 1
ATOM 2429 O O . ASP C 1 51 ? -45.854 -75.700 1.102 1.00 84.22 51 ASP C O 1
ATOM 2434 N N . LYS C 1 52 ? -46.693 -74.675 2.928 1.00 96.18 52 LYS C N 1
ATOM 2435 C CA . LYS C 1 52 ? -45.393 -74.437 3.549 1.00 79.66 52 LYS C CA 1
ATOM 2436 C C . LYS C 1 52 ? -44.631 -75.741 3.755 1.00 66.86 52 LYS C C 1
ATOM 2437 O O . LYS C 1 52 ? -45.190 -76.726 4.250 1.00 97.06 52 LYS C O 1
ATOM 2443 N N . GLN C 1 53 ? -43.359 -75.751 3.375 1.00 71.86 53 GLN C N 1
ATOM 2444 C CA . GLN C 1 53 ? -42.523 -76.940 3.496 1.00 86.84 53 GLN C CA 1
ATOM 2445 C C . GLN C 1 53 ? -41.305 -76.644 4.370 1.00 70.88 53 GLN C C 1
ATOM 2446 O O . GLN C 1 53 ? -40.763 -75.531 4.343 1.00 67.71 53 GLN C O 1
ATOM 2452 N N . LEU C 1 54 ? -40.928 -77.623 5.200 1.00 66.52 54 LEU C N 1
ATOM 2453 C CA . LEU C 1 54 ? -39.844 -77.451 6.162 1.00 75.12 54 LEU C CA 1
ATOM 2454 C C . LEU C 1 54 ? -38.469 -77.462 5.514 1.00 72.35 54 LEU C C 1
ATOM 2455 O O . LEU C 1 54 ? -37.496 -77.037 6.150 1.00 69.30 54 LEU C O 1
ATOM 2460 N N . VAL C 1 55 ? -38.358 -77.984 4.298 1.00 66.28 55 VAL C N 1
ATOM 2461 C CA . VAL C 1 55 ? -37.088 -78.123 3.595 1.00 69.88 55 VAL C CA 1
ATOM 2462 C C . VAL C 1 55 ? -37.192 -77.451 2.234 1.00 65.88 55 VAL C C 1
ATOM 2463 O O . VAL C 1 55 ? -38.180 -77.639 1.513 1.00 96.31 55 VAL C O 1
ATOM 2467 N N . GLU C 1 56 ? -36.186 -76.656 1.894 1.00 67.13 56 GLU C N 1
ATOM 2468 C CA . GLU C 1 56 ? -36.048 -76.066 0.569 1.00 91.77 56 GLU C CA 1
ATOM 2469 C C . GLU C 1 56 ? -34.987 -76.842 -0.213 1.00 73.87 56 GLU C C 1
ATOM 2470 O O . GLU C 1 56 ? -33.837 -76.933 0.231 1.00 68.24 56 GLU C O 1
ATOM 2476 N N . ILE C 1 57 ? -35.359 -77.388 -1.366 1.00 65.89 57 ILE C N 1
ATOM 2477 C CA . ILE C 1 57 ? -34.423 -78.111 -2.226 1.00 67.32 57 ILE C CA 1
ATOM 2478 C C . ILE C 1 57 ? -33.937 -77.120 -3.282 1.00 67.38 57 ILE C C 1
ATOM 2479 O O . ILE C 1 57 ? -34.532 -76.974 -4.347 1.00 80.93 57 ILE C O 1
ATOM 2484 N N . LYS C 1 58 ? -32.795 -76.478 -3.018 1.00 80.09 58 LYS C N 1
ATOM 2485 C CA . LYS C 1 58 ? -32.310 -75.436 -3.919 1.00 71.12 58 LYS C CA 1
ATOM 2486 C C . LYS C 1 58 ? -31.765 -76.005 -5.231 1.00 71.45 58 LYS C C 1
ATOM 2487 O O . LYS C 1 58 ? -32.011 -75.433 -6.301 1.00 72.11 58 LYS C O 1
ATOM 2493 N N . GLU C 1 59 ? -30.979 -77.085 -5.182 1.00 71.41 59 GLU C N 1
ATOM 2494 C CA . GLU C 1 59 ? -30.368 -77.574 -6.418 1.00 72.25 59 GLU C CA 1
ATOM 2495 C C . GLU C 1 59 ? -30.250 -79.096 -6.414 1.00 71.09 59 GLU C C 1
ATOM 2496 O O . GLU C 1 59 ? -29.960 -79.695 -5.378 1.00 73.44 59 GLU C O 1
ATOM 2502 N N . VAL C 1 60 ? -30.480 -79.716 -7.575 1.00 70.80 60 VAL C N 1
ATOM 2503 C CA . VAL C 1 60 ? -30.303 -81.158 -7.746 1.00 70.20 60 VAL C CA 1
ATOM 2504 C C . VAL C 1 60 ? -29.641 -81.429 -9.090 1.00 71.90 60 VAL C C 1
ATOM 2505 O O . VAL C 1 60 ? -30.056 -80.880 -10.115 1.00 73.96 60 VAL C O 1
ATOM 2509 N N . ASN C 1 61 ? -28.614 -82.280 -9.078 1.00 73.12 61 ASN C N 1
ATOM 2510 C CA . ASN C 1 61 ? -27.855 -82.674 -10.254 1.00 75.16 61 ASN C CA 1
ATOM 2511 C C . ASN C 1 61 ? -27.720 -84.194 -10.299 1.00 87.04 61 ASN C C 1
ATOM 2512 O O . ASN C 1 61 ? -27.514 -84.830 -9.261 1.00 84.96 61 ASN C O 1
ATOM 2517 N N . LEU C 1 62 ? -27.858 -84.781 -11.494 1.00 75.51 62 LEU C N 1
ATOM 2518 C CA . LEU C 1 62 ? -27.696 -86.219 -11.695 1.00 75.74 62 LEU C CA 1
ATOM 2519 C C . LEU C 1 62 ? -26.607 -86.456 -12.734 1.00 91.34 62 LEU C C 1
ATOM 2520 O O . LEU C 1 62 ? -26.684 -85.891 -13.831 1.00 84.67 62 LEU C O 1
ATOM 2525 N N . ASP C 1 63 ? -25.643 -87.349 -12.432 1.00 122.77 63 ASP C N 1
ATOM 2526 C CA . ASP C 1 63 ? -24.478 -87.473 -13.311 1.00 131.71 63 ASP C CA 1
ATOM 2527 C C . ASP C 1 63 ? -24.858 -87.889 -14.727 1.00 135.66 63 ASP C C 1
ATOM 2528 O O . ASP C 1 63 ? -24.366 -87.256 -15.679 1.00 149.23 63 ASP C O 1
ATOM 2533 N N . PRO C 1 64 ? -25.678 -88.921 -14.962 1.00 118.34 64 PRO C N 1
ATOM 2534 C CA . PRO C 1 64 ? -26.398 -88.921 -16.240 1.00 102.88 64 PRO C CA 1
ATOM 2535 C C . PRO C 1 64 ? -27.721 -88.205 -16.021 1.00 85.31 64 PRO C C 1
ATOM 2536 O O . PRO C 1 64 ? -28.507 -88.676 -15.195 1.00 88.99 64 PRO C O 1
ATOM 2540 N N . ASN C 1 65 ? -27.994 -87.110 -16.745 1.00 87.81 65 ASN C N 1
ATOM 2541 C CA . ASN C 1 65 ? -29.228 -86.362 -16.489 1.00 87.10 65 ASN C CA 1
ATOM 2542 C C . ASN C 1 65 ? -30.465 -87.204 -16.737 1.00 125.15 65 ASN C C 1
ATOM 2543 O O . ASN C 1 65 ? -31.380 -87.168 -15.894 1.00 138.92 65 ASN C O 1
ATOM 2548 N N . PRO C 1 66 ? -30.579 -87.956 -17.828 1.00 109.49 66 PRO C N 1
ATOM 2549 C CA . PRO C 1 66 ? -31.496 -89.074 -17.797 1.00 92.38 66 PRO C CA 1
ATOM 2550 C C . PRO C 1 66 ? -30.764 -90.267 -17.217 1.00 95.55 66 PRO C C 1
ATOM 2551 O O . PRO C 1 66 ? -29.718 -90.687 -17.731 1.00 91.14 66 PRO C O 1
ATOM 2555 N N . PRO C 1 67 ? -31.257 -90.809 -16.115 1.00 79.07 67 PRO C N 1
ATOM 2556 C CA . PRO C 1 67 ? -30.600 -91.969 -15.524 1.00 84.32 67 PRO C CA 1
ATOM 2557 C C . PRO C 1 67 ? -30.640 -93.139 -16.491 1.00 92.45 67 PRO C C 1
ATOM 2558 O O . PRO C 1 67 ? -31.590 -93.301 -17.256 1.00 93.77 67 PRO C O 1
ATOM 2562 N N . VAL C 1 68 ? -29.583 -93.946 -16.464 1.00 95.50 68 VAL C N 1
ATOM 2563 C CA . VAL C 1 68 ? -29.440 -95.087 -17.359 1.00 100.88 68 VAL C CA 1
ATOM 2564 C C . VAL C 1 68 ? -29.478 -96.365 -16.538 1.00 94.63 68 VAL C C 1
ATOM 2565 O O . VAL C 1 68 ? -28.891 -96.431 -15.453 1.00 99.28 68 VAL C O 1
ATOM 2569 N N . ARG C 1 69 ? -30.206 -97.362 -17.038 1.00 99.95 69 ARG C N 1
ATOM 2570 C CA . ARG C 1 69 ? -30.312 -98.629 -16.334 1.00 108.28 69 ARG C CA 1
ATOM 2571 C C . ARG C 1 69 ? -28.976 -99.362 -16.372 1.00 106.15 69 ARG C C 1
ATOM 2572 O O . ARG C 1 69 ? -28.236 -99.285 -17.358 1.00 95.16 69 ARG C O 1
ATOM 2580 N N . GLY C 1 70 ? -28.660 -100.062 -15.285 1.00 99.62 70 GLY C N 1
ATOM 2581 C CA . GLY C 1 70 ? -27.425 -100.816 -15.271 1.00 103.65 70 GLY C CA 1
ATOM 2582 C C . GLY C 1 70 ? -26.168 -99.991 -15.125 1.00 103.83 70 GLY C C 1
ATOM 2583 O O . GLY C 1 70 ? -25.082 -100.502 -15.399 1.00 129.14 70 GLY C O 1
ATOM 2584 N N . GLU C 1 71 ? -26.280 -98.717 -14.753 1.00 102.68 71 GLU C N 1
ATOM 2585 C CA . GLU C 1 71 ? -25.128 -97.848 -14.572 1.00 90.92 71 GLU C CA 1
ATOM 2586 C C . GLU C 1 71 ? -25.229 -97.155 -13.222 1.00 86.78 71 GLU C C 1
ATOM 2587 O O . GLU C 1 71 ? -26.292 -97.117 -12.602 1.00 89.35 71 GLU C O 1
ATOM 2593 N N . ASN C 1 72 ? -24.105 -96.618 -12.756 1.00 110.04 72 ASN C N 1
ATOM 2594 C CA . ASN C 1 72 ? -24.143 -95.805 -11.547 1.00 99.36 72 ASN C CA 1
ATOM 2595 C C . ASN C 1 72 ? -24.818 -94.465 -11.828 1.00 97.89 72 ASN C C 1
ATOM 2596 O O . ASN C 1 72 ? -24.698 -93.896 -12.914 1.00 123.54 72 ASN C O 1
ATOM 2601 N N . LEU C 1 73 ? -25.544 -93.974 -10.835 1.00 100.93 73 LEU C N 1
ATOM 2602 C CA . LEU C 1 73 ? -26.164 -92.656 -10.833 1.00 91.65 73 LEU C CA 1
ATOM 2603 C C . LEU C 1 73 ? -25.608 -91.859 -9.664 1.00 82.83 73 LEU C C 1
ATOM 2604 O O . LEU C 1 73 ? -25.623 -92.334 -8.524 1.00 78.19 73 LEU C O 1
ATOM 2609 N N . THR C 1 74 ? -25.131 -90.652 -9.944 1.00 81.69 74 THR C N 1
ATOM 2610 C CA . THR C 1 74 ? -24.634 -89.750 -8.916 1.00 80.25 74 THR C CA 1
ATOM 2611 C C . THR C 1 74 ? -25.636 -88.619 -8.705 1.00 99.42 74 THR C C 1
ATOM 2612 O O . THR C 1 74 ? -26.044 -87.953 -9.662 1.00 89.59 74 THR C O 1
ATOM 2616 N N . ILE C 1 75 ? -26.024 -88.406 -7.452 1.00 75.59 75 ILE C N 1
ATOM 2617 C CA . ILE C 1 75 ? -27.025 -87.422 -7.059 1.00 91.08 75 ILE C CA 1
ATOM 2618 C C . ILE C 1 75 ? -26.341 -86.376 -6.195 1.00 84.37 75 ILE C C 1
ATOM 2619 O O . ILE C 1 75 ? -25.801 -86.702 -5.134 1.00 95.70 75 ILE C O 1
ATOM 2624 N N . SER C 1 76 ? -26.363 -85.129 -6.650 1.00 85.62 76 SER C N 1
ATOM 2625 C CA . SER C 1 76 ? -25.864 -83.979 -5.907 1.00 75.70 76 SER C CA 1
ATOM 2626 C C . SER C 1 76 ? -27.050 -83.100 -5.518 1.00 90.15 76 SER C C 1
ATOM 2627 O O . SER C 1 76 ? -27.825 -82.685 -6.384 1.00 78.74 76 SER C O 1
ATOM 2630 N N . ALA C 1 77 ? -27.186 -82.791 -4.232 1.00 73.20 77 ALA C N 1
ATOM 2631 C CA . ALA C 1 77 ? -28.294 -81.967 -3.768 1.00 91.78 77 ALA C CA 1
ATOM 2632 C C . ALA C 1 77 ? -27.799 -80.862 -2.845 1.00 85.08 77 ALA C C 1
ATOM 2633 O O . ALA C 1 77 ? -26.898 -81.064 -2.031 1.00 74.46 77 ALA C O 1
ATOM 2635 N N . ASN C 1 78 ? -28.397 -79.685 -2.996 1.00 81.83 78 ASN C N 1
ATOM 2636 C CA . ASN C 1 78 ? -28.148 -78.512 -2.167 1.00 74.16 78 ASN C CA 1
ATOM 2637 C C . ASN C 1 78 ? -29.484 -78.061 -1.604 1.00 84.19 78 ASN C C 1
ATOM 2638 O O . ASN C 1 78 ? -30.412 -77.766 -2.371 1.00 71.25 78 ASN C O 1
ATOM 2643 N N . GLY C 1 79 ? -29.575 -77.981 -0.278 1.00 73.43 79 GLY C N 1
ATOM 2644 C CA . GLY C 1 79 ? -30.846 -77.601 0.318 1.00 71.27 79 GLY C CA 1
ATOM 2645 C C . GLY C 1 79 ? -30.685 -76.995 1.693 1.00 72.63 79 GLY C C 1
ATOM 2646 O O . GLY C 1 79 ? -29.594 -76.957 2.263 1.00 75.00 79 GLY C O 1
ATOM 2647 N N . GLU C 1 80 ? -31.799 -76.494 2.219 1.00 71.93 80 GLU C N 1
ATOM 2648 C CA . GLU C 1 80 ? -31.839 -75.920 3.557 1.00 87.81 80 GLU C CA 1
ATOM 2649 C C . GLU C 1 80 ? -32.922 -76.589 4.397 1.00 82.97 80 GLU C C 1
ATOM 2650 O O . GLU C 1 80 ? -33.996 -76.936 3.899 1.00 76.14 80 GLU C O 1
ATOM 2656 N N . VAL C 1 81 ? -32.638 -76.745 5.687 1.00 82.17 81 VAL C N 1
ATOM 2657 C CA . VAL C 1 81 ? -33.563 -77.344 6.646 1.00 83.28 81 VAL C CA 1
ATOM 2658 C C . VAL C 1 81 ? -33.934 -76.280 7.668 1.00 91.30 81 VAL C C 1
ATOM 2659 O O . VAL C 1 81 ? -33.046 -75.718 8.330 1.00 87.00 81 VAL C O 1
ATOM 2663 N N . PHE C 1 82 ? -35.242 -76.042 7.843 1.00 73.71 82 PHE C N 1
ATOM 2664 C CA . PHE C 1 82 ? -35.676 -74.974 8.738 1.00 84.13 82 PHE C CA 1
ATOM 2665 C C . PHE C 1 82 ? -36.188 -75.463 10.087 1.00 81.60 82 PHE C C 1
ATOM 2666 O O . PHE C 1 82 ? -36.166 -74.695 11.060 1.00 85.06 82 PHE C O 1
ATOM 2674 N N . GLU C 1 83 ? -36.673 -76.691 10.174 1.00 87.02 83 GLU C N 1
ATOM 2675 C CA . GLU C 1 83 ? -37.089 -77.261 11.443 1.00 82.75 83 GLU C CA 1
ATOM 2676 C C . GLU C 1 83 ? -36.358 -78.576 11.638 1.00 78.70 83 GLU C C 1
ATOM 2677 O O . GLU C 1 83 ? -36.001 -79.253 10.669 1.00 75.20 83 GLU C O 1
ATOM 2683 N N . THR C 1 84 ? -36.106 -78.910 12.898 1.00 81.99 84 THR C N 1
ATOM 2684 C CA . THR C 1 84 ? -35.455 -80.167 13.222 1.00 86.22 84 THR C CA 1
ATOM 2685 C C . THR C 1 84 ? -36.303 -81.344 12.748 1.00 90.33 84 THR C C 1
ATOM 2686 O O . THR C 1 84 ? -37.429 -81.534 13.222 1.00 85.91 84 THR C O 1
ATOM 2690 N N . ILE C 1 85 ? -35.802 -82.107 11.780 1.00 81.91 85 ILE C N 1
ATOM 2691 C CA . ILE C 1 85 ? -36.465 -83.322 11.319 1.00 83.67 85 ILE C CA 1
ATOM 2692 C C . ILE C 1 85 ? -36.045 -84.457 12.245 1.00 81.19 85 ILE C C 1
ATOM 2693 O O . ILE C 1 85 ? -34.862 -84.793 12.318 1.00 75.35 85 ILE C O 1
ATOM 2698 N N . GLU C 1 86 ? -36.993 -85.092 12.916 1.00 102.73 86 GLU C N 1
ATOM 2699 C CA . GLU C 1 86 ? -36.577 -86.054 13.924 1.00 77.10 86 GLU C CA 1
ATOM 2700 C C . GLU C 1 86 ? -37.085 -87.440 13.568 1.00 76.33 86 GLU C C 1
ATOM 2701 O O . GLU C 1 86 ? -37.786 -87.640 12.574 1.00 74.29 86 GLU C O 1
ATOM 2707 N N . GLU C 1 87 ? -36.674 -88.409 14.378 1.00 78.25 87 GLU C N 1
ATOM 2708 C CA . GLU C 1 87 ? -37.095 -89.784 14.176 1.00 78.13 87 GLU C CA 1
ATOM 2709 C C . GLU C 1 87 ? -38.615 -89.864 14.208 1.00 89.48 87 GLU C C 1
ATOM 2710 O O . GLU C 1 87 ? -39.272 -89.224 15.033 1.00 92.94 87 GLU C O 1
ATOM 2716 N N . GLY C 1 88 ? -39.167 -90.638 13.282 1.00 86.10 88 GLY C N 1
ATOM 2717 C CA . GLY C 1 88 ? -40.595 -90.792 13.124 1.00 75.89 88 GLY C CA 1
ATOM 2718 C C . GLY C 1 88 ? -41.115 -90.159 11.862 1.00 73.31 88 GLY C C 1
ATOM 2719 O O . GLY C 1 88 ? -42.267 -90.403 11.481 1.00 84.59 88 GLY C O 1
ATOM 2720 N N . ALA C 1 89 ? -40.285 -89.387 11.179 1.00 75.96 89 ALA C N 1
ATOM 2721 C CA . ALA C 1 89 ? -40.684 -88.794 9.923 1.00 69.64 89 ALA C CA 1
ATOM 2722 C C . ALA C 1 89 ? -40.772 -89.891 8.874 1.00 68.52 89 ALA C C 1
ATOM 2723 O O . ALA C 1 89 ? -40.154 -90.949 8.999 1.00 89.37 89 ALA C O 1
ATOM 2725 N N . TYR C 1 90 ? -41.577 -89.649 7.847 1.00 67.02 90 TYR C N 1
ATOM 2726 C CA . TYR C 1 90 ? -41.859 -90.675 6.857 1.00 66.27 90 TYR C CA 1
ATOM 2727 C C . TYR C 1 90 ? -41.989 -90.047 5.479 1.00 64.42 90 TYR C C 1
ATOM 2728 O O . TYR C 1 90 ? -42.088 -88.826 5.339 1.00 63.80 90 TYR C O 1
ATOM 2737 N N . ILE C 1 91 ? -41.939 -90.898 4.447 1.00 69.36 91 ILE C N 1
ATOM 2738 C CA . ILE C 1 91 ? -42.086 -90.485 3.054 1.00 75.90 91 ILE C CA 1
ATOM 2739 C C . ILE C 1 91 ? -43.169 -91.339 2.418 1.00 73.13 91 ILE C C 1
ATOM 2740 O O . ILE C 1 91 ? -43.128 -92.567 2.530 1.00 72.22 91 ILE C O 1
ATOM 2745 N N . ASP C 1 92 ? -44.142 -90.700 1.767 1.00 62.71 92 ASP C N 1
ATOM 2746 C CA . ASP C 1 92 ? -45.142 -91.391 0.957 1.00 62.00 92 ASP C CA 1
ATOM 2747 C C . ASP C 1 92 ? -44.691 -91.337 -0.495 1.00 61.07 92 ASP C C 1
ATOM 2748 O O . ASP C 1 92 ? -44.577 -90.243 -1.061 1.00 66.06 92 ASP C O 1
ATOM 2753 N N . VAL C 1 93 ? -44.441 -92.495 -1.098 1.00 61.51 93 VAL C N 1
ATOM 2754 C CA . VAL C 1 93 ? -43.979 -92.564 -2.481 1.00 66.82 93 VAL C CA 1
ATOM 2755 C C . VAL C 1 93 ? -45.066 -93.209 -3.322 1.00 61.63 93 VAL C C 1
ATOM 2756 O O . VAL C 1 93 ? -45.683 -94.199 -2.912 1.00 67.85 93 VAL C O 1
ATOM 2760 N N . GLU C 1 94 ? -45.329 -92.612 -4.482 1.00 61.16 94 GLU C N 1
ATOM 2761 C CA . GLU C 1 94 ? -46.254 -93.140 -5.472 1.00 61.92 94 GLU C CA 1
ATOM 2762 C C . GLU C 1 94 ? -45.501 -93.179 -6.784 1.00 68.59 94 GLU C C 1
ATOM 2763 O O . GLU C 1 94 ? -44.964 -92.156 -7.221 1.00 61.09 94 GLU C O 1
ATOM 2769 N N . VAL C 1 95 ? -45.437 -94.352 -7.392 1.00 62.98 95 VAL C N 1
ATOM 2770 C CA . VAL C 1 95 ? -44.826 -94.528 -8.699 1.00 63.44 95 VAL C CA 1
ATOM 2771 C C . VAL C 1 95 ? -45.914 -94.894 -9.686 1.00 69.85 95 VAL C C 1
ATOM 2772 O O . VAL C 1 95 ? -46.829 -95.649 -9.362 1.00 65.50 95 VAL C O 1
ATOM 2776 N N . ARG C 1 96 ? -45.817 -94.361 -10.888 1.00 79.94 96 ARG C N 1
ATOM 2777 C CA . ARG C 1 96 ? -46.792 -94.649 -11.920 1.00 70.99 96 ARG C CA 1
ATOM 2778 C C . ARG C 1 96 ? -45.974 -95.012 -13.140 1.00 80.83 96 ARG C C 1
ATOM 2779 O O . ARG C 1 96 ? -45.037 -94.297 -13.497 1.00 73.78 96 ARG C O 1
ATOM 2787 N N . LEU C 1 97 ? -46.323 -96.133 -13.750 1.00 75.86 97 LEU C N 1
ATOM 2788 C CA . LEU C 1 97 ? -45.682 -96.649 -14.945 1.00 70.54 97 LEU C CA 1
ATOM 2789 C C . LEU C 1 97 ? -46.698 -96.595 -16.070 1.00 72.08 97 LEU C C 1
ATOM 2790 O O . LEU C 1 97 ? -47.777 -97.195 -15.968 1.00 73.11 97 LEU C O 1
ATOM 2795 N N . GLY C 1 98 ? -46.357 -95.869 -17.129 1.00 77.89 98 GLY C N 1
ATOM 2796 C CA . GLY C 1 98 ? -47.350 -95.596 -18.144 1.00 77.08 98 GLY C CA 1
ATOM 2797 C C . GLY C 1 98 ? -48.519 -94.929 -17.452 1.00 89.48 98 GLY C C 1
ATOM 2798 O O . GLY C 1 98 ? -48.359 -93.932 -16.736 1.00 103.13 98 GLY C O 1
ATOM 2799 N N . TYR C 1 99 ? -49.704 -95.506 -17.633 1.00 84.65 99 TYR C N 1
ATOM 2800 C CA . TYR C 1 99 ? -50.926 -94.930 -17.100 1.00 91.27 99 TYR C CA 1
ATOM 2801 C C . TYR C 1 99 ? -51.437 -95.718 -15.894 1.00 94.86 99 TYR C C 1
ATOM 2802 O O . TYR C 1 99 ? -52.556 -95.475 -15.435 1.00 95.47 99 TYR C O 1
ATOM 2811 N N . ILE C 1 100 ? -50.629 -96.635 -15.365 1.00 78.32 100 ILE C N 1
ATOM 2812 C CA . ILE C 1 100 ? -51.002 -97.502 -14.251 1.00 74.32 100 ILE C CA 1
ATOM 2813 C C . ILE C 1 100 ? -50.205 -97.061 -13.035 1.00 71.57 100 ILE C C 1
ATOM 2814 O O . ILE C 1 100 ? -49.051 -96.641 -13.167 1.00 70.35 100 ILE C O 1
ATOM 2819 N N . ARG C 1 101 ? -50.817 -97.099 -11.862 1.00 71.24 101 ARG C N 1
ATOM 2820 C CA . ARG C 1 101 ? -50.093 -96.710 -10.662 1.00 69.41 101 ARG C CA 1
ATOM 2821 C C . ARG C 1 101 ? -49.366 -97.974 -10.190 1.00 73.04 101 ARG C C 1
ATOM 2822 O O . ARG C 1 101 ? -49.985 -98.946 -9.749 1.00 71.90 101 ARG C O 1
ATOM 2830 N N . LEU C 1 102 ? -48.056 -98.001 -10.415 1.00 100.38 102 LEU C N 1
ATOM 2831 C CA . LEU C 1 102 ? -47.254 -99.181 -10.119 1.00 73.76 102 LEU C CA 1
ATOM 2832 C C . LEU C 1 102 ? -47.070 -99.387 -8.633 1.00 77.27 102 LEU C C 1
ATOM 2833 O O . LEU C 1 102 ? -47.103 -100.518 -8.145 1.00 88.61 102 LEU C O 1
ATOM 2838 N N . LEU C 1 103 ? -46.874 -98.311 -7.896 1.00 85.00 103 LEU C N 1
ATOM 2839 C CA . LEU C 1 103 ? -46.400 -98.467 -6.538 1.00 86.35 103 LEU C CA 1
ATOM 2840 C C . LEU C 1 103 ? -46.903 -97.303 -5.699 1.00 83.63 103 LEU C C 1
ATOM 2841 O O . LEU C 1 103 ? -46.780 -96.143 -6.102 1.00 82.01 103 LEU C O 1
ATOM 2846 N N . SER C 1 104 ? -47.470 -97.620 -4.539 1.00 67.08 104 SER C N 1
ATOM 2847 C CA . SER C 1 104 ? -47.928 -96.611 -3.592 1.00 66.26 104 SER C CA 1
ATOM 2848 C C . SER C 1 104 ? -47.573 -97.141 -2.207 1.00 76.34 104 SER C C 1
ATOM 2849 O O . SER C 1 104 ? -48.232 -98.070 -1.725 1.00 76.30 104 SER C O 1
ATOM 2852 N N . GLN C 1 105 ? -46.571 -96.547 -1.547 1.00 65.92 105 GLN C N 1
ATOM 2853 C CA . GLN C 1 105 ? -46.194 -97.061 -0.232 1.00 78.57 105 GLN C CA 1
ATOM 2854 C C . GLN C 1 105 ? -45.395 -96.015 0.542 1.00 65.76 105 GLN C C 1
ATOM 2855 O O . GLN C 1 105 ? -45.033 -94.964 0.011 1.00 91.61 105 GLN C O 1
ATOM 2861 N N . THR C 1 106 ? -45.103 -96.334 1.807 1.00 66.80 106 THR C N 1
ATOM 2862 C CA . THR C 1 106 ? -44.562 -95.388 2.780 1.00 75.22 106 THR C CA 1
ATOM 2863 C C . THR C 1 106 ? -43.303 -95.931 3.439 1.00 75.48 106 THR C C 1
ATOM 2864 O O . THR C 1 106 ? -43.303 -97.061 3.936 1.00 75.63 106 THR C O 1
ATOM 2868 N N . PHE C 1 107 ? -42.248 -95.123 3.488 1.00 76.51 107 PHE C N 1
ATOM 2869 C CA . PHE C 1 107 ? -41.021 -95.575 4.118 1.00 72.77 107 PHE C CA 1
ATOM 2870 C C . PHE C 1 107 ? -40.696 -94.726 5.339 1.00 67.49 107 PHE C C 1
ATOM 2871 O O . PHE C 1 107 ? -41.116 -93.575 5.448 1.00 70.96 107 PHE C O 1
ATOM 2879 N N . ASP C 1 108 ? -39.954 -95.316 6.275 1.00 83.04 108 ASP C N 1
ATOM 2880 C CA . ASP C 1 108 ? -39.388 -94.570 7.395 1.00 69.83 108 ASP C CA 1
ATOM 2881 C C . ASP C 1 108 ? -38.223 -93.725 6.885 1.00 80.68 108 ASP C C 1
ATOM 2882 O O . ASP C 1 108 ? -37.203 -94.265 6.436 1.00 69.12 108 ASP C O 1
ATOM 2887 N N . LEU C 1 109 ? -38.367 -92.400 7.003 1.00 82.61 109 LEU C N 1
ATOM 2888 C CA . LEU C 1 109 ? -37.387 -91.459 6.465 1.00 75.62 109 LEU C CA 1
ATOM 2889 C C . LEU C 1 109 ? -36.002 -91.709 7.048 1.00 83.38 109 LEU C C 1
ATOM 2890 O O . LEU C 1 109 ? -35.020 -91.891 6.321 1.00 68.57 109 LEU C O 1
ATOM 2895 N N . CYS C 1 110 ? -35.914 -91.689 8.372 1.00 83.44 110 CYS C N 1
ATOM 2896 C CA . CYS C 1 110 ? -34.649 -91.841 9.073 1.00 79.11 110 CYS C CA 1
ATOM 2897 C C . CYS C 1 110 ? -33.960 -93.141 8.697 1.00 75.24 110 CYS C C 1
ATOM 2898 O O . CYS C 1 110 ? -32.777 -93.159 8.342 1.00 94.70 110 CYS C O 1
ATOM 2901 N N . GLU C 1 111 ? -34.688 -94.251 8.830 1.00 83.38 111 GLU C N 1
ATOM 2902 C CA . GLU C 1 111 ? -34.150 -95.560 8.498 1.00 83.76 111 GLU C CA 1
ATOM 2903 C C . GLU C 1 111 ? -33.705 -95.616 7.045 1.00 81.20 111 GLU C C 1
ATOM 2904 O O . GLU C 1 111 ? -32.673 -96.217 6.732 1.00 87.62 111 GLU C O 1
ATOM 2910 N N . THR C 1 112 ? -34.468 -95.003 6.138 1.00 71.05 112 THR C N 1
ATOM 2911 C CA . THR C 1 112 ? -34.058 -95.023 4.739 1.00 70.04 112 THR C CA 1
ATOM 2912 C C . THR C 1 112 ? -32.775 -94.227 4.535 1.00 94.22 112 THR C C 1
ATOM 2913 O O . THR C 1 112 ? -31.871 -94.677 3.821 1.00 97.04 112 THR C O 1
ATOM 2917 N N . LEU C 1 113 ? -32.672 -93.055 5.168 1.00 86.78 113 LEU C N 1
ATOM 2918 C CA . LEU C 1 113 ? -31.447 -92.276 5.048 1.00 80.22 113 LEU C CA 1
ATOM 2919 C C . LEU C 1 113 ? -30.249 -93.013 5.638 1.00 78.61 113 LEU C C 1
ATOM 2920 O O . LEU C 1 113 ? -29.144 -92.920 5.104 1.00 101.02 113 LEU C O 1
ATOM 2925 N N . GLU C 1 114 ? -30.458 -93.782 6.708 1.00 76.45 114 GLU C N 1
ATOM 2926 C CA . GLU C 1 114 ? -29.343 -94.470 7.343 1.00 81.94 114 GLU C CA 1
ATOM 2927 C C . GLU C 1 114 ? -28.935 -95.741 6.606 1.00 85.04 114 GLU C C 1
ATOM 2928 O O . GLU C 1 114 ? -27.742 -96.042 6.494 1.00 116.55 114 GLU C O 1
ATOM 2934 N N . ASP C 1 115 ? -29.903 -96.477 6.069 1.00 76.88 115 ASP C N 1
ATOM 2935 C CA . ASP C 1 115 ? -29.599 -97.730 5.403 1.00 77.96 115 ASP C CA 1
ATOM 2936 C C . ASP C 1 115 ? -28.838 -97.489 4.114 1.00 91.25 115 ASP C C 1
ATOM 2937 O O . ASP C 1 115 ? -27.949 -98.267 3.755 1.00 132.34 115 ASP C O 1
ATOM 2942 N N . ASN C 1 116 ? -29.170 -96.415 3.422 1.00 80.22 116 ASN C N 1
ATOM 2943 C CA . ASN C 1 116 ? -28.515 -96.020 2.191 1.00 88.61 116 ASN C CA 1
ATOM 2944 C C . ASN C 1 116 ? -27.244 -95.225 2.455 1.00 96.61 116 ASN C C 1
ATOM 2945 O O . ASN C 1 116 ? -26.595 -94.784 1.500 1.00 88.50 116 ASN C O 1
ATOM 2950 N N . ASP C 1 117 ? -26.899 -95.040 3.731 1.00 111.28 117 ASP C N 1
ATOM 2951 C CA . ASP C 1 117 ? -25.642 -94.432 4.169 1.00 119.96 117 ASP C CA 1
ATOM 2952 C C . ASP C 1 117 ? -25.402 -93.136 3.405 1.00 129.65 117 ASP C C 1
ATOM 2953 O O . ASP C 1 117 ? -24.318 -92.875 2.876 1.00 141.41 117 ASP C O 1
ATOM 2958 N N . ILE C 1 118 ? -26.463 -92.327 3.352 1.00 122.48 118 ILE C N 1
ATOM 2959 C CA . ILE C 1 118 ? -26.386 -90.999 2.774 1.00 118.78 118 ILE C CA 1
ATOM 2960 C C . ILE C 1 118 ? -25.416 -90.193 3.602 1.00 133.15 118 ILE C C 1
ATOM 2961 O O . ILE C 1 118 ? -25.338 -90.340 4.828 1.00 128.58 118 ILE C O 1
ATOM 2966 N N . GLU C 1 119 ? -24.587 -89.420 2.917 1.00 153.83 119 GLU C N 1
ATOM 2967 C CA . GLU C 1 119 ? -23.603 -88.657 3.647 1.00 172.60 119 GLU C CA 1
ATOM 2968 C C . GLU C 1 119 ? -24.292 -87.688 4.560 1.00 172.09 119 GLU C C 1
ATOM 2969 O O . GLU C 1 119 ? -25.174 -86.944 4.131 1.00 162.32 119 GLU C O 1
ATOM 2975 N N . GLY C 1 120 ? -23.873 -87.675 5.816 1.00 178.36 120 GLY C N 1
ATOM 2976 C CA . GLY C 1 120 ? -24.530 -86.793 6.755 1.00 166.45 120 GLY C CA 1
ATOM 2977 C C . GLY C 1 120 ? -25.945 -87.311 6.901 1.00 158.64 120 GLY C C 1
ATOM 2978 O O . GLY C 1 120 ? -26.183 -88.522 7.028 1.00 175.98 120 GLY C O 1
ATOM 2979 N N . LEU C 1 121 ? -26.888 -86.367 6.828 1.00 114.78 121 LEU C N 1
ATOM 2980 C CA . LEU C 1 121 ? -28.323 -86.598 6.925 1.00 100.07 121 LEU C CA 1
ATOM 2981 C C . LEU C 1 121 ? -28.621 -87.714 7.912 1.00 101.38 121 LEU C C 1
ATOM 2982 O O . LEU C 1 121 ? -29.458 -88.586 7.643 1.00 104.32 121 LEU C O 1
ATOM 2987 N N . SER C 1 122 ? -27.947 -87.685 9.057 1.00 113.39 122 SER C N 1
ATOM 2988 C CA . SER C 1 122 ? -28.296 -88.557 10.163 1.00 89.02 122 SER C CA 1
ATOM 2989 C C . SER C 1 122 ? -29.662 -88.114 10.621 1.00 87.94 122 SER C C 1
ATOM 2990 O O . SER C 1 122 ? -29.857 -86.915 10.841 1.00 77.87 122 SER C O 1
ATOM 2993 N N . CYS C 1 123 ? -30.586 -89.053 10.808 1.00 118.56 123 CYS C N 1
ATOM 2994 C CA . CYS C 1 123 ? -31.980 -88.651 10.963 1.00 135.94 123 CYS C CA 1
ATOM 2995 C C . CYS C 1 123 ? -32.194 -87.506 11.949 1.00 144.92 123 CYS C C 1
ATOM 2996 O O . CYS C 1 123 ? -33.032 -86.638 11.651 1.00 169.03 123 CYS C O 1
ATOM 2999 N N . PRO C 1 124 ? -31.478 -87.386 13.086 1.00 109.23 124 PRO C N 1
ATOM 3000 C CA . PRO C 1 124 ? -31.692 -86.156 13.862 1.00 92.66 124 PRO C CA 1
ATOM 3001 C C . PRO C 1 124 ? -31.079 -85.053 13.031 1.00 91.47 124 PRO C C 1
ATOM 3002 O O . PRO C 1 124 ? -29.878 -84.790 13.120 1.00 107.55 124 PRO C O 1
ATOM 3006 N N . ILE C 1 125 ? -31.906 -84.412 12.207 1.00 77.83 125 ILE C N 1
ATOM 3007 C CA . ILE C 1 125 ? -31.441 -83.449 11.216 1.00 83.93 125 ILE C CA 1
ATOM 3008 C C . ILE C 1 125 ? -31.604 -82.048 11.773 1.00 104.11 125 ILE C C 1
ATOM 3009 O O . ILE C 1 125 ? -32.725 -81.535 11.846 1.00 77.40 125 ILE C O 1
ATOM 3014 N N . GLU C 1 126 ? -30.502 -81.406 12.110 1.00 108.81 126 GLU C N 1
ATOM 3015 C CA . GLU C 1 126 ? -30.630 -80.069 12.648 1.00 95.03 126 GLU C CA 1
ATOM 3016 C C . GLU C 1 126 ? -30.788 -79.058 11.512 1.00 83.64 126 GLU C C 1
ATOM 3017 O O . GLU C 1 126 ? -30.371 -79.313 10.380 1.00 82.03 126 GLU C O 1
ATOM 3023 N N . PRO C 1 127 ? -31.407 -77.910 11.785 1.00 81.18 127 PRO C N 1
ATOM 3024 C CA . PRO C 1 127 ? -31.570 -76.890 10.740 1.00 83.05 127 PRO C CA 1
ATOM 3025 C C . PRO C 1 127 ? -30.234 -76.357 10.251 1.00 85.68 127 PRO C C 1
ATOM 3026 O O . PRO C 1 127 ? -29.299 -76.165 11.031 1.00 94.05 127 PRO C O 1
ATOM 3030 N N . GLY C 1 128 ? -30.144 -76.133 8.946 1.00 86.53 128 GLY C N 1
ATOM 3031 C CA . GLY C 1 128 ? -28.921 -75.612 8.373 1.00 82.13 128 GLY C CA 1
ATOM 3032 C C . GLY C 1 128 ? -28.832 -75.849 6.874 1.00 80.37 128 GLY C C 1
ATOM 3033 O O . GLY C 1 128 ? -29.796 -76.272 6.227 1.00 92.44 128 GLY C O 1
ATOM 3034 N N . GLU C 1 129 ? -27.628 -75.583 6.351 1.00 82.11 129 GLU C N 1
ATOM 3035 C CA . GLU C 1 129 ? -27.304 -75.692 4.933 1.00 81.32 129 GLU C CA 1
ATOM 3036 C C . GLU C 1 129 ? -26.700 -77.064 4.655 1.00 80.69 129 GLU C C 1
ATOM 3037 O O . GLU C 1 129 ? -25.702 -77.441 5.283 1.00 92.71 129 GLU C O 1
ATOM 3043 N N . TYR C 1 130 ? -27.276 -77.805 3.700 1.00 79.89 130 TYR C N 1
ATOM 3044 C CA . TYR C 1 130 ? -26.824 -79.162 3.424 1.00 87.13 130 TYR C CA 1
ATOM 3045 C C . TYR C 1 130 ? -26.409 -79.318 1.970 1.00 84.02 130 TYR C C 1
ATOM 3046 O O . TYR C 1 130 ? -27.019 -78.738 1.058 1.00 84.85 130 TYR C O 1
ATOM 3055 N N . ASN C 1 131 ? -25.355 -80.106 1.789 1.00 78.89 131 ASN C N 1
ATOM 3056 C CA . ASN C 1 131 ? -24.878 -80.587 0.500 1.00 79.04 131 ASN C CA 1
ATOM 3057 C C . ASN C 1 131 ? -24.748 -82.097 0.578 1.00 78.41 131 ASN C C 1
ATOM 3058 O O . ASN C 1 131 ? -24.137 -82.623 1.51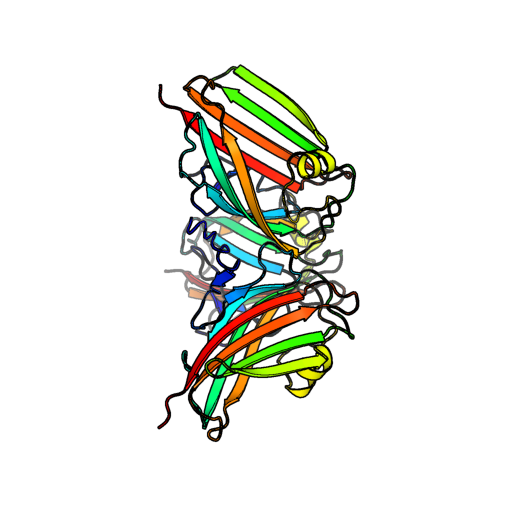2 1.00 79.70 131 ASN C O 1
ATOM 3063 N N . ILE C 1 132 ? -25.373 -82.784 -0.370 1.00 96.74 132 ILE C N 1
ATOM 3064 C CA . ILE C 1 132 ? -25.473 -84.234 -0.400 1.00 82.91 132 ILE C CA 1
ATOM 3065 C C . ILE C 1 132 ? -24.946 -84.737 -1.737 1.00 86.32 132 ILE C C 1
ATOM 3066 O O . ILE C 1 132 ? -25.168 -84.119 -2.784 1.00 93.32 132 ILE C O 1
ATOM 3071 N N . LYS C 1 133 ? -24.149 -85.798 -1.683 1.00 111.12 133 LYS C N 1
ATOM 3072 C CA . LYS C 1 133 ? -23.692 -86.529 -2.862 1.00 84.66 133 LYS C CA 1
ATOM 3073 C C . LYS C 1 133 ? -23.866 -88.012 -2.568 1.00 94.32 133 LYS C C 1
ATOM 3074 O O . LYS C 1 133 ? -23.379 -88.504 -1.549 1.00 114.32 133 LYS C O 1
ATOM 3080 N N . LYS C 1 134 ? -24.617 -88.696 -3.414 1.00 81.79 134 LYS C N 1
ATOM 3081 C CA . LYS C 1 134 ? -24.910 -90.103 -3.252 1.00 76.72 134 LYS C CA 1
ATOM 3082 C C . LYS C 1 134 ? -24.766 -90.823 -4.578 1.00 86.98 134 LYS C C 1
ATOM 3083 O O . LYS C 1 134 ? -25.167 -90.304 -5.616 1.00 92.90 134 LYS C O 1
ATOM 3089 N N . ILE C 1 135 ? -24.181 -92.016 -4.555 1.00 91.11 135 ILE C N 1
ATOM 3090 C CA . ILE C 1 135 ? -24.070 -92.841 -5.749 1.00 88.86 135 ILE C CA 1
ATOM 3091 C C . ILE C 1 135 ? -24.926 -94.075 -5.527 1.00 81.13 135 ILE C C 1
ATOM 3092 O O . ILE C 1 135 ? -24.823 -94.732 -4.484 1.00 88.82 135 ILE C O 1
ATOM 3097 N N . VAL C 1 136 ? -25.776 -94.381 -6.502 1.00 89.04 136 VAL C N 1
ATOM 3098 C CA . VAL C 1 136 ? -26.702 -95.500 -6.428 1.00 85.65 136 VAL C CA 1
ATOM 3099 C C . VAL C 1 136 ? -26.586 -96.263 -7.732 1.00 78.80 136 VAL C C 1
ATOM 3100 O O . VAL C 1 136 ? -26.108 -95.747 -8.741 1.00 79.72 136 VAL C O 1
ATOM 3104 N N . GLU C 1 137 ? -26.981 -97.522 -7.696 1.00 89.70 137 GLU C N 1
ATOM 3105 C CA . GLU C 1 137 ? -27.000 -98.335 -8.899 1.00 98.57 137 GLU C CA 1
ATOM 3106 C C . GLU C 1 137 ? -28.427 -98.479 -9.388 1.00 89.43 137 GLU C C 1
ATOM 3107 O O . GLU C 1 137 ? -29.333 -98.780 -8.605 1.00 87.19 137 GLU C O 1
ATOM 3113 N N . ILE C 1 138 ? -28.634 -98.219 -10.670 1.00 82.87 138 ILE C N 1
ATOM 3114 C CA . ILE C 1 138 ? -29.929 -98.427 -11.301 1.00 98.72 138 ILE C CA 1
ATOM 3115 C C . ILE C 1 138 ? -29.938 -99.845 -11.862 1.00 100.67 138 ILE C C 1
ATOM 3116 O O . ILE C 1 138 ? -29.097 -100.164 -12.716 1.00 92.31 138 ILE C O 1
ATOM 3121 N N . PRO C 1 139 ? -30.845 -100.702 -11.421 1.00 79.89 139 PRO C N 1
ATOM 3122 C CA . PRO C 1 139 ? -30.904 -102.060 -11.964 1.00 82.29 139 PRO C CA 1
ATOM 3123 C C . PRO C 1 139 ? -31.192 -102.031 -13.456 1.00 95.73 139 PRO C C 1
ATOM 3124 O O . PRO C 1 139 ? -31.981 -101.215 -13.938 1.00 110.72 139 PRO C O 1
ATOM 3128 N N . GLY C 1 140 ? -30.492 -102.892 -14.199 1.00 93.41 140 GLY C N 1
ATOM 3129 C CA . GLY C 1 140 ? -30.791 -103.030 -15.612 1.00 88.11 140 GLY C CA 1
ATOM 3130 C C . GLY C 1 140 ? -32.116 -103.720 -15.867 1.00 95.47 140 GLY C C 1
ATOM 3131 O O . GLY C 1 140 ? -32.776 -103.452 -16.876 1.00 103.35 140 GLY C O 1
ATOM 3132 N N . GLU C 1 141 ? -32.519 -104.618 -14.965 1.00 105.35 141 GLU C N 1
ATOM 3133 C CA . GLU C 1 141 ? -33.773 -105.349 -15.112 1.00 118.12 141 GLU C CA 1
ATOM 3134 C C . GLU C 1 141 ? -34.996 -104.445 -15.053 1.00 107.15 141 GLU C C 1
ATOM 3135 O O . GLU C 1 141 ? -36.085 -104.895 -15.423 1.00 109.94 141 GLU C O 1
ATOM 3141 N N . VAL C 1 142 ? -34.860 -103.224 -14.532 1.00 90.05 142 VAL C N 1
ATOM 3142 C CA . VAL C 1 142 ? -35.962 -102.264 -14.446 1.00 86.79 142 VAL C CA 1
ATOM 3143 C C . VAL C 1 142 ? -36.742 -102.241 -15.754 1.00 92.17 142 VAL C C 1
ATOM 3144 O O . VAL C 1 142 ? -36.151 -102.074 -16.834 1.00 82.58 142 VAL C O 1
ATOM 3148 N N . PRO C 1 143 ? -38.063 -102.435 -15.706 1.00 84.02 143 PRO C N 1
ATOM 3149 C CA . PRO C 1 143 ? -38.835 -102.477 -16.941 1.00 81.71 143 PRO C CA 1
ATOM 3150 C C . PRO C 1 143 ? -38.792 -101.133 -17.655 1.00 83.82 143 PRO C C 1
ATOM 3151 O O . PRO C 1 143 ? -38.741 -100.075 -17.009 1.00 85.21 143 PRO C O 1
ATOM 3155 N N . PRO C 1 144 ? -38.838 -101.135 -18.980 1.00 82.65 144 PRO C N 1
ATOM 3156 C CA . PRO C 1 144 ? -38.875 -99.873 -19.720 1.00 91.03 144 PRO C CA 1
ATOM 3157 C C . PRO C 1 144 ? -40.260 -99.256 -19.685 1.00 91.03 144 PRO C C 1
ATOM 3158 O O . PRO C 1 144 ? -41.274 -99.950 -19.590 1.00 98.49 144 PRO C O 1
ATOM 3162 N N . GLY C 1 145 ? -40.290 -97.934 -19.745 1.00 89.89 145 GLY C N 1
ATOM 3163 C CA . GLY C 1 145 ? -41.543 -97.210 -19.756 1.00 90.95 145 GLY C CA 1
ATOM 3164 C C . GLY C 1 145 ? -41.379 -95.834 -19.147 1.00 83.23 145 GLY C C 1
ATOM 3165 O O . GLY C 1 145 ? -4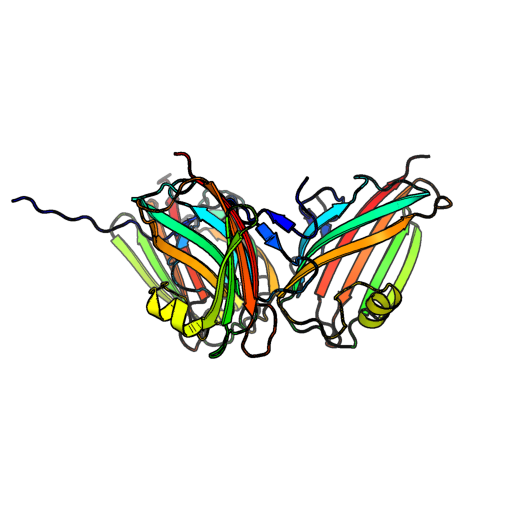0.278 -95.405 -18.811 1.00 99.11 145 GLY C O 1
ATOM 3166 N N . LYS C 1 146 ? -42.515 -95.153 -19.013 1.00 78.52 146 LYS C N 1
ATOM 3167 C CA . LYS C 1 146 ? -42.572 -93.791 -18.502 1.00 76.04 146 LYS C CA 1
ATOM 3168 C C . LYS C 1 146 ? -42.924 -93.887 -17.024 1.00 74.90 146 LYS C C 1
ATOM 3169 O O . LYS C 1 146 ? -44.038 -94.288 -16.676 1.00 94.30 146 LYS C O 1
ATOM 3175 N N . TYR C 1 147 ? -41.984 -93.534 -16.153 1.00 68.92 147 TYR C N 1
ATOM 3176 C CA . TYR C 1 147 ? -42.213 -93.544 -14.718 1.00 67.18 147 TYR C CA 1
ATOM 3177 C C . TYR C 1 147 ? -42.411 -92.116 -14.237 1.00 82.20 147 TYR C C 1
ATOM 3178 O O . TYR C 1 147 ? -41.583 -91.244 -14.511 1.00 78.11 147 TYR C O 1
ATOM 3187 N N . VAL C 1 148 ? -43.477 -91.897 -13.480 1.00 74.51 148 VAL C N 1
ATOM 3188 C CA . VAL C 1 148 ? -43.709 -90.634 -12.797 1.00 75.52 148 VAL C CA 1
ATOM 3189 C C . VAL C 1 148 ? -43.706 -90.944 -11.312 1.00 62.27 148 VAL C C 1
ATOM 3190 O O . VAL C 1 148 ? -44.433 -91.834 -10.861 1.00 72.66 148 VAL C O 1
ATOM 3194 N N . VAL C 1 149 ? -42.885 -90.225 -10.560 1.00 61.41 149 VAL C N 1
ATOM 3195 C CA . VAL C 1 149 ? -42.730 -90.442 -9.129 1.00 60.67 149 VAL C CA 1
ATOM 3196 C C . VAL C 1 149 ? -43.195 -89.198 -8.395 1.00 59.81 149 VAL C C 1
ATOM 3197 O O . VAL C 1 149 ? -42.911 -88.068 -8.813 1.00 59.68 149 VAL C O 1
ATOM 3201 N N . VAL C 1 150 ? -43.903 -89.415 -7.299 1.00 59.51 150 VAL C N 1
ATOM 3202 C CA . VAL C 1 150 ? -44.359 -88.344 -6.436 1.00 59.00 150 VAL C CA 1
ATOM 3203 C C . VAL C 1 150 ? -44.011 -88.794 -5.029 1.00 58.89 150 VAL C C 1
ATOM 3204 O O . VAL C 1 150 ? -44.424 -89.879 -4.607 1.00 77.82 150 VAL C O 1
ATOM 3208 N N . ALA C 1 151 ? -43.220 -87.996 -4.319 1.00 61.56 151 ALA C N 1
ATOM 3209 C CA . ALA C 1 151 ? -42.838 -88.338 -2.957 1.00 58.77 151 ALA C CA 1
ATOM 3210 C C . ALA C 1 151 ? -43.154 -87.159 -2.058 1.00 58.71 151 ALA C C 1
ATOM 3211 O O . ALA C 1 151 ? -42.752 -86.027 -2.355 1.00 67.10 151 ALA C O 1
ATOM 3213 N N . ARG C 1 152 ? -43.854 -87.421 -0.958 1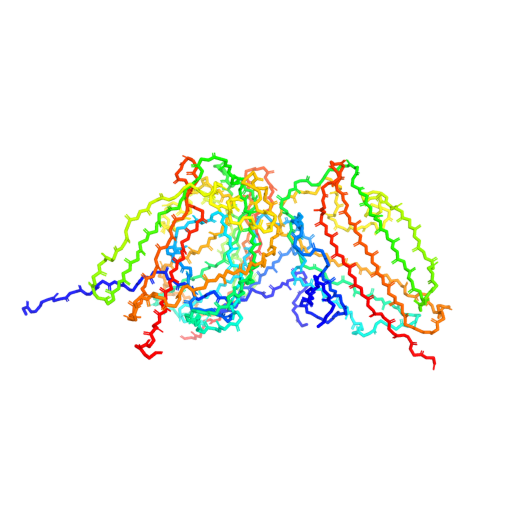.00 59.17 152 ARG C N 1
ATOM 3214 C CA . ARG C 1 152 ? -44.182 -86.383 0.010 1.00 63.60 152 ARG C CA 1
ATOM 3215 C C . ARG C 1 152 ? -43.674 -86.834 1.363 1.00 75.38 152 ARG C C 1
ATOM 3216 O O . ARG C 1 152 ? -44.109 -87.868 1.871 1.00 69.50 152 ARG C O 1
ATOM 3224 N N . ALA C 1 153 ? -42.779 -86.049 1.947 1.00 61.19 153 ALA C N 1
ATOM 3225 C CA . ALA C 1 153 ? -42.158 -86.380 3.215 1.00 61.36 153 ALA C CA 1
ATOM 3226 C C . ALA C 1 153 ? -42.762 -85.502 4.289 1.00 63.87 153 ALA C C 1
ATOM 3227 O O . ALA C 1 153 ? -42.885 -84.286 4.092 1.00 72.50 153 ALA C O 1
ATOM 3229 N N . TYR C 1 154 ? -43.139 -86.136 5.405 1.00 63.43 154 TYR C N 1
ATOM 3230 C CA . TYR C 1 154 ? -43.774 -85.475 6.533 1.00 64.77 154 TYR C CA 1
ATOM 3231 C C . TYR C 1 154 ? -42.996 -85.818 7.795 1.00 77.00 154 TYR C C 1
ATOM 3232 O O . TYR C 1 154 ? -42.289 -86.827 7.850 1.00 69.54 154 TYR C O 1
ATOM 3241 N N . THR C 1 155 ? -43.150 -84.973 8.812 1.00 67.62 155 THR C N 1
ATOM 3242 C CA . THR C 1 155 ? -42.551 -85.271 10.102 1.00 69.43 155 THR C CA 1
ATOM 3243 C C . THR C 1 155 ? -43.451 -86.202 10.917 1.00 74.82 155 THR C C 1
ATOM 3244 O O . THR C 1 155 ? -44.544 -86.598 10.504 1.00 73.29 155 THR C O 1
ATOM 3248 N N . GLU C 1 156 ? -42.967 -86.546 12.108 1.00 72.89 156 GLU C N 1
ATOM 3249 C CA . GLU C 1 156 ? -43.738 -87.366 13.035 1.00 75.05 156 GLU C CA 1
ATOM 3250 C C . GLU C 1 156 ? -45.072 -86.717 13.387 1.00 84.35 156 GLU C C 1
ATOM 3251 O O . GLU C 1 156 ? -46.099 -87.404 13.475 1.00 94.25 156 GLU C O 1
ATOM 3257 N N . LYS C 1 157 ? -45.089 -85.397 13.559 1.00 90.07 157 LYS C N 1
ATOM 3258 C CA . LYS C 1 157 ? -46.340 -84.671 13.785 1.00 77.27 157 LYS C CA 1
ATOM 3259 C C . LYS C 1 157 ? -47.124 -84.402 12.495 1.00 75.29 157 LYS C C 1
ATOM 3260 O O . LYS C 1 157 ? -48.017 -83.541 12.505 1.00 76.01 157 LYS C O 1
ATOM 3266 N N . ASP C 1 158 ? -46.774 -85.056 11.391 1.00 73.07 158 ASP C N 1
ATOM 3267 C CA . ASP C 1 158 ? -47.484 -84.934 10.121 1.00 71.39 158 ASP C CA 1
ATOM 3268 C C . ASP C 1 158 ? -47.333 -83.571 9.437 1.00 70.33 158 ASP C C 1
ATOM 3269 O O . ASP C 1 158 ? -48.161 -83.199 8.611 1.00 84.85 158 ASP C O 1
ATOM 3274 N N . ASP C 1 159 ? -46.281 -82.828 9.759 1.00 80.67 159 ASP C N 1
ATOM 3275 C CA . ASP C 1 159 ? -45.967 -81.592 9.051 1.00 69.52 159 ASP C CA 1
ATOM 3276 C C . ASP C 1 159 ? -45.179 -81.897 7.783 1.00 67.33 159 ASP C C 1
ATOM 3277 O O . ASP C 1 159 ? -44.224 -82.675 7.796 1.00 76.53 159 ASP C O 1
ATOM 3282 N N . LEU C 1 160 ? -45.577 -81.256 6.692 1.00 66.33 160 LEU C N 1
ATOM 3283 C CA . LEU C 1 160 ? -44.998 -81.520 5.380 1.00 64.55 160 LEU C CA 1
ATOM 3284 C C . LEU C 1 160 ? -43.531 -81.100 5.322 1.00 80.44 160 LEU C C 1
ATOM 3285 O O . LEU C 1 160 ? -43.207 -79.921 5.498 1.00 84.85 160 LEU C O 1
ATOM 3290 N N . ILE C 1 161 ? -42.650 -82.070 5.069 1.00 66.32 161 ILE C N 1
ATOM 3291 C CA . ILE C 1 161 ? -41.234 -81.765 4.889 1.00 63.64 161 ILE C CA 1
ATOM 3292 C C . ILE C 1 161 ? -40.972 -81.305 3.463 1.00 64.67 161 ILE C C 1
ATOM 3293 O O . ILE C 1 161 ? -40.344 -80.266 3.233 1.00 71.31 161 ILE C O 1
ATOM 3298 N N . THR C 1 162 ? -41.453 -82.065 2.484 1.00 61.49 162 THR C N 1
ATOM 3299 C CA . THR C 1 162 ? -41.214 -81.660 1.097 1.00 60.82 162 THR C CA 1
ATOM 3300 C C . THR C 1 162 ? -42.099 -82.475 0.159 1.00 68.49 162 THR C C 1
ATOM 3301 O O . THR C 1 162 ? -42.600 -83.545 0.519 1.00 73.83 162 THR C O 1
ATOM 3305 N N . CYS C 1 163 ? -42.253 -81.970 -1.064 1.00 59.61 163 CYS C N 1
ATOM 3306 C CA . CYS C 1 163 ? -43.009 -82.652 -2.108 1.00 59.05 163 CYS C CA 1
ATOM 3307 C C . CYS C 1 163 ? -42.193 -82.565 -3.387 1.00 65.52 163 CYS C C 1
ATOM 3308 O O . CYS C 1 163 ? -41.932 -81.462 -3.881 1.00 59.36 163 CYS C O 1
ATOM 3311 N N . LEU C 1 164 ? -41.880 -83.717 -3.975 1.00 58.63 164 LEU C N 1
ATOM 3312 C CA . LEU C 1 164 ? -41.032 -83.780 -5.155 1.00 58.85 164 LEU C CA 1
ATOM 3313 C C . LEU C 1 164 ? -41.665 -84.703 -6.180 1.00 63.77 164 LEU C C 1
ATOM 3314 O O . LEU C 1 164 ? -42.261 -85.725 -5.821 1.00 62.02 164 LEU C O 1
ATOM 3319 N N . THR C 1 165 ? -41.557 -84.331 -7.454 1.00 59.26 165 THR C N 1
ATOM 3320 C CA . THR C 1 165 ? -42.117 -85.133 -8.530 1.00 69.30 165 THR C CA 1
ATOM 3321 C C . THR C 1 165 ? -41.125 -85.192 -9.675 1.00 60.25 165 THR C C 1
ATOM 3322 O O . THR C 1 165 ? -40.329 -84.272 -9.879 1.00 67.63 165 THR C O 1
ATOM 3326 N N . GLY C 1 166 ? -41.184 -86.282 -10.425 1.00 60.68 166 GLY C N 1
ATOM 3327 C CA . GLY C 1 166 ? -40.292 -86.426 -11.557 1.00 61.83 166 GLY C CA 1
ATOM 3328 C C . GLY C 1 166 ? -40.824 -87.427 -12.551 1.00 76.95 166 GLY C C 1
ATOM 3329 O O . GLY C 1 166 ? -41.647 -88.287 -12.228 1.00 62.21 166 GLY C O 1
ATOM 3330 N N . GLU C 1 167 ? -40.340 -87.297 -13.778 1.00 63.94 167 GLU C N 1
ATOM 3331 C CA . GLU C 1 167 ? -40.658 -88.204 -14.866 1.00 65.31 167 GLU C CA 1
ATOM 3332 C C . GLU C 1 167 ? -39.339 -88.698 -15.441 1.00 84.54 167 GLU C C 1
ATOM 3333 O O . GLU C 1 167 ? -38.451 -87.894 -15.725 1.00 81.45 167 GLU C O 1
ATOM 3339 N N . VAL C 1 168 ? -39.181 -90.015 -15.523 1.00 67.15 168 VAL C N 1
ATOM 3340 C CA . VAL C 1 168 ? -38.037 -90.638 -16.176 1.00 68.93 168 VAL C CA 1
ATOM 3341 C C . VAL C 1 168 ? -38.571 -91.659 -17.164 1.00 93.59 168 VAL C C 1
ATOM 3342 O O . VAL C 1 168 ? -39.369 -92.522 -16.788 1.00 99.33 168 VAL C O 1
ATOM 3346 N N . ILE C 1 169 ? -38.135 -91.579 -18.418 1.00 90.97 169 ILE C N 1
ATOM 3347 C CA . ILE C 1 169 ? -38.545 -92.540 -19.435 1.00 77.53 169 ILE C CA 1
ATOM 3348 C C . ILE C 1 169 ? -37.359 -93.431 -19.755 1.00 98.29 169 ILE C C 1
ATOM 3349 O O . ILE C 1 169 ? -36.284 -92.934 -20.115 1.00 113.54 169 ILE C O 1
ATOM 3354 N N . PHE C 1 170 ? -37.565 -94.746 -19.639 1.00 85.60 170 PHE C N 1
ATOM 3355 C CA . PHE C 1 170 ? -36.534 -95.740 -19.909 1.00 80.63 170 PHE C CA 1
ATOM 3356 C C . PHE C 1 170 ? -36.796 -96.435 -21.235 1.00 88.27 170 PHE C C 1
ATOM 3357 O O . PHE C 1 170 ? -37.867 -97.031 -21.424 1.00 101.18 170 PHE C O 1
ATOM 3365 N N . PRO C 1 171 ? -35.855 -96.346 -22.178 1.00 90.02 171 PRO C N 1
ATOM 3366 C CA . PRO C 1 171 ? -36.057 -96.969 -23.485 1.00 96.46 171 PRO C CA 1
ATOM 3367 C C . PRO C 1 171 ? -36.083 -98.484 -23.365 1.00 113.55 171 PRO C C 1
ATOM 3368 O O . PRO C 1 171 ? -35.500 -99.055 -22.428 1.00 115.67 171 PRO C O 1
ATOM 3372 N N . PRO C 1 172 ? -36.746 -99.176 -24.296 1.00 127.00 172 PRO C N 1
ATOM 3373 C CA . PRO C 1 172 ? -36.814 -100.644 -24.193 1.00 142.04 172 PRO C CA 1
ATOM 3374 C C . PRO C 1 172 ? -35.484 -101.338 -24.448 1.00 145.74 172 PRO C C 1
ATOM 3375 O O . PRO C 1 172 ? -35.271 -102.445 -23.933 1.00 142.93 172 PRO C O 1
ATOM 3379 N N . ARG C 1 173 ? -34.585 -100.730 -25.216 1.00 145.11 173 ARG C N 1
ATOM 3380 C CA . ARG C 1 173 ? -33.312 -101.361 -25.548 1.00 153.00 173 ARG C CA 1
ATOM 3381 C C . ARG C 1 173 ? -32.377 -101.417 -24.341 1.00 153.40 173 ARG C C 1
ATOM 3382 O O . ARG C 1 173 ? -31.705 -100.439 -24.012 1.00 147.52 173 ARG C O 1
#

InterPro domains:
  IPR003172 MD-2-related lipid-recognition domain [PF02221] (42-169)
  IPR003172 MD-2-related lipid-recognition domain [SM00737] (44-168)
  IPR014756 Immunoglobulin E-set [SSF81296] (41-171)
  IPR033917 ML domain, phosphatidylinositol/phosphatidylglycerol transfer protein [cd00917] (44-168)
  IPR036846 GM2-AP, lipid-recognition domain superfamily [G3DSA:2.70.220.10] (44-170)
  IPR039670 Sterol transport protein NPC2-like [PTHR11306] (7-167)

Secondary structure (DSSP, 8-state):
--TTEEEPBSSS--EEE-TTS-BSEEEEEEEESSSS--TTSEEEEEEEEEE-S-B-TT-EEEEEEEETTEEEEEEEEEHHHHHHHTT-TT--SSB-SEEEEEEEEEE--SSSPSEEEEEEEEEE-TT--EEEEEEEEEEE--/-PPTT-EEPBSSS--EE--TTS-BSEEEEEEEESSSS--TTSEEEEEEEEEE-S-B-TT-EEEEEEEETTEEEEEEEEEHHHHHHHTT-TT--SSB-SEEEEEEEEEEPPTT---EEEEEEEEEE-TT--EEEEEEEEEEE--/-----PPPPP-EEEPBSS---EEE-TTS-BSEEEEEEEESSSS--TTSEEEEEEEEEE-S-B-TT-EEEEEEEETTEEEEEEEEEHHHHHHHTT-SS--SSB-SEEEEEEEEEEPPTTS--EEEEEEEEEE-TT--EEEEEEEEEEE---

Organism: Saccharomyces cerevisiae (strain ATCC 204508 / S288c) (NCBI:txid559292)

B-factor: mean 107.62, std 30.18, range [58.63, 216.14]

Foldseek 3Di:
DDPQWDDADELEQKIFHPNVADAQKAWRHWYWPPSFDAAFAKIKIKTKMWGRAFFAFQKKKFKWKDFDPRTDDTDIGGPQVVCVVQVWPPPNRRHHTDIDITMHMDGHHNPDDFGKMKMWMWMAGNVRGTHTIMMGIHGYDD/DDDPQWAQADELEQKIFHPVVADAQKAWRHWYWPPSFDAAQDKIKIKTKMWGRAFFAFQKKKWKWKDFPPDTPDTDMGGPQVVCVVQVFPPCNRRRHTDIDITIHMDHHHNPDDFGKMKMWMWIAGNVRRTNTIMMGIHGYDD/DCPDDDDDDWDWADAAELEQKIFGPVVADAQKAWRHWYWPPSQDAAQDKIKIKTKMWGRAFAAFQKKKWKWKAFANRTPDTDMDGPQVVCVVQPWPPPNRRDHTDIDITIHMDHHHNVPAFGKMKMWMWIAGNVRHTNTIMIGIHGYDRD